Protein AF-A0A5D6XHR9-F1 (afdb_monomer_lite)

Structure (mmCIF, N/CA/C/O backbone):
data_AF-A0A5D6XHR9-F1
#
_entry.id   AF-A0A5D6XHR9-F1
#
loop_
_atom_site.group_PDB
_atom_site.id
_atom_site.type_symbol
_atom_site.label_atom_id
_atom_site.label_alt_id
_atom_site.label_comp_id
_atom_site.label_asym_id
_atom_site.label_entity_id
_atom_site.label_seq_id
_atom_site.pdbx_PDB_ins_code
_atom_site.Cartn_x
_atom_site.Cartn_y
_atom_site.Cartn_z
_atom_site.occupancy
_atom_site.B_iso_or_equiv
_atom_site.auth_seq_id
_atom_site.auth_comp_id
_atom_site.auth_asym_id
_atom_site.auth_atom_id
_atom_site.pdbx_PDB_model_num
ATOM 1 N N . MET A 1 1 ? 15.234 -69.306 -48.814 1.00 32.84 1 MET A N 1
ATOM 2 C CA . MET A 1 1 ? 15.538 -70.680 -48.363 1.00 32.84 1 MET A CA 1
ATOM 3 C C . MET A 1 1 ? 15.997 -70.548 -46.915 1.00 32.84 1 MET A C 1
ATOM 5 O O . MET A 1 1 ? 17.037 -69.938 -46.730 1.00 32.84 1 MET A O 1
ATOM 9 N N . ALA A 1 2 ? 15.181 -70.988 -45.938 1.00 28.91 2 ALA A N 1
ATOM 10 C CA . ALA A 1 2 ? 15.249 -70.638 -44.493 1.00 28.91 2 ALA A CA 1
ATOM 11 C C . ALA A 1 2 ? 15.088 -69.107 -44.196 1.00 28.91 2 ALA A C 1
ATOM 13 O O . ALA A 1 2 ? 15.351 -68.308 -45.091 1.00 28.91 2 ALA A O 1
ATOM 14 N N . MET A 1 3 ? 14.504 -68.566 -43.103 1.00 26.59 3 MET A N 1
ATOM 15 C CA . MET A 1 3 ? 14.305 -68.952 -41.674 1.00 26.59 3 MET A CA 1
ATOM 16 C C . MET A 1 3 ? 15.617 -68.956 -40.853 1.00 26.59 3 MET A C 1
ATOM 18 O O . MET A 1 3 ? 16.634 -69.352 -41.402 1.00 26.59 3 MET A O 1
ATOM 22 N N . ALA A 1 4 ? 15.725 -68.527 -39.579 1.00 29.20 4 ALA A N 1
ATOM 23 C CA . ALA A 1 4 ? 14.793 -68.180 -38.469 1.00 29.20 4 ALA A CA 1
ATOM 24 C C . ALA A 1 4 ? 15.577 -67.354 -37.376 1.00 29.20 4 ALA A C 1
ATOM 26 O O . ALA A 1 4 ? 16.794 -67.284 -37.504 1.00 29.20 4 ALA A O 1
ATOM 27 N N . ILE A 1 5 ? 15.086 -66.732 -36.274 1.00 29.81 5 ILE A N 1
ATOM 28 C CA . ILE A 1 5 ? 13.766 -66.367 -35.669 1.00 29.81 5 ILE A CA 1
ATOM 29 C C . ILE A 1 5 ? 14.029 -65.261 -34.586 1.00 29.81 5 ILE A C 1
ATOM 31 O O . ILE A 1 5 ? 14.909 -65.441 -33.757 1.00 29.81 5 ILE A O 1
ATOM 35 N N . ALA A 1 6 ? 13.449 -64.050 -34.676 1.00 32.03 6 ALA A N 1
ATOM 36 C CA . ALA A 1 6 ? 12.372 -63.482 -33.815 1.00 32.03 6 ALA A CA 1
ATOM 37 C C . ALA A 1 6 ? 12.804 -62.880 -32.424 1.00 32.03 6 ALA A C 1
ATOM 39 O O . ALA A 1 6 ? 13.970 -62.525 -32.300 1.00 32.03 6 ALA A O 1
ATOM 40 N N . PRO A 1 7 ? 11.896 -62.591 -31.449 1.00 48.88 7 PRO A N 1
ATOM 41 C CA . PRO A 1 7 ? 11.168 -61.308 -31.249 1.00 48.88 7 PRO A CA 1
ATOM 42 C C . PRO A 1 7 ? 11.480 -60.612 -29.877 1.00 48.88 7 PRO A C 1
ATOM 44 O O . PRO A 1 7 ? 12.298 -61.126 -29.131 1.00 48.88 7 PRO A O 1
ATOM 47 N N . THR A 1 8 ? 10.982 -59.422 -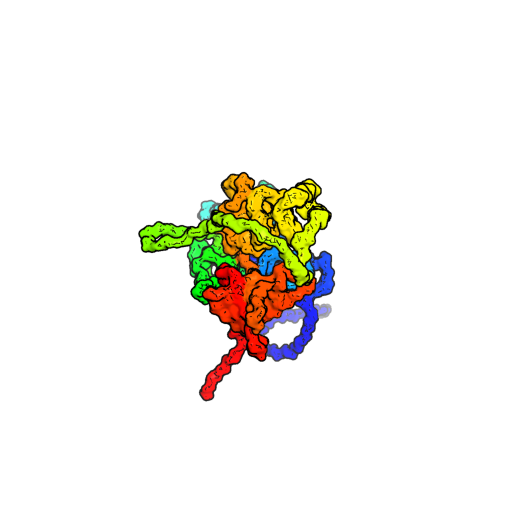29.466 1.00 28.06 8 THR A N 1
ATOM 48 C CA . THR A 1 8 ? 9.585 -58.967 -29.158 1.00 28.06 8 THR A CA 1
ATOM 49 C C . THR A 1 8 ? 9.515 -57.429 -28.926 1.00 28.06 8 THR A C 1
ATOM 51 O O . THR A 1 8 ? 10.394 -56.901 -28.263 1.00 28.06 8 THR A O 1
ATOM 54 N N . SER A 1 9 ? 8.577 -56.655 -29.515 1.00 30.25 9 SER A N 1
ATOM 55 C CA . SER A 1 9 ? 7.231 -56.220 -29.006 1.00 30.25 9 SER A CA 1
ATOM 56 C C . SER A 1 9 ? 7.218 -55.029 -28.002 1.00 30.25 9 SER A C 1
ATOM 58 O O . SER A 1 9 ? 8.106 -54.973 -27.167 1.00 30.25 9 SER A O 1
ATOM 60 N N . ARG A 1 10 ? 6.243 -54.088 -27.957 1.00 28.98 10 ARG A N 1
ATOM 61 C CA . ARG A 1 10 ? 5.008 -53.842 -28.758 1.00 28.98 10 ARG A CA 1
ATOM 62 C C . ARG A 1 10 ? 4.496 -52.377 -28.592 1.00 28.98 10 ARG A C 1
ATOM 64 O O . ARG A 1 10 ? 4.896 -51.700 -27.655 1.00 28.98 10 ARG A O 1
ATOM 71 N N . HIS A 1 11 ? 3.590 -51.905 -29.465 1.00 30.58 11 HIS A N 1
ATOM 72 C CA . HIS A 1 11 ? 2.988 -50.546 -29.455 1.00 30.58 11 HIS A CA 1
ATOM 73 C C . HIS A 1 11 ? 1.590 -50.457 -28.797 1.00 30.58 11 HIS A C 1
ATOM 75 O O . HIS A 1 11 ? 0.783 -51.359 -28.999 1.00 30.58 11 HIS A O 1
ATOM 81 N N . GLN A 1 12 ? 1.273 -49.292 -28.203 1.00 26.31 12 GLN A N 1
ATOM 82 C CA . GLN A 1 12 ? -0.018 -48.551 -28.232 1.00 26.31 12 GLN A CA 1
ATOM 83 C C . GLN A 1 12 ? 0.255 -47.135 -27.649 1.00 26.31 12 GLN A C 1
ATOM 85 O O . GLN A 1 12 ? 0.975 -47.044 -26.664 1.00 26.31 12 GLN A O 1
ATOM 90 N N . ALA A 1 13 ? -0.077 -45.969 -28.227 1.00 29.98 13 ALA A N 1
ATOM 91 C CA . ALA A 1 13 ? -1.209 -45.458 -29.025 1.00 29.98 13 ALA A CA 1
ATOM 92 C C . ALA A 1 13 ? -2.378 -44.909 -28.168 1.00 29.98 13 ALA A C 1
ATOM 94 O O . ALA A 1 13 ? -3.152 -45.673 -27.605 1.00 29.98 13 ALA A O 1
ATOM 95 N N . GLN A 1 14 ? -2.512 -43.574 -28.106 1.00 27.23 14 GLN A N 1
ATOM 96 C CA . GLN A 1 14 ? -3.570 -42.838 -27.387 1.00 27.23 14 GLN A CA 1
ATOM 97 C C . GLN A 1 14 ? -4.548 -42.152 -28.357 1.00 27.23 14 GLN A C 1
ATOM 99 O O . GLN A 1 14 ? -4.116 -41.612 -29.377 1.00 27.23 14 GLN A O 1
ATOM 104 N N . ARG A 1 15 ? -5.843 -42.079 -28.004 1.00 27.78 15 ARG A N 1
ATOM 105 C CA . ARG A 1 15 ? -6.794 -41.090 -28.553 1.00 27.78 15 ARG A CA 1
ATOM 106 C C . ARG A 1 15 ? -8.004 -40.851 -27.632 1.00 27.78 15 ARG A C 1
ATOM 108 O O . ARG A 1 15 ? -8.472 -41.755 -26.956 1.00 27.78 15 ARG A O 1
ATOM 115 N N . ASN A 1 16 ? -8.455 -39.600 -27.653 1.00 26.25 16 ASN A N 1
ATOM 116 C CA . ASN A 1 16 ? -9.507 -38.907 -26.895 1.00 26.25 16 ASN A CA 1
ATOM 117 C C . ASN A 1 16 ? -10.838 -39.655 -26.652 1.00 26.25 16 ASN A C 1
ATOM 119 O O . ASN A 1 16 ? -11.328 -40.308 -27.569 1.00 26.25 16 ASN A O 1
ATOM 123 N N . ALA A 1 17 ? -11.515 -39.340 -25.533 1.00 25.72 17 ALA A N 1
ATOM 124 C CA . ALA A 1 17 ? -12.894 -38.797 -25.502 1.00 25.72 17 ALA A CA 1
ATOM 125 C C . ALA A 1 17 ? -13.298 -38.324 -24.078 1.00 25.72 17 ALA A C 1
ATOM 127 O O . ALA A 1 17 ? -12.571 -38.558 -23.115 1.00 25.72 17 ALA A O 1
ATOM 128 N N . SER A 1 18 ? -14.441 -37.639 -23.948 1.00 24.64 18 SER A N 1
ATOM 129 C CA . SER A 1 18 ? -14.967 -37.014 -22.719 1.00 24.64 18 SER A CA 1
ATOM 130 C C . SER A 1 18 ? -16.391 -37.483 -22.374 1.00 24.64 18 SER A C 1
ATOM 132 O O . SER A 1 18 ? -17.159 -37.738 -23.295 1.00 24.64 18 SER A O 1
ATOM 134 N N . MET A 1 19 ? -16.768 -37.518 -21.078 1.00 25.14 19 MET A N 1
ATOM 135 C CA . MET A 1 19 ? -17.947 -36.807 -20.512 1.00 25.14 19 MET A CA 1
ATOM 136 C C . MET A 1 19 ? -18.311 -37.159 -19.041 1.00 25.14 19 MET A C 1
ATOM 138 O O . MET A 1 19 ? -18.087 -38.265 -18.568 1.00 25.14 19 MET A O 1
ATOM 142 N N . SER A 1 20 ? -18.912 -36.164 -18.366 1.00 26.84 20 SER A N 1
ATOM 143 C CA . SER A 1 20 ? -19.969 -36.214 -17.323 1.00 26.84 20 SER A CA 1
ATOM 144 C C . SER A 1 20 ? -19.890 -37.133 -16.075 1.00 26.84 20 SER A C 1
ATOM 146 O O . SER A 1 20 ? -20.224 -38.310 -16.124 1.00 26.84 20 SER A O 1
ATOM 148 N N . SER A 1 21 ? -19.667 -36.485 -14.920 1.00 26.94 21 SER A N 1
ATOM 149 C CA . SER A 1 21 ? -20.474 -36.532 -13.670 1.00 26.94 21 SER A CA 1
ATOM 150 C C . SER A 1 21 ? -20.972 -37.851 -13.038 1.00 26.94 21 SER A C 1
ATOM 152 O O . SER A 1 21 ? -21.861 -38.506 -13.575 1.00 26.94 21 SER A O 1
ATOM 154 N N . ALA A 1 22 ? -20.633 -38.041 -11.753 1.00 24.73 22 ALA A N 1
ATOM 155 C CA . ALA A 1 22 ? -21.584 -38.398 -10.682 1.00 24.73 22 ALA A CA 1
ATOM 156 C C . ALA A 1 22 ? -21.007 -38.026 -9.296 1.00 24.73 22 ALA A C 1
ATOM 158 O O . ALA A 1 22 ? -19.799 -37.833 -9.161 1.00 24.73 22 ALA A O 1
ATOM 159 N N . SER A 1 23 ? -21.859 -37.913 -8.270 1.00 30.23 23 SER A N 1
ATOM 160 C CA . SER A 1 23 ? -21.487 -37.467 -6.918 1.00 30.23 23 SER A CA 1
ATOM 161 C C . SER A 1 23 ? -21.712 -38.528 -5.833 1.00 30.23 23 SER A C 1
ATOM 163 O O . SER A 1 23 ? -22.829 -39.011 -5.659 1.00 30.23 23 SER A O 1
ATOM 165 N N . SER A 1 24 ? -20.691 -38.770 -5.014 1.00 27.86 24 SER A N 1
ATOM 166 C CA . SER A 1 24 ? -20.788 -39.352 -3.666 1.00 27.86 24 SER A CA 1
ATOM 167 C C . SER A 1 24 ? -19.591 -38.828 -2.864 1.00 27.86 24 SER A C 1
ATOM 169 O O . SER A 1 24 ? -18.490 -38.778 -3.399 1.00 27.86 24 SER A O 1
ATOM 171 N N . GLY A 1 25 ? -19.704 -38.385 -1.616 1.00 27.80 25 GLY A N 1
ATOM 172 C CA . GLY A 1 25 ? -20.607 -38.887 -0.577 1.00 27.80 25 GLY A CA 1
ATOM 173 C C . GLY A 1 25 ? -19.786 -39.535 0.546 1.00 27.80 25 GLY A C 1
ATOM 174 O O . GLY A 1 25 ? -20.092 -40.643 0.966 1.00 27.80 25 GLY A O 1
ATOM 175 N N . GLY A 1 26 ? -18.697 -38.877 0.962 1.00 25.75 26 GLY A N 1
ATOM 176 C CA . GLY A 1 26 ? -17.782 -39.327 2.014 1.00 25.75 26 GLY A CA 1
ATOM 177 C C . GLY A 1 26 ? -17.823 -38.367 3.202 1.00 25.75 26 GLY A C 1
ATOM 178 O O . GLY A 1 26 ? -17.882 -37.154 3.011 1.00 25.75 26 GLY A O 1
ATOM 179 N N . ALA A 1 27 ? -17.849 -38.909 4.419 1.00 27.25 27 ALA A N 1
ATOM 180 C CA . ALA A 1 27 ? -18.068 -38.127 5.633 1.00 27.25 27 ALA A CA 1
ATOM 181 C C . ALA A 1 27 ? -16.883 -37.211 5.984 1.00 27.25 27 ALA A C 1
ATOM 183 O O . ALA A 1 27 ? -15.721 -37.540 5.742 1.00 27.25 27 ALA A O 1
ATOM 184 N N . ALA A 1 28 ? -17.187 -36.075 6.615 1.00 33.25 28 ALA A N 1
ATOM 185 C CA . ALA A 1 28 ? -16.182 -35.139 7.098 1.00 33.25 28 ALA A CA 1
ATOM 186 C C . ALA A 1 28 ? -15.419 -35.712 8.305 1.00 33.25 28 ALA A C 1
ATOM 188 O O . ALA A 1 28 ? -15.880 -35.632 9.445 1.00 33.25 28 ALA A O 1
ATOM 189 N N . LEU A 1 29 ? -14.212 -36.226 8.063 1.00 29.50 29 LEU A N 1
ATOM 190 C CA . LEU A 1 29 ? -13.174 -36.253 9.090 1.00 29.50 29 LEU A CA 1
ATOM 191 C C . LEU A 1 29 ? -12.745 -34.806 9.349 1.00 29.50 29 LEU A C 1
ATOM 193 O O . LEU A 1 29 ? -12.027 -34.206 8.549 1.00 29.50 29 LEU A O 1
ATOM 197 N N . VAL A 1 30 ? -13.224 -34.235 10.455 1.00 33.12 30 VAL A N 1
ATOM 198 C CA . VAL A 1 30 ? -12.810 -32.907 10.920 1.00 33.12 30 VAL A CA 1
ATOM 199 C C . VAL A 1 30 ? -11.346 -32.993 11.347 1.00 33.12 30 VAL A C 1
ATOM 201 O O . VAL A 1 30 ? -11.034 -33.470 12.437 1.00 33.12 30 VAL A O 1
ATOM 204 N N . ALA A 1 31 ? -10.445 -32.563 10.463 1.00 32.38 31 ALA A N 1
ATOM 205 C CA . ALA A 1 31 ? -9.023 -32.476 10.762 1.00 32.38 31 ALA A CA 1
ATOM 206 C C . ALA A 1 31 ? -8.787 -31.482 11.910 1.00 32.38 31 ALA A C 1
ATOM 208 O O . ALA A 1 31 ? -9.354 -30.387 11.936 1.00 32.38 31 ALA A O 1
ATOM 209 N N . VAL A 1 32 ? -7.953 -31.873 12.872 1.00 37.41 32 VAL A N 1
ATOM 210 C CA . VAL A 1 32 ? -7.683 -31.073 14.068 1.00 37.41 32 VAL A CA 1
ATOM 211 C C . VAL A 1 32 ? -6.811 -29.869 13.704 1.00 37.41 32 VAL A C 1
ATOM 213 O O . VAL A 1 32 ? -5.678 -30.030 13.268 1.00 37.41 32 VAL A O 1
ATOM 216 N N . GLY A 1 33 ? -7.331 -28.660 13.937 1.00 50.72 33 GLY A N 1
ATOM 217 C CA . GLY A 1 33 ? -6.509 -27.470 14.185 1.00 50.72 33 GLY A CA 1
ATOM 218 C C . GLY A 1 33 ? -5.640 -26.949 13.035 1.00 50.72 33 GLY A C 1
ATOM 219 O O . GLY A 1 33 ? -4.543 -26.478 13.305 1.00 50.72 33 GLY A O 1
ATOM 220 N N . SER A 1 34 ? -6.093 -26.981 11.777 1.00 63.41 34 SER A N 1
ATOM 221 C CA . SER A 1 34 ? -5.324 -26.410 10.657 1.00 63.41 34 SER A CA 1
ATOM 222 C C . SER A 1 34 ? -5.104 -24.894 10.812 1.00 63.41 34 SER A C 1
ATOM 224 O O . SER A 1 34 ? -6.002 -24.094 10.523 1.00 63.41 34 SER A O 1
ATOM 226 N N . CYS A 1 35 ? -3.909 -24.484 11.236 1.00 88.50 35 CYS A N 1
ATOM 227 C CA . CYS A 1 35 ? -3.545 -23.076 11.315 1.00 88.50 35 CYS A CA 1
ATOM 228 C C . CYS A 1 35 ? -3.383 -22.486 9.906 1.00 88.50 35 CYS A C 1
ATOM 230 O O . CYS A 1 35 ? -2.706 -23.051 9.042 1.00 88.50 35 CYS A O 1
ATOM 232 N N . SER A 1 36 ? -4.038 -21.353 9.651 1.00 93.06 36 SER A N 1
ATOM 233 C CA . SER A 1 36 ? -3.968 -20.676 8.357 1.00 93.06 36 SER A CA 1
ATOM 234 C C . SER A 1 36 ? -4.313 -19.196 8.464 1.00 93.06 36 SER A C 1
ATOM 236 O O . SER A 1 36 ? -5.035 -18.782 9.369 1.00 93.06 36 SER A O 1
ATOM 238 N N . VAL A 1 37 ? -3.815 -18.407 7.513 1.00 93.75 37 VAL A N 1
ATOM 239 C CA . VAL A 1 37 ? -4.109 -16.978 7.380 1.00 93.75 37 VAL A CA 1
ATOM 240 C C . VAL A 1 37 ? -4.475 -16.645 5.934 1.00 93.75 37 VAL A C 1
ATOM 242 O O . VAL A 1 37 ? -3.919 -17.199 4.981 1.00 93.75 37 VAL A O 1
ATOM 245 N N . ARG A 1 38 ? -5.446 -15.743 5.756 1.00 93.31 38 ARG A N 1
ATOM 246 C CA . ARG A 1 38 ? -5.887 -15.276 4.436 1.00 93.31 38 ARG A CA 1
ATOM 247 C C . ARG A 1 38 ? -5.052 -14.064 4.030 1.00 93.31 38 ARG A C 1
ATOM 249 O O . ARG A 1 38 ? -5.053 -13.063 4.741 1.00 93.31 38 ARG A O 1
ATOM 256 N N . VAL A 1 39 ? -4.365 -14.143 2.896 1.00 94.25 39 VAL A N 1
ATOM 257 C CA . VAL A 1 39 ? -3.443 -13.102 2.426 1.00 94.25 39 VAL A CA 1
ATOM 258 C C . VAL A 1 39 ? -3.926 -12.534 1.090 1.00 94.25 39 VAL A C 1
ATOM 260 O O . VAL A 1 39 ? -4.192 -13.276 0.145 1.00 94.25 39 VAL A O 1
ATOM 263 N N . ILE A 1 40 ? -4.064 -11.213 1.038 1.00 90.06 40 ILE A N 1
ATOM 264 C CA . ILE A 1 40 ? -4.442 -10.409 -0.125 1.00 90.06 40 ILE A CA 1
ATOM 265 C C . ILE A 1 40 ? -3.164 -9.894 -0.782 1.00 90.06 40 ILE A C 1
ATOM 267 O O . ILE A 1 40 ? -2.330 -9.279 -0.126 1.00 90.06 40 ILE A O 1
ATOM 271 N N . ASP A 1 41 ? -3.018 -10.109 -2.078 1.00 92.31 41 ASP A N 1
ATOM 272 C CA . ASP A 1 41 ? -1.949 -9.534 -2.882 1.00 92.31 41 ASP A CA 1
ATOM 273 C C . ASP A 1 41 ? -2.263 -8.064 -3.208 1.00 92.31 41 ASP A C 1
ATOM 275 O O . ASP A 1 41 ? -3.299 -7.791 -3.814 1.00 92.31 41 ASP A O 1
ATOM 279 N N . LEU A 1 42 ? -1.410 -7.100 -2.839 1.00 87.56 42 LEU A N 1
ATOM 280 C CA . LEU A 1 42 ? -1.660 -5.704 -3.223 1.00 87.56 42 LEU A CA 1
ATOM 281 C C . LEU A 1 42 ? -1.406 -5.411 -4.706 1.00 87.56 42 LEU A C 1
ATOM 283 O O . LEU A 1 42 ? -1.887 -4.392 -5.186 1.00 87.56 42 LEU A O 1
ATOM 287 N N . ASP A 1 43 ? -0.703 -6.261 -5.458 1.00 89.00 43 ASP A N 1
ATOM 288 C CA . ASP A 1 43 ? -0.432 -5.944 -6.868 1.00 89.00 43 ASP A CA 1
ATOM 289 C C . ASP A 1 43 ? -1.644 -6.188 -7.778 1.00 89.00 43 ASP A C 1
ATOM 291 O O . ASP A 1 43 ? -1.763 -5.542 -8.819 1.00 89.00 43 ASP A O 1
ATOM 295 N N . ASP A 1 44 ? -2.538 -7.108 -7.407 1.00 90.69 44 ASP A N 1
ATOM 296 C CA . ASP A 1 44 ? -3.702 -7.499 -8.214 1.00 90.69 44 ASP A CA 1
ATOM 297 C C . ASP A 1 44 ? -5.003 -7.723 -7.410 1.00 90.69 44 ASP A C 1
ATOM 299 O O . ASP A 1 44 ? -6.067 -7.894 -8.001 1.00 90.69 44 ASP A O 1
ATOM 303 N N . GLY A 1 45 ? -4.970 -7.686 -6.076 1.00 88.50 45 GLY A N 1
ATOM 304 C CA . GLY A 1 45 ? -6.123 -7.970 -5.214 1.00 88.50 45 GLY A CA 1
ATOM 305 C C . GLY A 1 45 ? -6.444 -9.460 -5.065 1.00 88.50 45 GLY A C 1
ATOM 306 O O . GLY A 1 45 ? -7.419 -9.812 -4.396 1.00 88.50 45 GLY A O 1
ATOM 307 N N . SER A 1 46 ? -5.653 -10.355 -5.667 1.00 92.69 46 SER A N 1
ATOM 308 C CA . SER A 1 46 ? -5.876 -11.796 -5.572 1.00 92.69 46 SER A CA 1
ATOM 309 C C . SER A 1 46 ? -5.683 -12.280 -4.135 1.00 92.69 46 SER A C 1
ATOM 311 O O . SER A 1 46 ? -4.752 -11.902 -3.426 1.00 92.69 46 SER A O 1
ATOM 313 N N . THR A 1 47 ? -6.602 -13.125 -3.679 1.00 92.94 47 THR A N 1
ATOM 314 C CA . THR A 1 47 ? -6.607 -13.642 -2.309 1.00 92.94 47 THR A CA 1
ATOM 315 C C . THR A 1 47 ? -6.164 -15.100 -2.306 1.00 92.94 47 THR A C 1
ATOM 317 O O . THR A 1 47 ? -6.721 -15.922 -3.032 1.00 92.94 47 THR A O 1
ATOM 320 N N . ARG A 1 48 ? -5.184 -15.438 -1.465 1.00 95.00 48 ARG A N 1
ATOM 321 C CA . ARG A 1 48 ? -4.671 -16.804 -1.274 1.00 95.00 48 ARG A CA 1
ATOM 322 C C . ARG A 1 48 ? -4.705 -17.155 0.217 1.00 95.00 48 ARG A C 1
ATOM 324 O O . ARG A 1 48 ? -4.714 -16.269 1.069 1.00 95.00 48 ARG A O 1
ATOM 331 N N . VAL A 1 49 ? -4.744 -18.443 0.547 1.00 95.12 49 VAL A N 1
ATOM 332 C CA . VAL A 1 49 ? -4.622 -18.921 1.934 1.00 95.12 49 VAL A CA 1
ATOM 333 C C . VAL A 1 49 ? -3.224 -19.498 2.117 1.00 95.12 49 VAL A C 1
ATOM 335 O O . VAL A 1 49 ? -2.767 -20.276 1.283 1.00 95.12 49 VAL A O 1
ATOM 338 N N . VAL A 1 50 ? -2.559 -19.100 3.197 1.00 95.31 50 VAL A N 1
ATOM 339 C CA . VAL A 1 50 ? -1.274 -19.649 3.645 1.00 95.31 50 VAL A CA 1
ATOM 340 C C . VAL A 1 50 ? -1.571 -20.529 4.851 1.00 95.31 50 VAL A C 1
ATOM 342 O O . VAL A 1 50 ? -2.263 -20.082 5.766 1.00 95.31 50 VAL A O 1
ATOM 345 N N . SER A 1 51 ? -1.103 -21.775 4.852 1.00 93.56 51 SER A N 1
ATOM 346 C CA . SER A 1 51 ? -1.432 -22.765 5.882 1.00 93.56 51 SER A CA 1
ATOM 347 C C . SER A 1 51 ? -0.198 -23.525 6.351 1.00 93.56 51 SER A C 1
ATOM 349 O O . SER A 1 51 ? 0.728 -23.799 5.583 1.00 93.56 51 SER A O 1
ATOM 351 N N . TRP A 1 52 ? -0.180 -23.863 7.636 1.00 93.38 52 TRP A N 1
ATOM 352 C CA . TRP A 1 52 ? 0.944 -24.541 8.268 1.00 93.38 52 TRP A CA 1
ATOM 353 C C . TRP A 1 52 ? 0.479 -25.601 9.261 1.00 93.38 52 TRP A C 1
ATOM 355 O O . TRP A 1 52 ? -0.626 -25.548 9.803 1.00 93.38 52 TRP A O 1
ATOM 365 N N . ASP A 1 53 ? 1.358 -26.568 9.486 1.00 90.25 53 ASP A N 1
ATOM 366 C CA . ASP A 1 53 ? 1.202 -27.585 10.516 1.00 90.25 53 ASP A CA 1
ATOM 367 C C . ASP A 1 53 ? 1.466 -26.950 11.904 1.00 90.25 53 ASP A C 1
ATOM 369 O O . ASP A 1 53 ? 2.496 -26.283 12.079 1.00 90.25 53 ASP A O 1
ATOM 373 N N . PRO A 1 54 ? 0.561 -27.106 12.893 1.00 87.81 54 PRO A N 1
ATOM 374 C CA . PRO A 1 54 ? 0.784 -26.663 14.269 1.00 87.81 54 PRO A CA 1
ATOM 375 C C . PRO A 1 54 ? 2.084 -27.174 14.903 1.00 87.81 54 PRO A C 1
ATOM 377 O O . PRO A 1 54 ? 2.612 -26.501 15.786 1.00 87.81 54 PRO A O 1
ATOM 380 N N . GLU A 1 55 ? 2.648 -28.291 14.443 1.00 89.81 55 GLU A N 1
ATOM 381 C CA . GLU A 1 55 ? 3.870 -28.889 14.996 1.00 89.81 55 GLU A CA 1
ATOM 382 C C . GLU A 1 55 ? 5.177 -28.294 14.429 1.00 89.81 55 GLU A C 1
ATOM 384 O O . GLU A 1 55 ? 6.267 -28.665 14.864 1.00 89.81 55 GLU A O 1
ATOM 389 N N . VAL A 1 56 ? 5.116 -27.324 13.501 1.00 90.38 56 VAL A N 1
ATOM 390 C CA . VAL A 1 56 ? 6.322 -26.659 12.960 1.00 90.38 56 VAL A CA 1
ATOM 391 C C . VAL A 1 56 ? 7.140 -25.993 14.086 1.00 90.38 56 VAL A C 1
ATOM 393 O O . VAL A 1 56 ? 6.588 -25.156 14.816 1.00 90.38 56 VAL A O 1
ATOM 396 N N . PRO A 1 57 ? 8.450 -26.296 14.226 1.00 92.12 57 PRO A N 1
ATOM 397 C CA . PRO A 1 57 ? 9.328 -25.629 15.186 1.00 92.12 57 PRO A CA 1
ATOM 398 C C . PRO A 1 57 ? 9.464 -24.133 14.899 1.00 92.12 57 PRO A C 1
ATOM 400 O O . PRO A 1 57 ? 9.609 -23.720 13.749 1.00 92.12 57 PRO A O 1
ATOM 403 N N . GLU A 1 58 ? 9.474 -23.316 15.950 1.00 89.00 58 GLU A N 1
ATOM 404 C CA . GLU A 1 58 ? 9.483 -21.852 15.842 1.00 89.00 58 GLU A CA 1
ATOM 405 C C . GLU A 1 58 ? 10.681 -21.319 15.036 1.00 89.00 58 GLU A C 1
ATOM 407 O O . GLU A 1 58 ? 10.520 -20.443 14.192 1.00 89.00 58 GLU A O 1
ATOM 412 N N . GLN A 1 59 ? 11.859 -21.930 15.193 1.00 90.06 59 GLN A N 1
ATOM 413 C CA . GLN A 1 59 ? 13.092 -21.550 14.489 1.00 90.06 59 GLN A CA 1
ATOM 414 C C . GLN A 1 59 ? 13.043 -21.830 12.974 1.00 90.06 59 GLN A C 1
ATOM 416 O O . GLN A 1 59 ? 13.841 -21.275 12.223 1.00 90.06 59 GLN A O 1
ATOM 421 N N . ALA A 1 60 ? 12.127 -22.690 12.519 1.00 91.56 60 ALA A N 1
ATOM 422 C CA . ALA A 1 60 ? 11.893 -22.982 11.104 1.00 91.56 60 ALA A CA 1
ATOM 423 C C . ALA A 1 60 ? 10.662 -22.245 10.540 1.00 91.56 60 ALA A C 1
ATOM 425 O O . ALA A 1 60 ? 10.460 -22.221 9.325 1.00 91.56 60 ALA A O 1
ATOM 426 N N . PHE A 1 61 ? 9.835 -21.655 11.408 1.00 92.38 61 PHE A N 1
ATOM 427 C CA . PHE A 1 61 ? 8.516 -21.135 11.059 1.00 92.38 61 PHE A CA 1
ATOM 428 C C . PHE A 1 61 ? 8.574 -19.940 10.101 1.00 92.38 61 PHE A C 1
ATOM 430 O O . PHE A 1 61 ? 7.920 -19.958 9.059 1.00 92.38 61 PHE A O 1
ATOM 437 N N . GLU A 1 62 ? 9.383 -18.927 10.420 1.00 90.12 62 GLU A N 1
ATOM 438 C CA . GLU A 1 62 ? 9.507 -17.707 9.611 1.00 90.12 62 GLU A CA 1
ATOM 439 C C . GLU A 1 62 ? 9.954 -18.030 8.177 1.00 90.12 62 GLU A C 1
ATOM 441 O O . GLU A 1 62 ? 9.287 -17.650 7.215 1.00 90.12 62 GLU A O 1
ATOM 446 N N . GLY A 1 63 ? 11.018 -18.828 8.029 1.00 90.00 63 GLY A N 1
ATOM 447 C CA . GLY A 1 63 ? 11.528 -19.256 6.724 1.00 90.00 63 GLY A CA 1
ATOM 448 C C . GLY A 1 63 ? 10.549 -20.133 5.935 1.00 90.00 63 GLY A C 1
ATOM 449 O O . GLY A 1 63 ? 10.465 -20.002 4.713 1.00 90.00 63 GLY A O 1
ATOM 450 N N . LEU A 1 64 ? 9.765 -20.988 6.608 1.00 95.06 64 LEU A N 1
ATOM 451 C CA . LEU A 1 64 ? 8.706 -21.774 5.967 1.00 95.06 64 LEU A CA 1
ATOM 452 C C . LEU A 1 64 ? 7.608 -20.868 5.396 1.00 95.06 64 LEU A C 1
ATOM 454 O O . LEU A 1 64 ? 7.223 -21.027 4.236 1.00 95.06 64 LEU A O 1
ATOM 458 N N . ILE A 1 65 ? 7.110 -19.917 6.190 1.00 95.00 65 ILE A N 1
ATOM 459 C CA . ILE A 1 65 ? 6.044 -19.002 5.769 1.00 95.00 65 ILE A CA 1
ATOM 460 C C . ILE A 1 65 ? 6.547 -18.036 4.688 1.00 95.00 65 ILE A C 1
ATOM 462 O O . ILE A 1 65 ? 5.859 -17.852 3.684 1.00 95.00 65 ILE A O 1
ATOM 466 N N . GLU A 1 66 ? 7.757 -17.480 4.811 1.00 92.19 66 GLU A N 1
ATOM 467 C CA . GLU A 1 66 ? 8.340 -16.615 3.775 1.00 92.19 66 GLU A CA 1
ATOM 468 C C . GLU A 1 66 ? 8.525 -17.379 2.448 1.00 92.19 66 GLU A C 1
ATOM 470 O O . GLU A 1 66 ? 8.198 -16.858 1.378 1.00 92.19 66 GLU A O 1
ATOM 475 N N . ALA A 1 67 ? 8.961 -18.645 2.494 1.00 93.94 67 ALA A N 1
ATOM 476 C CA . ALA A 1 67 ? 9.064 -19.500 1.311 1.00 93.94 67 ALA A CA 1
ATOM 477 C C . ALA A 1 67 ? 7.693 -19.812 0.680 1.00 93.94 67 ALA A C 1
ATOM 479 O O . ALA A 1 67 ? 7.556 -19.726 -0.545 1.00 93.94 67 ALA A O 1
ATOM 480 N N . GLN A 1 68 ? 6.665 -20.113 1.488 1.00 95.75 68 GLN A N 1
ATOM 481 C CA . GLN A 1 68 ? 5.292 -20.283 0.993 1.00 95.75 68 GLN A CA 1
ATOM 482 C C . GLN A 1 68 ? 4.771 -19.000 0.330 1.00 95.75 68 GLN A C 1
ATOM 484 O O . GLN A 1 68 ? 4.234 -19.061 -0.776 1.00 95.75 68 GLN A O 1
ATOM 489 N N . LEU A 1 69 ? 4.971 -17.834 0.954 1.00 94.56 69 LEU A N 1
ATOM 490 C CA . LEU A 1 69 ? 4.574 -16.537 0.399 1.00 94.56 69 LEU A CA 1
ATOM 491 C C . LEU A 1 69 ? 5.295 -16.254 -0.928 1.00 94.56 69 LEU A C 1
ATOM 493 O O . LEU A 1 69 ? 4.640 -15.921 -1.918 1.00 94.56 69 LEU A O 1
ATOM 497 N N . ARG A 1 70 ? 6.620 -16.467 -1.003 1.00 94.50 70 ARG A N 1
ATOM 498 C CA . ARG A 1 70 ? 7.378 -16.324 -2.261 1.00 94.50 70 ARG A CA 1
ATOM 499 C C . ARG A 1 70 ? 6.862 -17.245 -3.366 1.00 94.50 70 ARG A C 1
ATOM 501 O O . ARG A 1 70 ? 6.801 -16.820 -4.520 1.00 94.50 70 ARG A O 1
ATOM 508 N N . ALA A 1 71 ? 6.489 -18.482 -3.038 1.00 94.88 71 ALA A N 1
ATOM 509 C CA . ALA A 1 71 ? 5.953 -19.439 -4.002 1.00 94.88 71 ALA A CA 1
ATOM 510 C C . ALA A 1 71 ? 4.536 -19.066 -4.478 1.00 94.88 71 ALA A C 1
ATOM 512 O O . ALA A 1 71 ? 4.305 -18.968 -5.682 1.00 94.88 71 ALA A O 1
ATOM 513 N N . LEU A 1 72 ? 3.609 -18.813 -3.547 1.00 94.88 72 LEU A N 1
ATOM 514 C CA . LEU A 1 72 ? 2.192 -18.545 -3.825 1.00 94.88 72 LEU A CA 1
ATOM 515 C C . LEU A 1 72 ? 1.960 -17.206 -4.539 1.00 94.88 72 LEU A C 1
ATOM 517 O O . LEU A 1 72 ? 1.111 -17.124 -5.423 1.00 94.88 72 LEU A O 1
ATOM 521 N N . PHE A 1 73 ? 2.714 -16.167 -4.170 1.00 93.12 73 PHE A N 1
ATOM 522 C CA . PHE A 1 73 ? 2.576 -14.806 -4.707 1.00 93.12 73 PHE A CA 1
ATOM 523 C C . PHE A 1 73 ? 3.610 -14.500 -5.807 1.00 93.12 73 PHE A C 1
ATOM 525 O O . PHE A 1 73 ? 3.737 -13.362 -6.256 1.00 93.12 73 PHE A O 1
ATOM 532 N N . GLY A 1 74 ? 4.369 -15.511 -6.254 1.00 93.62 74 GLY A N 1
ATOM 533 C CA . GLY A 1 74 ? 5.325 -15.393 -7.359 1.00 93.62 74 GLY A CA 1
ATOM 534 C C . GLY A 1 74 ? 6.469 -14.408 -7.105 1.00 93.62 74 GLY A C 1
ATOM 535 O O . GLY A 1 74 ? 7.032 -13.871 -8.059 1.00 93.62 74 GLY A O 1
ATOM 536 N N . VAL A 1 75 ? 6.815 -14.144 -5.846 1.00 92.31 75 VAL A N 1
ATOM 537 C CA . VAL A 1 75 ? 7.843 -13.168 -5.458 1.00 92.31 75 VAL A CA 1
ATOM 538 C C . VAL A 1 75 ? 9.244 -13.716 -5.775 1.00 92.31 75 VAL A C 1
ATOM 540 O O . VAL A 1 75 ? 9.472 -14.933 -5.829 1.00 92.31 75 VAL A O 1
ATOM 543 N N . THR A 1 76 ? 10.186 -12.813 -6.038 1.00 90.56 76 THR A N 1
ATOM 544 C CA . THR A 1 76 ? 11.608 -13.134 -6.235 1.00 90.56 76 THR A CA 1
ATOM 545 C C . THR A 1 76 ? 12.429 -12.883 -4.969 1.00 90.56 76 THR A C 1
ATOM 547 O O . THR A 1 76 ? 11.971 -12.259 -4.012 1.00 90.56 76 THR A O 1
ATOM 550 N N . ASP A 1 77 ? 13.682 -13.325 -4.979 1.00 87.94 77 ASP A N 1
ATOM 551 C CA . ASP A 1 77 ? 14.608 -13.120 -3.864 1.00 87.94 77 ASP A CA 1
ATOM 552 C C . ASP A 1 77 ? 15.142 -11.679 -3.773 1.00 87.94 77 ASP A C 1
ATOM 554 O O . ASP A 1 77 ? 15.758 -11.332 -2.768 1.00 87.94 77 ASP A O 1
ATOM 558 N N . GLU A 1 78 ? 14.855 -10.822 -4.763 1.00 83.88 78 GLU A N 1
ATOM 559 C CA . GLU A 1 78 ? 15.208 -9.389 -4.795 1.00 83.88 78 GLU A CA 1
ATOM 560 C C . GLU A 1 78 ? 14.262 -8.509 -3.952 1.00 83.88 78 GLU A C 1
ATOM 562 O O . GLU A 1 78 ? 14.527 -7.322 -3.748 1.00 83.88 78 GLU A O 1
ATOM 567 N N . ALA A 1 79 ? 13.160 -9.081 -3.451 1.00 84.12 79 ALA A N 1
ATOM 568 C CA . ALA A 1 79 ? 12.177 -8.400 -2.614 1.00 84.12 79 ALA A CA 1
ATOM 569 C C . ALA A 1 79 ? 12.107 -8.995 -1.196 1.00 84.12 79 ALA A C 1
ATOM 571 O O . ALA A 1 79 ? 12.173 -10.215 -0.989 1.00 84.12 79 ALA A O 1
ATOM 572 N N . TRP A 1 80 ? 11.955 -8.111 -0.212 1.00 82.62 80 TRP A N 1
ATOM 573 C CA . TRP A 1 80 ? 11.411 -8.451 1.102 1.00 82.62 80 TRP A CA 1
ATOM 574 C C . TRP A 1 80 ? 9.889 -8.614 0.997 1.00 82.62 80 TRP A C 1
ATOM 576 O O . TRP A 1 80 ? 9.250 -7.952 0.172 1.00 82.62 80 TRP A O 1
ATOM 586 N N . VAL A 1 81 ? 9.333 -9.497 1.827 1.00 82.44 81 VAL A N 1
ATOM 587 C CA . VAL A 1 81 ? 7.894 -9.767 1.919 1.00 82.44 81 VAL A CA 1
ATOM 588 C C . VAL A 1 81 ? 7.386 -9.205 3.243 1.00 82.44 81 VAL A C 1
ATOM 590 O O . VAL A 1 81 ? 7.695 -9.740 4.302 1.00 82.44 81 VAL A O 1
ATOM 593 N N . ASP A 1 82 ? 6.601 -8.135 3.167 1.00 80.81 82 ASP A N 1
ATOM 594 C CA . ASP A 1 82 ? 5.963 -7.492 4.313 1.00 80.81 82 ASP A CA 1
ATOM 595 C C . ASP A 1 82 ? 4.493 -7.955 4.394 1.00 80.81 82 ASP A C 1
ATOM 597 O O . ASP A 1 82 ? 3.814 -8.045 3.368 1.00 80.81 82 ASP A O 1
ATOM 601 N N . LEU A 1 83 ? 3.965 -8.197 5.597 1.00 80.31 83 LEU A N 1
ATOM 602 C CA . LEU A 1 83 ? 2.538 -8.470 5.825 1.00 80.31 83 LEU A CA 1
ATOM 603 C C . LEU A 1 83 ? 1.910 -7.346 6.655 1.00 80.31 83 LEU A C 1
ATOM 605 O O . LEU A 1 83 ? 2.483 -6.945 7.663 1.00 80.31 83 LEU A O 1
ATOM 609 N N . ILE A 1 84 ? 0.734 -6.849 6.266 1.00 72.31 84 ILE A N 1
ATOM 610 C CA . ILE A 1 84 ? 0.025 -5.765 6.972 1.00 72.31 84 ILE A CA 1
ATOM 611 C C . ILE A 1 84 ? -1.393 -6.212 7.348 1.00 72.31 84 ILE A C 1
ATOM 613 O O . ILE A 1 84 ? -2.144 -6.632 6.473 1.00 72.31 84 ILE A O 1
ATOM 617 N N . ASP A 1 85 ? -1.795 -6.102 8.616 1.00 65.44 85 ASP A N 1
ATOM 618 C CA . ASP A 1 85 ? -3.159 -6.453 9.053 1.00 65.44 85 ASP A CA 1
ATOM 619 C C . ASP A 1 85 ? -4.181 -5.405 8.577 1.00 65.44 85 ASP A C 1
ATOM 621 O O . ASP A 1 85 ? -4.115 -4.226 8.935 1.00 65.44 85 ASP A O 1
ATOM 625 N N . THR A 1 86 ? -5.160 -5.845 7.780 1.00 63.47 86 THR A N 1
ATOM 626 C CA . THR A 1 86 ? -6.227 -4.988 7.228 1.00 63.47 86 THR A CA 1
ATOM 627 C C . THR A 1 86 ? -7.096 -4.298 8.285 1.00 63.47 86 THR A C 1
ATOM 629 O O . THR A 1 86 ? -7.715 -3.281 7.979 1.00 63.47 86 THR A O 1
ATOM 632 N N . ALA A 1 87 ? -7.144 -4.795 9.526 1.00 56.03 87 ALA A N 1
ATOM 633 C CA . ALA A 1 87 ? -7.945 -4.203 10.598 1.00 56.03 87 ALA A CA 1
ATOM 634 C C . ALA A 1 87 ? -7.284 -2.991 11.287 1.00 56.03 87 ALA A C 1
ATOM 636 O O . ALA A 1 87 ? -7.959 -2.165 11.910 1.00 56.03 87 ALA A O 1
ATOM 637 N N . ASN A 1 88 ? -5.956 -2.878 11.222 1.00 54.88 88 ASN A N 1
ATOM 638 C CA . ASN A 1 88 ? -5.213 -1.876 11.993 1.00 54.88 88 ASN A CA 1
ATOM 639 C C . ASN A 1 88 ? -4.041 -1.219 11.241 1.00 54.88 88 ASN A C 1
ATOM 641 O O . ASN A 1 88 ? -3.436 -0.294 11.778 1.00 54.88 88 ASN A O 1
ATOM 645 N N . SER A 1 89 ? -3.754 -1.650 10.007 1.00 53.31 89 SER A N 1
ATOM 646 C CA . SER A 1 89 ? -2.624 -1.196 9.180 1.00 53.31 89 SER A CA 1
ATOM 647 C C . SER A 1 89 ? -1.241 -1.364 9.836 1.00 53.31 89 SER A C 1
ATOM 649 O O . SER A 1 89 ? -0.300 -0.659 9.488 1.00 53.31 89 SER A O 1
ATOM 651 N N . SER A 1 90 ? -1.088 -2.293 10.786 1.00 55.75 90 SER A N 1
ATOM 652 C CA . SER A 1 90 ? 0.213 -2.594 11.398 1.00 55.75 90 SER A CA 1
ATOM 653 C C . SER A 1 90 ? 0.978 -3.665 10.622 1.00 55.75 90 SER A C 1
ATOM 655 O O . SER A 1 90 ? 0.382 -4.580 10.050 1.00 55.75 90 SER A O 1
ATOM 657 N N . LEU A 1 91 ? 2.310 -3.546 10.616 1.00 59.00 91 LEU A N 1
ATOM 658 C CA . LEU A 1 91 ? 3.211 -4.573 10.098 1.00 59.00 91 LEU A CA 1
ATOM 659 C C . LEU A 1 91 ? 3.158 -5.802 11.018 1.00 59.00 91 LEU A C 1
ATOM 661 O O . LEU A 1 91 ? 3.379 -5.692 12.224 1.00 59.00 91 LEU A O 1
ATOM 665 N N . VAL A 1 92 ? 2.887 -6.967 10.440 1.00 69.19 92 VAL A N 1
ATOM 666 C CA . VAL A 1 92 ? 2.728 -8.237 11.150 1.00 69.19 92 VAL A CA 1
ATOM 667 C C . VAL A 1 92 ? 4.036 -9.017 11.103 1.00 69.19 92 VAL A C 1
ATOM 669 O O . VAL A 1 92 ? 4.495 -9.415 10.033 1.00 69.19 92 VAL A O 1
ATOM 672 N N . GLN A 1 93 ? 4.627 -9.261 12.274 1.00 78.69 93 GLN A N 1
ATOM 673 C CA . GLN A 1 93 ? 5.791 -10.136 12.407 1.00 78.69 93 GLN A CA 1
ATOM 674 C C . GLN A 1 93 ? 5.412 -11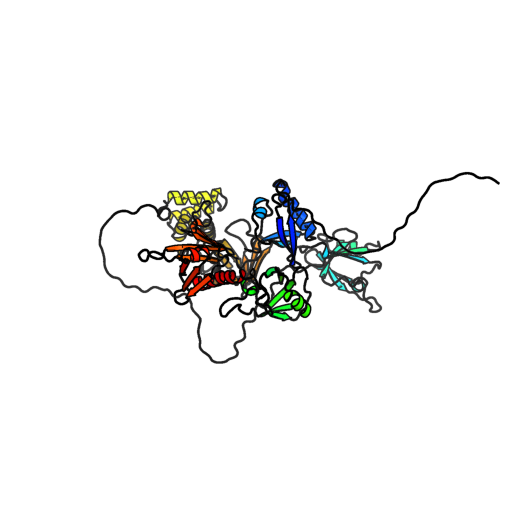.582 12.054 1.00 78.69 93 GLN A C 1
ATOM 676 O O . GLN A 1 93 ? 4.400 -12.102 12.528 1.00 78.69 93 GLN A O 1
ATOM 681 N N . ILE A 1 94 ? 6.244 -12.250 11.252 1.00 82.50 94 ILE A N 1
ATOM 682 C CA . ILE A 1 94 ? 6.035 -13.638 10.819 1.00 82.50 94 ILE A CA 1
ATOM 683 C C . ILE A 1 94 ? 6.493 -14.602 11.930 1.00 82.50 94 ILE A C 1
ATOM 685 O O . ILE A 1 94 ? 7.498 -15.296 11.810 1.00 82.50 94 ILE A O 1
ATOM 689 N N . SER A 1 95 ? 5.748 -14.641 13.037 1.00 86.62 95 SER A N 1
ATOM 690 C CA . SER A 1 95 ? 5.929 -15.623 14.114 1.00 86.62 95 SER A CA 1
ATOM 691 C C . SER A 1 95 ? 4.668 -16.457 14.339 1.00 86.62 95 SER A C 1
ATOM 693 O O . SER A 1 95 ? 3.556 -16.062 13.975 1.00 86.62 95 SER A O 1
ATOM 695 N N . LYS A 1 96 ? 4.856 -17.641 14.929 1.00 86.25 96 LYS A N 1
ATOM 696 C CA . LYS A 1 96 ? 3.812 -18.657 15.110 1.00 86.25 96 LYS A CA 1
ATOM 697 C C . LYS A 1 96 ? 2.662 -18.135 15.975 1.00 86.25 96 LYS A C 1
ATOM 699 O O . LYS A 1 96 ? 1.506 -18.197 15.561 1.00 86.25 96 LYS A O 1
ATOM 704 N N . ASP A 1 97 ? 3.000 -17.533 17.114 1.00 84.81 97 ASP A N 1
ATOM 705 C CA . ASP A 1 97 ? 2.043 -16.948 18.058 1.00 84.81 97 ASP A CA 1
ATOM 706 C C . ASP A 1 97 ? 1.274 -15.762 17.469 1.00 84.81 97 ASP A C 1
ATOM 708 O O . ASP A 1 97 ? 0.082 -15.610 17.743 1.00 84.81 97 ASP A O 1
ATOM 712 N N . VAL A 1 98 ? 1.928 -14.925 16.655 1.00 82.69 98 VAL A N 1
ATOM 713 C CA . VAL A 1 98 ? 1.283 -13.769 16.019 1.00 82.69 98 VAL A CA 1
ATOM 714 C C . VAL A 1 98 ? 0.315 -14.240 14.939 1.00 82.69 98 VAL A C 1
ATOM 716 O O . VAL A 1 98 ? -0.867 -13.906 15.002 1.00 82.69 98 VAL A O 1
ATOM 719 N N . LEU A 1 99 ? 0.766 -15.061 13.983 1.00 87.31 99 LEU A N 1
ATOM 720 C CA . LEU A 1 99 ? -0.088 -15.509 12.878 1.00 87.31 99 LEU A CA 1
ATOM 721 C C . LEU A 1 99 ? -1.241 -16.417 13.338 1.00 87.31 99 LEU A C 1
ATOM 723 O O . LEU A 1 99 ? -2.308 -16.376 12.732 1.00 87.31 99 LEU A O 1
ATOM 727 N N . ALA A 1 100 ? -1.087 -17.163 14.437 1.00 86.62 100 ALA A N 1
ATOM 728 C CA . ALA A 1 100 ? -2.181 -17.927 15.047 1.00 86.62 100 ALA A CA 1
ATOM 729 C C . ALA A 1 100 ? -3.285 -17.050 15.681 1.00 86.62 100 ALA A C 1
ATOM 731 O O . ALA A 1 100 ? -4.393 -17.535 15.911 1.00 86.62 100 ALA A O 1
ATOM 732 N N . GLN A 1 101 ? -3.011 -15.768 15.957 1.00 83.88 101 GLN A N 1
ATOM 733 C CA . GLN A 1 101 ? -3.971 -14.806 16.520 1.00 83.88 101 GLN A CA 1
ATOM 734 C C . GLN A 1 101 ? -4.617 -13.891 15.461 1.00 83.88 101 GLN A C 1
ATOM 736 O O . GLN A 1 101 ? -5.530 -13.123 15.781 1.00 83.88 101 GLN A O 1
ATOM 741 N N . VAL A 1 102 ? -4.181 -13.963 14.199 1.00 80.75 102 VAL A N 1
ATOM 742 C CA . VAL A 1 102 ? -4.699 -13.126 13.109 1.00 80.75 102 VAL A CA 1
ATOM 743 C C . VAL A 1 102 ? -6.100 -13.589 12.683 1.00 80.75 102 VAL A C 1
ATOM 745 O O . VAL A 1 102 ? -6.272 -14.594 11.999 1.00 80.75 102 VAL A O 1
ATOM 748 N N . ALA A 1 103 ? -7.119 -12.810 13.057 1.00 78.94 103 ALA A N 1
ATOM 749 C CA . ALA A 1 103 ? -8.525 -13.048 12.699 1.00 78.94 103 ALA A CA 1
ATOM 750 C C . ALA A 1 103 ? -8.992 -12.309 11.422 1.00 78.94 103 ALA A C 1
ATOM 752 O O . ALA A 1 103 ? -10.133 -12.478 10.987 1.00 78.94 103 ALA A O 1
ATOM 753 N N . HIS A 1 104 ? -8.136 -11.472 10.833 1.00 78.06 104 HIS A N 1
ATOM 754 C CA . HIS A 1 104 ? -8.435 -10.635 9.667 1.00 78.06 104 HIS A CA 1
ATOM 755 C C . HIS A 1 104 ? -7.468 -10.944 8.515 1.00 78.06 104 HIS A C 1
ATOM 757 O O . HIS A 1 104 ? -6.421 -11.545 8.741 1.00 78.06 104 HIS A O 1
ATOM 763 N N . PRO A 1 105 ? -7.780 -10.563 7.267 1.00 82.62 105 PRO A N 1
ATOM 764 C CA . PRO A 1 105 ? -6.839 -10.735 6.170 1.00 82.62 105 PRO A CA 1
ATOM 765 C C . PRO A 1 105 ? -5.579 -9.892 6.357 1.00 82.62 105 PRO A C 1
ATOM 767 O O . PRO A 1 105 ? -5.642 -8.766 6.860 1.00 82.62 105 PRO A O 1
ATOM 770 N N . LEU A 1 106 ? -4.459 -10.409 5.863 1.00 84.56 106 LEU A N 1
ATOM 771 C CA . LEU A 1 106 ? -3.210 -9.664 5.749 1.00 84.56 106 LEU A CA 1
ATOM 772 C C . LEU A 1 106 ? -3.008 -9.210 4.303 1.00 84.56 106 LEU A C 1
ATOM 774 O O . LEU A 1 106 ? -3.237 -9.983 3.379 1.00 84.56 106 LEU A O 1
ATOM 778 N N . CYS A 1 107 ? -2.548 -7.987 4.090 1.00 85.06 107 CYS A N 1
ATOM 779 C CA . CYS A 1 107 ? -2.066 -7.519 2.796 1.00 85.06 107 CYS A CA 1
ATOM 780 C C . CYS A 1 107 ? -0.586 -7.882 2.642 1.00 85.06 107 CYS A C 1
ATOM 782 O O . CYS A 1 107 ? 0.228 -7.497 3.481 1.00 85.06 107 CYS A O 1
ATOM 784 N N . LEU A 1 108 ? -0.238 -8.591 1.568 1.00 88.56 108 LEU A N 1
ATOM 785 C CA . LEU A 1 108 ? 1.139 -8.791 1.138 1.00 88.56 108 LEU A CA 1
ATOM 786 C C . LEU A 1 108 ? 1.626 -7.531 0.423 1.00 88.56 108 LEU A C 1
ATOM 788 O O . LEU A 1 108 ? 1.116 -7.142 -0.629 1.00 88.56 108 LEU A O 1
ATOM 792 N N . CYS A 1 109 ? 2.651 -6.931 1.009 1.00 82.00 109 CYS A N 1
ATOM 793 C CA . CYS A 1 109 ? 3.387 -5.793 0.494 1.00 82.00 109 CYS A CA 1
ATOM 794 C C . CYS A 1 109 ? 4.797 -6.253 0.115 1.00 82.00 109 CYS A C 1
ATOM 796 O O . CYS A 1 109 ? 5.374 -7.121 0.768 1.00 82.00 109 CYS A O 1
ATOM 798 N N . LEU A 1 110 ? 5.383 -5.652 -0.920 1.00 82.56 110 LEU A N 1
ATOM 799 C CA . LEU A 1 110 ? 6.778 -5.908 -1.273 1.00 82.56 110 LEU A CA 1
ATOM 800 C C . LEU A 1 110 ? 7.669 -4.710 -0.938 1.00 82.56 110 LEU A C 1
ATOM 802 O O . LEU A 1 110 ? 7.262 -3.548 -1.029 1.00 82.56 110 LEU A O 1
ATOM 806 N N . SER A 1 111 ? 8.911 -5.005 -0.571 1.00 74.31 111 SER A N 1
ATOM 807 C CA . SER A 1 111 ? 9.931 -4.013 -0.232 1.00 74.31 111 SER A CA 1
ATOM 808 C C . SER A 1 111 ? 11.215 -4.258 -1.031 1.00 74.31 111 SER A C 1
ATOM 810 O O . SER A 1 111 ? 11.649 -5.407 -1.131 1.00 74.31 111 SER A O 1
ATOM 812 N N . PRO A 1 112 ? 11.840 -3.218 -1.617 1.00 73.19 112 PRO A N 1
ATOM 813 C CA . PRO A 1 112 ? 13.109 -3.374 -2.324 1.00 73.19 112 PRO A CA 1
ATOM 814 C C . PRO A 1 112 ? 14.219 -3.803 -1.357 1.00 73.19 112 PRO A C 1
ATOM 816 O O . PRO A 1 112 ? 14.362 -3.214 -0.284 1.00 73.19 112 PRO A O 1
ATOM 819 N N . LYS A 1 113 ? 15.047 -4.781 -1.747 1.00 76.62 113 LYS A N 1
ATOM 820 C CA . LYS A 1 113 ? 16.281 -5.106 -1.006 1.00 76.62 113 LYS A CA 1
ATOM 821 C C . LYS A 1 113 ? 17.434 -4.141 -1.298 1.00 76.62 113 LYS A C 1
ATOM 823 O O . LYS A 1 113 ? 18.354 -4.035 -0.493 1.00 76.62 113 LYS A O 1
ATOM 828 N N . THR A 1 114 ? 17.399 -3.433 -2.428 1.00 73.88 114 THR A N 1
ATOM 829 C CA . THR A 1 114 ? 18.405 -2.433 -2.826 1.00 73.88 114 THR A CA 1
ATOM 830 C C . THR A 1 114 ? 17.724 -1.224 -3.471 1.00 73.88 114 THR A C 1
ATOM 832 O O . THR A 1 114 ? 16.617 -1.339 -3.981 1.00 73.88 114 THR A O 1
ATOM 835 N N . GLU A 1 115 ? 18.370 -0.056 -3.493 1.00 69.19 115 GLU A N 1
ATOM 836 C CA . GLU A 1 115 ? 17.845 1.096 -4.259 1.00 69.19 115 GLU A CA 1
ATOM 837 C C . GLU A 1 115 ? 17.982 0.916 -5.778 1.00 69.19 115 GLU A C 1
ATOM 839 O O . GLU A 1 115 ? 17.284 1.586 -6.535 1.00 69.19 115 GLU A O 1
ATOM 844 N N . ALA A 1 116 ? 18.840 -0.011 -6.217 1.00 71.12 116 ALA A N 1
ATOM 845 C CA . ALA A 1 116 ? 19.121 -0.251 -7.627 1.00 71.12 116 ALA A CA 1
ATOM 846 C C . ALA A 1 116 ? 18.008 -1.019 -8.359 1.00 71.12 116 ALA A C 1
ATOM 848 O O . ALA A 1 116 ? 18.010 -1.098 -9.588 1.00 71.12 116 ALA A O 1
ATOM 849 N N . LEU A 1 117 ? 17.075 -1.633 -7.623 1.00 81.06 117 LEU A N 1
ATOM 850 C CA . LEU A 1 117 ? 16.006 -2.445 -8.192 1.00 81.06 117 LEU A CA 1
ATOM 851 C C . LEU A 1 117 ? 14.727 -2.319 -7.361 1.00 81.06 117 LEU A C 1
ATOM 853 O O . LEU A 1 117 ? 14.717 -2.586 -6.159 1.00 81.06 117 LEU A O 1
ATOM 857 N N . ALA A 1 118 ? 13.630 -1.945 -8.019 1.00 82.00 118 ALA A N 1
ATOM 858 C CA . ALA A 1 118 ? 12.299 -2.022 -7.424 1.00 82.00 118 ALA A CA 1
ATOM 859 C C . ALA A 1 118 ? 11.987 -3.476 -6.998 1.00 82.00 118 ALA A C 1
ATOM 861 O O . ALA A 1 118 ? 12.482 -4.409 -7.636 1.00 82.00 118 ALA A O 1
ATOM 862 N N . PRO A 1 119 ? 11.159 -3.701 -5.958 1.00 84.44 119 PRO A N 1
ATOM 863 C CA . PRO A 1 119 ? 10.705 -5.051 -5.638 1.00 84.44 119 PRO A CA 1
ATOM 864 C C . PRO A 1 119 ? 10.020 -5.675 -6.858 1.00 84.44 119 PRO A C 1
ATOM 866 O O . PRO A 1 119 ? 9.339 -4.971 -7.605 1.00 84.44 119 PRO A O 1
ATOM 869 N N . MET A 1 120 ? 10.200 -6.982 -7.056 1.00 88.38 120 MET A N 1
ATOM 870 C CA . MET A 1 120 ? 9.792 -7.638 -8.298 1.00 88.38 120 MET A CA 1
ATOM 871 C C . MET A 1 120 ? 9.209 -9.042 -8.101 1.00 88.38 120 MET A C 1
ATOM 873 O O . MET A 1 120 ? 9.686 -9.838 -7.278 1.00 88.38 120 MET A O 1
ATOM 877 N N . LYS A 1 121 ? 8.218 -9.367 -8.931 1.00 91.69 121 LYS A N 1
ATOM 878 C CA . LYS A 1 121 ? 7.638 -10.704 -9.102 1.00 91.69 121 LYS A CA 1
ATOM 879 C C . LYS A 1 121 ? 8.133 -11.377 -10.380 1.00 91.69 121 LYS A C 1
ATOM 881 O O . LYS A 1 121 ? 8.537 -10.740 -11.347 1.00 91.69 121 LYS A O 1
ATOM 886 N N . ARG A 1 122 ? 8.050 -12.708 -10.403 1.00 91.50 122 ARG A N 1
ATOM 887 C CA . ARG A 1 122 ? 8.447 -13.567 -11.533 1.00 91.50 122 ARG A CA 1
ATOM 888 C C . ARG A 1 122 ? 7.652 -13.266 -12.810 1.00 91.50 122 ARG A C 1
ATOM 890 O O . ARG A 1 122 ? 8.186 -13.424 -13.898 1.00 91.50 122 ARG A O 1
ATOM 897 N N . SER A 1 123 ? 6.408 -12.804 -12.672 1.00 88.88 123 SER A N 1
ATOM 898 C CA . SER A 1 123 ? 5.525 -12.367 -13.764 1.00 88.88 123 SER A CA 1
ATOM 899 C C . SER A 1 123 ? 5.931 -11.036 -14.413 1.00 88.88 123 SER A C 1
ATOM 901 O O . SER A 1 123 ? 5.465 -10.730 -15.507 1.00 88.88 123 SER A O 1
ATOM 903 N N . GLU A 1 124 ? 6.791 -10.251 -13.762 1.00 91.06 124 GLU A N 1
ATOM 904 C CA . GLU A 1 124 ? 7.268 -8.944 -14.242 1.00 91.06 124 GLU A CA 1
ATOM 905 C C . GLU A 1 124 ? 8.591 -9.061 -15.015 1.00 91.06 124 GLU A C 1
ATOM 907 O O . GLU A 1 124 ? 9.051 -8.087 -15.614 1.00 91.06 124 GLU A O 1
ATOM 912 N N . VAL A 1 125 ? 9.189 -10.260 -15.016 1.00 93.38 125 VAL A N 1
ATOM 913 C CA . VAL A 1 125 ? 10.382 -10.611 -15.788 1.00 93.38 125 VAL A CA 1
ATOM 914 C C . VAL A 1 125 ? 9.972 -11.302 -17.080 1.00 93.38 125 VAL A C 1
ATOM 916 O O . VAL A 1 125 ? 9.203 -12.263 -17.066 1.00 93.38 125 VAL A O 1
ATOM 919 N N . PHE A 1 126 ? 10.521 -10.863 -18.209 1.00 95.50 126 PHE A N 1
ATOM 920 C CA . PHE A 1 126 ? 10.275 -11.496 -19.501 1.00 95.50 126 PHE A CA 1
ATOM 921 C C . PHE A 1 126 ? 11.524 -11.531 -20.380 1.00 95.50 126 PHE A C 1
ATOM 923 O O . PHE A 1 126 ? 12.304 -10.584 -20.436 1.00 95.50 126 PHE A O 1
ATOM 930 N N . GLU A 1 127 ? 11.706 -12.640 -21.096 1.00 96.88 127 GLU A N 1
ATOM 931 C CA . GLU A 1 127 ? 12.849 -12.844 -21.985 1.00 96.88 127 GLU A CA 1
ATOM 932 C C . GLU A 1 127 ? 12.523 -12.490 -23.443 1.00 96.88 127 GLU A C 1
ATOM 934 O O . GLU A 1 127 ? 11.427 -12.773 -23.940 1.00 96.88 127 GLU A O 1
ATOM 939 N N . VAL A 1 128 ? 13.489 -11.891 -24.141 1.00 97.50 128 VAL A N 1
ATOM 940 C CA . VAL A 1 128 ? 13.453 -11.651 -25.590 1.00 97.50 128 VAL A CA 1
ATOM 941 C C . VAL A 1 128 ? 14.754 -12.160 -26.212 1.00 97.50 128 VAL A C 1
ATOM 943 O O . VAL A 1 128 ? 15.845 -11.886 -25.708 1.00 97.50 128 VAL A O 1
ATOM 946 N N . LEU A 1 129 ? 14.629 -12.912 -27.310 1.00 97.06 129 LEU A N 1
ATOM 947 C CA . LEU A 1 129 ? 15.744 -13.533 -28.027 1.00 97.06 129 LEU A CA 1
ATOM 948 C C . LEU A 1 129 ? 16.126 -12.707 -29.260 1.00 97.06 129 LEU A C 1
ATOM 950 O O . LEU A 1 129 ? 15.427 -12.712 -30.277 1.00 97.06 129 LEU A O 1
ATOM 954 N N . PHE A 1 130 ? 17.264 -12.022 -29.194 1.00 95.94 130 PHE A N 1
ATOM 955 C CA . PHE A 1 130 ? 17.772 -11.222 -30.306 1.00 95.94 130 PHE A CA 1
ATOM 956 C C . PHE A 1 130 ? 18.651 -12.066 -31.222 1.00 95.94 130 PHE A C 1
ATOM 958 O O . PHE A 1 130 ? 19.688 -12.567 -30.797 1.00 95.94 130 PHE A O 1
ATOM 965 N N . HIS A 1 131 ? 18.252 -12.204 -32.484 1.00 94.44 131 HIS A N 1
ATOM 966 C CA . HIS A 1 131 ? 19.013 -12.934 -33.503 1.00 94.44 131 HIS A CA 1
ATOM 967 C C . HIS A 1 131 ? 19.977 -11.997 -34.255 1.00 94.44 131 HIS A C 1
ATOM 969 O O . HIS A 1 131 ? 21.139 -12.340 -34.466 1.00 94.44 131 HIS A O 1
ATOM 975 N N . ASP A 1 132 ? 19.530 -10.774 -34.557 1.00 88.62 132 ASP A N 1
ATOM 976 C CA . ASP A 1 132 ? 20.349 -9.705 -35.139 1.00 88.62 132 ASP A CA 1
ATOM 977 C C . ASP A 1 132 ? 21.457 -9.242 -34.170 1.00 88.62 132 ASP A C 1
ATOM 979 O O . ASP A 1 132 ? 21.280 -9.214 -32.946 1.00 88.62 132 ASP A O 1
ATOM 983 N N . ARG A 1 133 ? 22.606 -8.784 -34.697 1.00 87.94 133 ARG A N 1
ATOM 984 C CA . ARG A 1 133 ? 23.607 -8.078 -33.868 1.00 87.94 133 ARG A CA 1
ATOM 985 C C . ARG A 1 133 ? 23.058 -6.762 -33.311 1.00 87.94 133 ARG A C 1
ATOM 987 O O . ARG A 1 133 ? 23.287 -6.465 -32.141 1.00 87.94 133 ARG A O 1
ATOM 994 N N . ALA A 1 134 ? 22.340 -5.997 -34.134 1.00 90.38 134 ALA A N 1
ATOM 995 C CA . ALA A 1 134 ? 21.745 -4.721 -33.754 1.00 90.38 134 ALA A CA 1
ATOM 996 C C . ALA A 1 134 ? 20.423 -4.935 -33.002 1.00 90.38 134 ALA A C 1
ATOM 998 O O . ALA A 1 134 ? 19.465 -5.452 -33.564 1.00 90.38 134 ALA A O 1
ATOM 999 N N . LEU A 1 135 ? 20.348 -4.490 -31.745 1.00 94.88 135 LEU A N 1
ATOM 1000 C CA . LEU A 1 135 ? 19.164 -4.712 -30.904 1.00 94.88 135 LEU A CA 1
ATOM 1001 C C . LEU A 1 135 ? 17.974 -3.795 -31.254 1.00 94.88 135 LEU A C 1
ATOM 1003 O O . LEU A 1 135 ? 16.854 -4.066 -30.844 1.00 94.88 135 LEU A O 1
ATOM 1007 N N . GLY A 1 136 ? 18.177 -2.710 -32.011 1.00 95.12 136 GLY A N 1
ATOM 1008 C CA . GLY A 1 136 ? 17.091 -1.782 -32.371 1.00 95.12 136 GLY A CA 1
ATOM 1009 C C . GLY A 1 136 ? 16.623 -0.867 -31.233 1.00 95.12 136 GLY A C 1
ATOM 1010 O O . GLY A 1 136 ? 15.487 -0.405 -31.245 1.00 95.12 136 GLY A O 1
ATOM 1011 N N . MET A 1 137 ? 17.483 -0.600 -30.249 1.00 96.31 137 MET A N 1
ATOM 1012 C CA . MET A 1 137 ? 17.216 0.307 -29.125 1.00 96.31 137 MET A CA 1
ATOM 1013 C C . MET A 1 137 ? 18.496 0.999 -28.640 1.00 96.31 137 MET A C 1
ATOM 1015 O O . MET A 1 137 ? 19.610 0.584 -28.973 1.00 96.31 137 MET A O 1
ATOM 1019 N N . THR A 1 138 ? 18.332 2.063 -27.861 1.00 96.25 138 THR A N 1
ATOM 1020 C CA . THR A 1 138 ? 19.353 2.661 -26.994 1.00 96.25 138 THR A CA 1
ATOM 1021 C C . THR A 1 138 ? 19.057 2.327 -25.537 1.00 96.25 138 THR A C 1
ATOM 1023 O O . THR A 1 138 ? 17.920 2.033 -25.169 1.00 96.25 138 THR A O 1
ATOM 1026 N N . ILE A 1 139 ? 20.088 2.405 -24.702 1.00 96.62 139 ILE A N 1
ATOM 1027 C CA . ILE A 1 139 ? 20.001 2.226 -23.252 1.00 96.62 139 ILE A CA 1
ATOM 1028 C C . ILE A 1 139 ? 20.523 3.474 -22.537 1.00 96.62 139 ILE A C 1
ATOM 1030 O O . ILE A 1 139 ? 21.186 4.311 -23.155 1.00 96.62 139 ILE A O 1
ATOM 1034 N N . ARG A 1 140 ? 20.195 3.609 -21.253 1.00 94.81 140 ARG A N 1
ATOM 1035 C CA . ARG A 1 140 ? 20.750 4.608 -20.330 1.00 94.81 140 ARG A CA 1
ATOM 1036 C C . ARG A 1 140 ? 20.891 4.005 -18.934 1.00 94.81 140 ARG A C 1
ATOM 1038 O O . ARG A 1 140 ? 20.281 2.979 -18.642 1.00 94.81 140 ARG A O 1
ATOM 1045 N N . GLU A 1 141 ? 21.679 4.647 -18.087 1.00 91.38 141 GLU A N 1
ATOM 1046 C CA . GLU A 1 141 ? 21.758 4.330 -16.661 1.00 91.38 141 GLU A CA 1
ATOM 1047 C C . GLU A 1 141 ? 20.698 5.131 -15.886 1.00 91.38 141 GLU A C 1
ATOM 1049 O O . GLU A 1 141 ? 20.438 6.298 -16.195 1.00 91.38 141 GLU A O 1
ATOM 1054 N N . LEU A 1 142 ? 20.053 4.490 -14.912 1.00 83.25 142 LEU A N 1
ATOM 1055 C CA . LEU A 1 142 ? 19.108 5.091 -13.973 1.00 83.25 142 LEU A CA 1
ATOM 1056 C C . LEU A 1 142 ? 19.146 4.284 -12.670 1.00 83.25 142 LEU A C 1
ATOM 1058 O O . LEU A 1 142 ? 18.858 3.091 -12.691 1.00 83.25 142 LEU A O 1
ATOM 1062 N N . ASN A 1 143 ? 19.467 4.938 -11.549 1.00 79.00 143 ASN A N 1
ATOM 1063 C CA . ASN A 1 143 ? 19.539 4.328 -10.214 1.00 79.00 143 ASN A CA 1
ATOM 1064 C C . ASN A 1 143 ? 20.354 3.014 -10.208 1.00 79.00 143 ASN A C 1
ATOM 1066 O O . ASN A 1 143 ? 19.810 1.958 -9.910 1.00 79.00 143 ASN A O 1
ATOM 1070 N N . ASP A 1 144 ? 21.628 3.059 -10.609 1.00 82.69 144 ASP A N 1
ATOM 1071 C CA . ASP A 1 144 ? 22.553 1.905 -10.659 1.00 82.69 144 ASP A CA 1
ATOM 1072 C C . ASP A 1 144 ? 22.042 0.681 -11.470 1.00 82.69 144 ASP A C 1
ATOM 1074 O O . ASP A 1 144 ? 22.523 -0.450 -11.320 1.00 82.69 144 ASP A O 1
ATOM 1078 N N . SER A 1 145 ? 21.058 0.911 -12.345 1.00 87.81 145 SER A N 1
ATOM 1079 C CA . SER A 1 145 ? 20.442 -0.057 -13.251 1.00 87.81 145 SER A CA 1
ATOM 1080 C C . SER A 1 145 ? 20.479 0.451 -14.692 1.00 87.81 145 SER A C 1
ATOM 1082 O O . SER A 1 145 ? 20.402 1.649 -14.964 1.00 87.81 145 SER A O 1
ATOM 1084 N N . VAL A 1 146 ? 20.567 -0.478 -15.646 1.00 93.75 146 VAL A N 1
ATOM 1085 C CA . VAL A 1 146 ? 20.578 -0.163 -17.081 1.00 93.75 146 VAL A CA 1
ATOM 1086 C C . VAL A 1 146 ? 19.188 -0.386 -17.661 1.00 93.75 146 VAL A C 1
ATOM 1088 O O . VAL A 1 146 ? 18.657 -1.495 -17.604 1.00 93.75 146 VAL A O 1
ATOM 1091 N N . ILE A 1 147 ? 18.610 0.665 -18.235 1.00 94.81 147 ILE A N 1
ATOM 1092 C CA . ILE A 1 147 ? 17.233 0.694 -18.738 1.00 94.81 147 ILE A CA 1
ATOM 1093 C C . ILE A 1 147 ? 17.172 1.004 -20.237 1.00 94.81 147 ILE A C 1
ATOM 1095 O O . ILE A 1 147 ? 18.069 1.642 -20.798 1.00 94.81 147 ILE A O 1
ATOM 1099 N N . VAL A 1 148 ? 16.092 0.579 -20.893 1.00 96.75 148 VAL A N 1
ATOM 1100 C CA . VAL A 1 148 ? 15.774 0.938 -22.282 1.00 96.75 148 VAL A CA 1
ATOM 1101 C C . VAL A 1 148 ? 15.439 2.428 -22.359 1.00 96.75 148 VAL A C 1
ATOM 1103 O O . VAL A 1 148 ? 14.560 2.910 -21.655 1.00 96.75 148 VAL A O 1
ATOM 1106 N N . ASN A 1 149 ? 16.132 3.169 -23.222 1.00 96.50 149 ASN A N 1
ATOM 1107 C CA . ASN A 1 149 ? 15.964 4.617 -23.362 1.00 96.50 149 ASN A CA 1
ATOM 1108 C C . ASN A 1 149 ? 15.017 4.967 -24.522 1.00 96.50 149 ASN A C 1
ATOM 1110 O O . ASN A 1 149 ? 14.015 5.644 -24.329 1.00 96.50 149 ASN A O 1
ATOM 1114 N N . GLN A 1 150 ? 15.321 4.505 -25.739 1.00 96.69 150 GLN A N 1
ATOM 1115 C CA . GLN A 1 150 ? 14.516 4.760 -26.941 1.00 96.69 150 GLN A CA 1
ATOM 1116 C C . GLN A 1 150 ? 14.650 3.608 -27.945 1.00 96.69 150 GLN A C 1
ATOM 1118 O O . GLN A 1 150 ? 15.683 2.939 -28.001 1.00 96.69 150 GLN A O 1
ATOM 1123 N N . PHE A 1 151 ? 13.645 3.409 -28.797 1.00 97.19 151 PHE A N 1
ATOM 1124 C CA . PHE A 1 151 ? 13.750 2.497 -29.938 1.00 97.19 151 PHE A CA 1
ATOM 1125 C C . PHE A 1 151 ? 14.458 3.155 -31.127 1.00 97.19 151 PHE A C 1
ATOM 1127 O O . PHE A 1 151 ? 14.361 4.361 -31.347 1.00 97.19 151 PHE A O 1
ATOM 1134 N N . LYS A 1 152 ? 15.177 2.348 -31.910 1.00 94.81 152 LYS A N 1
ATOM 1135 C CA . LYS A 1 152 ? 15.843 2.760 -33.150 1.00 94.81 152 LYS A CA 1
ATOM 1136 C C . LYS A 1 152 ? 15.197 2.052 -34.334 1.00 94.81 152 LYS A C 1
ATOM 1138 O O . LYS A 1 152 ? 15.214 0.824 -34.395 1.00 94.81 152 LYS A O 1
ATOM 1143 N N . ARG A 1 153 ? 14.693 2.836 -35.291 1.00 92.06 153 ARG A N 1
ATOM 1144 C CA . ARG A 1 153 ? 14.263 2.335 -36.603 1.00 92.06 153 ARG A CA 1
ATOM 1145 C C . ARG A 1 153 ? 15.442 1.716 -37.363 1.00 92.06 153 ARG A C 1
ATOM 1147 O O . ARG A 1 153 ? 16.599 2.085 -37.148 1.00 92.06 153 ARG A O 1
ATOM 1154 N N . ARG A 1 154 ? 15.131 0.784 -38.259 1.00 91.44 154 ARG A N 1
ATOM 1155 C CA . ARG A 1 154 ? 16.038 0.291 -39.304 1.00 91.44 154 ARG A CA 1
ATOM 1156 C C . ARG A 1 154 ? 16.180 1.351 -40.426 1.00 91.44 154 ARG A C 1
ATOM 1158 O O . ARG A 1 154 ? 15.393 2.298 -40.458 1.00 91.44 154 ARG A O 1
ATOM 1165 N N . PRO A 1 155 ? 17.180 1.246 -41.329 1.00 89.00 155 PRO A N 1
ATOM 1166 C CA . PRO A 1 155 ? 17.423 2.251 -42.380 1.00 89.00 155 PRO A CA 1
ATOM 1167 C C . PRO A 1 155 ? 16.288 2.414 -43.406 1.00 89.00 155 PRO A C 1
ATOM 1169 O O . PRO A 1 155 ? 16.206 3.437 -44.072 1.00 89.00 155 PRO A O 1
ATOM 1172 N N . ASP A 1 156 ? 15.419 1.412 -43.512 1.00 91.12 156 ASP A N 1
ATOM 1173 C CA . ASP A 1 156 ? 14.176 1.379 -44.296 1.00 91.12 156 ASP A CA 1
ATOM 1174 C C . ASP A 1 156 ? 12.986 2.072 -43.592 1.00 91.12 156 ASP A C 1
ATOM 1176 O O . ASP A 1 156 ? 11.883 2.114 -44.131 1.00 91.12 156 ASP A O 1
ATOM 1180 N N . GLY A 1 157 ? 13.185 2.597 -42.377 1.00 90.69 157 GLY A N 1
ATOM 1181 C CA . GLY A 1 157 ? 12.132 3.163 -41.534 1.00 90.69 157 GLY A CA 1
ATOM 1182 C C . GLY A 1 157 ? 11.329 2.128 -40.735 1.00 90.69 157 GLY A C 1
ATOM 1183 O O . GLY A 1 157 ? 10.456 2.518 -39.960 1.00 90.69 157 GLY A O 1
ATOM 1184 N N . ALA A 1 158 ? 11.617 0.829 -40.858 1.00 92.00 158 ALA A N 1
ATOM 1185 C CA . ALA A 1 158 ? 10.907 -0.223 -40.134 1.00 92.00 158 ALA A CA 1
ATOM 1186 C C . ALA A 1 158 ? 11.264 -0.244 -38.627 1.00 92.00 158 ALA A C 1
ATOM 1188 O O . ALA A 1 158 ? 12.312 0.276 -38.222 1.00 92.00 158 ALA A O 1
ATOM 1189 N N . PRO A 1 159 ? 10.431 -0.856 -37.759 1.00 93.50 159 PRO A N 1
ATOM 1190 C CA . PRO A 1 159 ? 10.784 -1.109 -36.360 1.00 93.50 159 PRO A CA 1
ATOM 1191 C C . PRO A 1 159 ? 12.115 -1.867 -36.217 1.00 93.50 159 PRO A C 1
ATOM 1193 O O . PRO A 1 159 ? 12.385 -2.828 -36.942 1.00 93.50 159 PRO A O 1
ATOM 1196 N N . GLY A 1 160 ? 12.946 -1.456 -35.257 1.00 94.19 160 GLY A N 1
ATOM 1197 C CA . GLY A 1 160 ? 14.130 -2.226 -34.861 1.00 94.19 160 GLY A CA 1
ATOM 1198 C C . GLY A 1 160 ? 13.747 -3.482 -34.061 1.00 94.19 160 GLY A C 1
ATOM 1199 O O . GLY A 1 160 ? 12.653 -3.514 -33.501 1.00 94.19 160 GLY A O 1
ATOM 1200 N N . PRO A 1 161 ? 14.618 -4.507 -33.942 1.00 94.31 161 PRO A N 1
ATOM 1201 C CA . PRO A 1 161 ? 14.264 -5.786 -33.310 1.00 94.31 161 PRO A CA 1
ATOM 1202 C C . PRO A 1 161 ? 13.637 -5.703 -31.908 1.00 94.31 161 PRO A C 1
ATOM 1204 O O . PRO A 1 161 ? 12.740 -6.484 -31.604 1.00 94.31 161 PRO A O 1
ATOM 1207 N N . ALA A 1 162 ? 14.050 -4.749 -31.066 1.00 95.56 162 ALA A N 1
ATOM 1208 C CA . ALA A 1 162 ? 13.451 -4.545 -29.746 1.00 95.56 162 ALA A CA 1
ATOM 1209 C C . ALA A 1 162 ? 11.990 -4.074 -29.828 1.00 95.56 162 ALA A C 1
ATOM 1211 O O . ALA A 1 162 ? 11.131 -4.628 -29.146 1.00 95.56 162 ALA A O 1
ATOM 1212 N N . GLU A 1 163 ? 11.694 -3.108 -30.697 1.00 95.31 163 GLU A N 1
ATOM 1213 C CA . GLU A 1 163 ? 10.336 -2.609 -30.939 1.00 95.31 163 GLU A CA 1
ATOM 1214 C C . GLU A 1 163 ? 9.481 -3.668 -31.656 1.00 95.31 163 GLU A C 1
ATOM 1216 O O . GLU A 1 163 ? 8.357 -3.953 -31.249 1.00 95.31 163 GLU A O 1
ATOM 1221 N N . ALA A 1 164 ? 10.057 -4.332 -32.665 1.00 94.38 164 ALA A N 1
ATOM 1222 C CA . ALA A 1 164 ? 9.435 -5.426 -33.411 1.00 94.38 164 ALA A CA 1
ATOM 1223 C C . ALA A 1 164 ? 9.090 -6.648 -32.538 1.00 94.38 164 ALA A C 1
ATOM 1225 O O . ALA A 1 164 ? 8.275 -7.472 -32.944 1.00 94.38 164 ALA A O 1
ATOM 1226 N N . SER A 1 165 ? 9.675 -6.770 -31.338 1.00 94.62 165 SER A N 1
ATOM 1227 C CA . SER A 1 165 ? 9.292 -7.804 -30.369 1.00 94.62 165 SER A CA 1
ATOM 1228 C C . SER A 1 165 ? 7.878 -7.612 -29.810 1.00 94.62 165 SER A C 1
ATOM 1230 O O . SER A 1 165 ? 7.300 -8.570 -29.302 1.00 94.62 165 SER A O 1
ATOM 1232 N N . GLY A 1 166 ? 7.346 -6.382 -29.821 1.00 94.31 166 GLY A N 1
ATOM 1233 C CA . GLY A 1 166 ? 6.070 -6.012 -29.199 1.00 94.31 166 GLY A CA 1
ATOM 1234 C C . GLY A 1 166 ? 6.016 -6.136 -27.667 1.00 94.31 166 GLY A C 1
ATOM 1235 O O . GLY A 1 166 ? 4.995 -5.803 -27.071 1.00 94.31 166 GLY A O 1
ATOM 1236 N N . ARG A 1 167 ? 7.085 -6.618 -27.011 1.00 95.00 167 ARG A N 1
ATOM 1237 C CA . ARG A 1 167 ? 7.122 -6.871 -25.557 1.00 95.00 167 ARG A CA 1
ATOM 1238 C C . ARG A 1 167 ? 7.828 -5.769 -24.777 1.00 95.00 167 ARG A C 1
ATOM 1240 O O . ARG A 1 167 ? 7.382 -5.429 -23.683 1.00 95.00 167 ARG A O 1
ATOM 1247 N N . ILE A 1 168 ? 8.925 -5.249 -25.326 1.00 96.38 168 ILE A N 1
ATOM 1248 C CA . ILE A 1 168 ? 9.786 -4.247 -24.685 1.00 96.38 168 ILE A CA 1
ATOM 1249 C C . ILE A 1 168 ? 9.136 -2.861 -24.784 1.00 96.38 168 ILE A C 1
ATOM 1251 O O . ILE A 1 168 ? 8.498 -2.532 -25.782 1.00 96.38 168 ILE A O 1
ATOM 1255 N N . GLN A 1 169 ? 9.317 -2.046 -23.751 1.00 94.94 169 GLN A N 1
ATOM 1256 C CA . GLN A 1 169 ? 8.912 -0.647 -23.653 1.00 94.94 169 GLN A CA 1
ATOM 1257 C C . GLN A 1 169 ? 10.107 0.212 -23.203 1.00 94.94 169 GLN A C 1
ATOM 1259 O O . GLN A 1 169 ? 11.159 -0.301 -22.821 1.00 94.94 169 GLN A O 1
ATOM 1264 N N . VAL A 1 170 ? 9.962 1.534 -23.291 1.00 94.44 170 VAL A N 1
ATOM 1265 C CA . VAL A 1 170 ? 10.915 2.477 -22.683 1.00 94.44 170 VAL A CA 1
ATOM 1266 C C . VAL A 1 170 ? 10.855 2.340 -21.156 1.00 94.44 170 VAL A C 1
ATOM 1268 O O . VAL A 1 170 ? 9.813 1.991 -20.608 1.00 94.44 170 VAL A O 1
ATOM 1271 N N . ASP A 1 171 ? 11.985 2.578 -20.493 1.00 93.06 171 ASP A N 1
ATOM 1272 C CA . ASP A 1 171 ? 12.214 2.436 -19.049 1.00 93.06 171 ASP A CA 1
ATOM 1273 C C . ASP A 1 171 ? 12.119 0.998 -18.485 1.00 93.06 171 ASP A C 1
ATOM 1275 O O . ASP A 1 171 ? 12.274 0.795 -17.280 1.00 93.06 171 ASP A O 1
ATOM 1279 N N . ASP A 1 172 ? 11.996 -0.026 -19.343 1.00 94.88 172 ASP A N 1
ATOM 1280 C CA . ASP A 1 172 ? 12.247 -1.421 -18.952 1.00 94.88 172 ASP A CA 1
ATOM 1281 C C . ASP A 1 172 ? 13.703 -1.612 -18.500 1.00 94.88 172 ASP A C 1
ATOM 1283 O O . ASP A 1 172 ? 14.645 -1.220 -19.196 1.00 94.88 172 ASP A O 1
ATOM 1287 N N . VAL A 1 173 ? 13.900 -2.288 -17.368 1.00 94.12 173 VAL A N 1
ATOM 1288 C CA . VAL A 1 173 ? 15.219 -2.625 -16.817 1.00 94.12 173 VAL A CA 1
ATOM 1289 C C . VAL A 1 173 ? 15.773 -3.855 -17.524 1.00 94.12 173 VAL A C 1
ATOM 1291 O O . VAL A 1 173 ? 15.143 -4.910 -17.538 1.00 94.12 173 VAL A O 1
ATOM 1294 N N . ILE A 1 174 ? 16.993 -3.767 -18.051 1.00 96.25 174 ILE A N 1
ATOM 1295 C CA . ILE A 1 174 ? 17.756 -4.941 -18.477 1.00 96.25 174 ILE A CA 1
ATOM 1296 C C . ILE A 1 174 ? 18.253 -5.630 -17.207 1.00 96.25 174 ILE A C 1
ATOM 1298 O O . ILE A 1 174 ? 19.143 -5.109 -16.539 1.00 96.25 174 ILE A O 1
ATOM 1302 N N . TYR A 1 175 ? 17.678 -6.787 -16.868 1.00 94.94 175 TYR A N 1
ATOM 1303 C CA . TYR A 1 175 ? 17.895 -7.495 -15.597 1.00 94.94 175 TYR A CA 1
ATOM 1304 C C . TYR A 1 175 ? 18.913 -8.646 -15.705 1.00 94.94 175 TYR A C 1
ATOM 1306 O O . TYR A 1 175 ? 19.718 -8.862 -14.790 1.00 94.94 175 TYR A O 1
ATOM 1314 N N . LYS A 1 176 ? 18.917 -9.374 -16.833 1.00 96.00 176 LYS A N 1
ATOM 1315 C CA . LYS A 1 176 ? 19.945 -10.378 -17.167 1.00 96.00 176 LYS A CA 1
ATOM 1316 C C . LYS A 1 176 ? 20.263 -10.385 -18.660 1.00 96.00 176 LYS A C 1
ATOM 1318 O O . LYS A 1 176 ? 19.375 -10.186 -19.484 1.00 96.00 176 LYS A O 1
ATOM 1323 N N . VAL A 1 177 ? 21.507 -10.707 -19.009 1.00 97.06 177 VAL A N 1
ATOM 1324 C CA . VAL A 1 177 ? 21.942 -11.009 -20.386 1.00 97.06 177 VAL A CA 1
ATOM 1325 C C . VAL A 1 177 ? 22.677 -12.347 -20.363 1.00 97.06 177 VAL A C 1
ATOM 1327 O O . VAL A 1 177 ? 23.593 -12.518 -19.563 1.00 97.06 177 VAL A O 1
ATOM 1330 N N . GLN A 1 178 ? 22.255 -13.309 -21.192 1.00 94.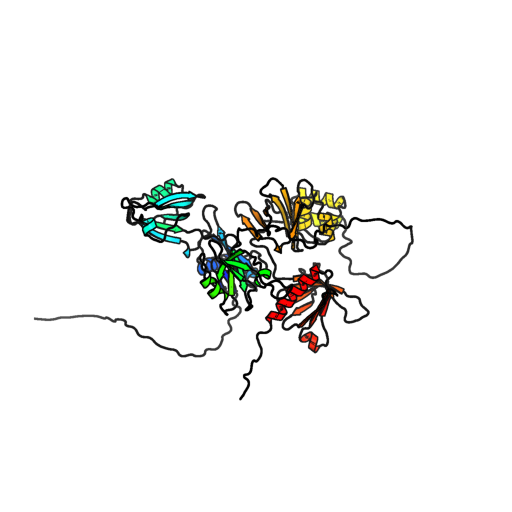69 178 GLN A N 1
ATOM 1331 C CA . GLN A 1 178 ? 22.738 -14.703 -21.175 1.00 94.69 178 GLN A CA 1
ATOM 1332 C C . GLN A 1 178 ? 22.782 -15.303 -19.751 1.00 94.69 178 GLN A C 1
ATOM 1334 O O . GLN A 1 178 ? 23.785 -15.857 -19.309 1.00 94.69 178 GLN A O 1
ATOM 1339 N N . GLY A 1 179 ? 21.700 -15.114 -18.986 1.00 93.00 179 GLY A N 1
ATOM 1340 C CA . GLY A 1 179 ? 21.567 -15.573 -17.595 1.00 93.00 179 GLY A CA 1
ATOM 1341 C C . GLY A 1 179 ? 22.353 -14.771 -16.543 1.00 93.00 179 GLY A C 1
ATOM 1342 O O . GLY A 1 179 ? 21.989 -14.805 -15.366 1.00 93.00 179 GLY A O 1
ATOM 1343 N N . ALA A 1 180 ? 23.372 -14.000 -16.929 1.00 94.81 180 ALA A N 1
ATOM 1344 C CA . ALA A 1 180 ? 24.163 -13.189 -16.008 1.00 94.81 180 ALA A CA 1
ATOM 1345 C C . ALA A 1 180 ? 23.417 -11.908 -15.590 1.00 94.81 180 ALA A C 1
ATOM 1347 O O . ALA A 1 180 ? 22.993 -11.120 -16.437 1.00 94.81 180 ALA A O 1
ATOM 1348 N N . ARG A 1 181 ? 23.293 -11.687 -14.272 1.00 92.69 181 ARG A N 1
ATOM 1349 C CA . ARG A 1 181 ? 22.709 -10.476 -13.664 1.00 92.69 181 ARG A CA 1
ATOM 1350 C C . ARG A 1 181 ? 23.501 -9.224 -14.044 1.00 92.69 181 ARG A C 1
ATOM 1352 O O . ARG A 1 181 ? 24.730 -9.224 -13.955 1.00 92.69 181 ARG A O 1
ATOM 1359 N N . THR A 1 182 ? 22.782 -8.173 -14.423 1.00 92.56 182 THR A N 1
ATOM 1360 C CA . THR A 1 182 ? 23.303 -6.844 -14.795 1.00 92.56 182 THR A CA 1
ATOM 1361 C C . THR A 1 182 ? 23.256 -5.836 -13.648 1.00 92.56 182 THR A C 1
ATOM 1363 O O . THR A 1 182 ? 24.184 -5.052 -13.507 1.00 92.56 182 THR A O 1
ATOM 1366 N N . VAL A 1 183 ? 22.209 -5.868 -12.818 1.00 85.19 183 VAL A N 1
ATOM 1367 C CA . VAL A 1 183 ? 22.028 -4.965 -11.665 1.00 85.19 183 VAL A CA 1
ATOM 1368 C C . VAL A 1 183 ? 23.229 -5.066 -10.720 1.00 85.19 183 VAL A C 1
ATOM 1370 O O . VAL A 1 183 ? 23.546 -6.169 -10.265 1.00 85.19 183 VAL A O 1
ATOM 1373 N N . GLY A 1 184 ? 23.868 -3.930 -10.422 1.00 83.31 184 GLY A N 1
ATOM 1374 C CA . GLY A 1 184 ? 25.113 -3.860 -9.645 1.00 83.31 184 GLY A CA 1
ATOM 1375 C C . GLY A 1 184 ? 26.404 -4.001 -10.468 1.00 83.31 184 GLY A C 1
ATOM 1376 O O . GLY A 1 184 ? 27.489 -4.035 -9.891 1.00 83.31 184 GLY A O 1
ATOM 1377 N N . ARG A 1 185 ? 26.318 -4.078 -11.804 1.00 90.94 185 ARG A N 1
ATOM 1378 C CA . ARG A 1 185 ? 27.453 -3.871 -12.721 1.00 90.94 185 ARG A CA 1
ATOM 1379 C C . ARG A 1 185 ? 27.437 -2.440 -13.250 1.00 90.94 185 ARG A C 1
ATOM 1381 O O . ARG A 1 185 ? 26.368 -1.861 -13.404 1.00 90.94 185 ARG A O 1
ATOM 1388 N N . SER A 1 186 ? 28.605 -1.916 -13.618 1.00 92.25 186 SER A N 1
ATOM 1389 C CA . SER A 1 186 ? 28.691 -0.646 -14.344 1.00 92.25 186 SER A CA 1
ATOM 1390 C C . SER A 1 186 ? 28.010 -0.726 -15.714 1.00 92.25 186 SER A C 1
ATOM 1392 O O . SER A 1 186 ? 28.036 -1.774 -16.374 1.00 92.25 186 SER A O 1
ATOM 1394 N N . TYR A 1 187 ? 27.475 0.410 -16.171 1.00 94.19 187 TYR A N 1
ATOM 1395 C CA . TYR A 1 187 ? 26.913 0.590 -17.511 1.00 94.19 187 TYR A CA 1
ATOM 1396 C C . TYR A 1 187 ? 27.779 -0.036 -18.623 1.00 94.19 187 TYR A C 1
ATOM 1398 O O . TYR A 1 187 ? 27.278 -0.838 -19.413 1.00 94.19 187 TYR A O 1
ATOM 1406 N N . ASP A 1 188 ? 29.092 0.224 -18.635 1.00 94.75 188 ASP A N 1
ATOM 1407 C CA . ASP A 1 188 ? 30.017 -0.310 -19.648 1.00 94.75 188 ASP A CA 1
ATOM 1408 C C . ASP A 1 188 ? 30.111 -1.845 -19.650 1.00 94.75 188 ASP A C 1
ATOM 1410 O O . ASP A 1 188 ? 30.206 -2.464 -20.712 1.00 94.75 188 ASP A O 1
ATOM 1414 N N . SER A 1 189 ? 30.035 -2.491 -18.479 1.00 95.38 189 SER A N 1
ATOM 1415 C CA . SER A 1 189 ? 30.021 -3.957 -18.395 1.00 95.38 189 SER A CA 1
ATOM 1416 C C . SER A 1 189 ? 28.744 -4.531 -19.017 1.00 95.38 189 SER A C 1
ATOM 1418 O O . SER A 1 189 ? 28.798 -5.533 -19.733 1.00 95.38 189 SER A O 1
ATOM 1420 N N . VAL A 1 190 ? 27.601 -3.865 -18.822 1.00 95.50 190 VAL A N 1
ATOM 1421 C CA . VAL A 1 190 ? 26.331 -4.253 -19.455 1.00 95.50 190 VAL A CA 1
ATOM 1422 C C . VAL A 1 190 ? 26.364 -3.989 -20.966 1.00 95.50 190 VAL A C 1
ATOM 1424 O O . VAL A 1 190 ? 25.920 -4.840 -21.737 1.00 95.50 190 VAL A O 1
ATOM 1427 N N . VAL A 1 191 ? 26.958 -2.879 -21.419 1.00 95.62 191 VAL A N 1
ATOM 1428 C CA . VAL A 1 191 ? 27.194 -2.602 -22.850 1.00 95.62 191 VAL A CA 1
ATOM 1429 C C . VAL A 1 191 ? 28.012 -3.726 -23.497 1.00 95.62 191 VAL A C 1
ATOM 1431 O O . VAL A 1 191 ? 27.609 -4.243 -24.539 1.00 95.62 191 VAL A O 1
ATOM 1434 N N . GLN A 1 192 ? 29.108 -4.165 -22.869 1.00 94.94 192 GLN A N 1
ATOM 1435 C CA . GLN A 1 192 ? 29.916 -5.291 -23.357 1.00 94.94 192 GLN A CA 1
ATOM 1436 C C . GLN A 1 192 ? 29.108 -6.599 -23.408 1.00 94.94 192 GLN A C 1
ATOM 1438 O O . GLN A 1 192 ? 29.134 -7.301 -24.421 1.00 94.94 192 GLN A O 1
ATOM 1443 N N . MET A 1 193 ? 28.322 -6.901 -22.366 1.00 95.88 193 MET A N 1
ATOM 1444 C CA . MET A 1 193 ? 27.438 -8.075 -22.342 1.00 95.88 193 MET A CA 1
ATOM 1445 C C . MET A 1 193 ? 26.438 -8.064 -23.513 1.00 95.88 193 MET A C 1
ATOM 1447 O O . MET A 1 193 ? 26.260 -9.090 -24.167 1.00 95.88 193 MET A O 1
ATOM 1451 N N . LEU A 1 194 ? 25.858 -6.909 -23.852 1.00 95.50 194 LEU A N 1
ATOM 1452 C CA . LEU A 1 194 ? 24.939 -6.746 -24.989 1.00 95.50 194 LEU A CA 1
ATOM 1453 C C . LEU A 1 194 ? 25.639 -6.830 -26.364 1.00 95.50 194 LEU A C 1
ATOM 1455 O O . LEU A 1 194 ? 25.050 -7.301 -27.342 1.00 95.50 194 LEU A O 1
ATOM 1459 N N . GLN A 1 195 ? 26.902 -6.402 -26.445 1.00 93.62 195 GLN A N 1
ATOM 1460 C CA . GLN A 1 195 ? 27.730 -6.456 -27.658 1.00 93.62 195 GLN A CA 1
ATOM 1461 C C . GLN A 1 195 ? 28.356 -7.837 -27.935 1.00 93.62 195 GLN A C 1
ATOM 1463 O O . GLN A 1 195 ? 28.868 -8.054 -29.036 1.00 93.62 195 GLN A O 1
ATOM 1468 N N . THR A 1 196 ? 28.281 -8.779 -26.984 1.00 89.12 196 THR A N 1
ATOM 1469 C CA . THR A 1 196 ? 28.734 -10.181 -27.117 1.00 89.12 196 THR A CA 1
ATOM 1470 C C . THR A 1 196 ? 28.359 -10.771 -28.486 1.00 89.12 196 THR A C 1
ATOM 1472 O O . THR A 1 196 ? 27.198 -10.656 -28.878 1.00 89.12 196 THR A O 1
ATOM 1475 N N . PRO A 1 197 ? 29.273 -11.433 -29.226 1.00 87.88 197 PRO A N 1
ATOM 1476 C CA . PRO A 1 197 ? 29.001 -11.886 -30.595 1.00 87.88 197 PRO A CA 1
ATOM 1477 C C . PRO A 1 197 ? 28.073 -13.109 -30.691 1.00 87.88 197 PRO A C 1
ATOM 1479 O O . PRO A 1 197 ? 27.538 -13.362 -31.768 1.00 87.88 197 PRO A O 1
ATOM 1482 N N . SER A 1 198 ? 27.880 -13.856 -29.597 1.00 89.31 198 SER A N 1
ATOM 1483 C CA . SER A 1 198 ? 27.004 -15.035 -29.552 1.00 89.31 198 SER A CA 1
ATOM 1484 C C . SER A 1 198 ? 25.537 -14.664 -29.807 1.00 89.31 198 SER A C 1
ATOM 1486 O O . SER A 1 198 ? 25.030 -13.684 -29.249 1.00 89.31 198 SER A O 1
ATOM 1488 N N . ARG A 1 199 ? 24.854 -15.434 -30.659 1.00 93.19 199 ARG A N 1
ATOM 1489 C CA . ARG A 1 199 ? 23.443 -15.251 -31.030 1.00 93.19 199 ARG A CA 1
ATOM 1490 C C . ARG A 1 199 ? 22.740 -16.624 -31.114 1.00 93.19 199 ARG A C 1
ATOM 1492 O O . ARG A 1 199 ? 23.386 -17.572 -31.555 1.00 93.19 199 ARG A O 1
ATOM 1499 N N . PRO A 1 200 ? 21.451 -16.743 -30.733 1.00 94.50 200 PRO A N 1
ATOM 1500 C CA . PRO A 1 200 ? 20.593 -15.682 -30.206 1.00 94.50 200 PRO A CA 1
ATOM 1501 C C . PRO A 1 200 ? 21.051 -15.168 -28.832 1.00 94.50 200 PRO A C 1
ATOM 1503 O O . PRO A 1 200 ? 21.565 -15.909 -27.995 1.00 94.50 200 PRO A O 1
ATOM 1506 N N . LEU A 1 201 ? 20.903 -13.862 -28.626 1.00 96.69 201 LEU A N 1
ATOM 1507 C CA . LEU A 1 201 ? 21.206 -13.188 -27.371 1.00 96.69 201 LEU A CA 1
ATOM 1508 C C . LEU A 1 201 ? 19.933 -13.150 -26.527 1.00 96.69 201 LEU A C 1
ATOM 1510 O O . LEU A 1 201 ? 19.017 -12.382 -26.825 1.00 96.69 201 LEU A O 1
ATOM 1514 N N . ALA A 1 202 ? 19.883 -13.986 -25.491 1.00 96.88 202 ALA A N 1
ATOM 1515 C CA . ALA A 1 202 ? 18.815 -13.951 -24.505 1.00 96.88 202 ALA A CA 1
ATOM 1516 C C . ALA A 1 202 ? 19.006 -12.750 -23.571 1.00 96.88 202 ALA A C 1
ATOM 1518 O O . ALA A 1 202 ? 20.028 -12.640 -22.885 1.00 96.88 202 ALA A O 1
ATOM 1519 N N . ILE A 1 203 ? 18.023 -11.848 -23.547 1.00 97.81 203 ILE A N 1
ATOM 1520 C CA . ILE A 1 203 ? 17.958 -10.730 -22.603 1.00 97.81 203 ILE A CA 1
ATOM 1521 C C . ILE A 1 203 ? 16.665 -10.858 -21.803 1.00 97.81 203 ILE A C 1
ATOM 1523 O O . ILE A 1 203 ? 15.583 -10.921 -22.387 1.00 97.81 203 ILE A O 1
ATOM 1527 N N . GLN A 1 204 ? 16.778 -10.865 -20.476 1.00 97.31 204 GLN A N 1
ATOM 1528 C CA . GLN A 1 204 ? 15.636 -10.786 -19.571 1.00 97.31 204 GLN A CA 1
ATOM 1529 C C . GLN A 1 204 ? 15.452 -9.339 -19.127 1.00 97.31 204 GLN A C 1
ATOM 1531 O O . GLN A 1 204 ? 16.349 -8.742 -18.524 1.00 97.31 204 GLN A O 1
ATOM 1536 N N . PHE A 1 205 ? 14.279 -8.800 -19.430 1.00 96.62 205 PHE A N 1
ATOM 1537 C CA . PHE A 1 205 ? 13.826 -7.487 -19.004 1.00 96.62 205 PHE A CA 1
ATOM 1538 C C . PHE A 1 205 ? 12.960 -7.631 -17.759 1.00 96.62 205 PHE A C 1
ATOM 1540 O O . PHE A 1 205 ? 12.275 -8.638 -17.585 1.00 96.62 205 PHE A O 1
ATOM 1547 N N . PHE A 1 206 ? 12.977 -6.611 -16.914 1.00 94.06 206 PHE A N 1
ATOM 1548 C CA . PHE A 1 206 ? 12.049 -6.415 -15.811 1.00 94.06 206 PHE A CA 1
ATOM 1549 C C . PHE A 1 206 ? 11.323 -5.091 -16.043 1.00 94.06 206 PHE A C 1
ATOM 1551 O O . PHE A 1 206 ? 11.977 -4.071 -16.257 1.00 94.06 206 PHE A O 1
ATOM 1558 N N . ARG A 1 207 ? 9.987 -5.098 -15.991 1.00 90.94 207 ARG A N 1
ATOM 1559 C CA . ARG A 1 207 ? 9.190 -3.864 -16.018 1.00 90.94 207 ARG A CA 1
ATOM 1560 C C . ARG A 1 207 ? 8.852 -3.440 -14.587 1.00 90.94 207 ARG A C 1
ATOM 1562 O O . ARG A 1 207 ? 8.058 -4.137 -13.954 1.00 90.94 207 ARG A O 1
ATOM 1569 N N . PRO A 1 208 ? 9.399 -2.323 -14.069 1.00 82.81 208 PRO A N 1
ATOM 1570 C CA . PRO A 1 208 ? 9.074 -1.854 -12.729 1.00 82.81 208 PRO A CA 1
ATOM 1571 C C . PRO A 1 208 ? 7.578 -1.569 -12.584 1.00 82.81 208 PRO A C 1
ATOM 1573 O O . PRO A 1 208 ? 7.002 -0.772 -13.324 1.00 82.81 208 PRO A O 1
ATOM 1576 N N . PHE A 1 209 ? 6.950 -2.219 -11.611 1.00 82.19 209 PHE A N 1
ATOM 1577 C CA . PHE A 1 209 ? 5.540 -2.039 -11.292 1.00 82.19 209 PHE A CA 1
ATOM 1578 C C . PHE A 1 209 ? 5.385 -1.058 -10.124 1.00 82.19 209 PHE A C 1
ATOM 1580 O O . PHE A 1 209 ? 6.043 -1.192 -9.087 1.00 82.19 209 PHE A O 1
ATOM 1587 N N . VAL A 1 210 ? 4.542 -0.039 -10.308 1.00 74.25 210 VAL A N 1
ATOM 1588 C CA . VAL A 1 210 ? 4.395 1.074 -9.361 1.00 74.25 210 VAL A CA 1
ATOM 1589 C C . VAL A 1 210 ? 3.518 0.645 -8.187 1.00 74.25 210 VAL A C 1
ATOM 1591 O O . VAL A 1 210 ? 2.305 0.534 -8.318 1.00 74.25 210 VAL A O 1
ATOM 1594 N N . ARG A 1 211 ? 4.149 0.436 -7.027 1.00 74.81 211 ARG A N 1
ATOM 1595 C CA . ARG A 1 211 ? 3.490 0.025 -5.772 1.00 74.81 211 ARG A CA 1
ATOM 1596 C C . ARG A 1 211 ? 3.231 1.179 -4.793 1.00 74.81 211 ARG A C 1
ATOM 1598 O O . ARG A 1 211 ? 2.695 0.969 -3.707 1.00 74.81 211 ARG A O 1
ATOM 1605 N N . ASP A 1 212 ? 3.620 2.399 -5.168 1.00 69.12 212 ASP A N 1
ATOM 1606 C CA . ASP A 1 212 ? 3.477 3.612 -4.356 1.00 69.12 212 ASP A CA 1
ATOM 1607 C C . ASP A 1 212 ? 2.014 3.858 -3.961 1.00 69.12 212 ASP A C 1
ATOM 1609 O O . ASP A 1 212 ? 1.183 4.203 -4.799 1.00 69.12 212 ASP A O 1
ATOM 1613 N N . GLY A 1 213 ? 1.709 3.758 -2.666 1.00 69.12 213 GLY A N 1
ATOM 1614 C CA . GLY A 1 213 ? 0.378 4.085 -2.153 1.00 69.12 213 GLY A CA 1
ATOM 1615 C C . GLY A 1 213 ? -0.723 3.105 -2.567 1.00 69.12 213 GLY A C 1
ATOM 1616 O O . GLY A 1 213 ? -1.890 3.495 -2.528 1.00 69.12 213 GLY A O 1
ATOM 1617 N N . LEU A 1 214 ? -0.376 1.868 -2.947 1.00 78.69 214 LEU A N 1
ATOM 1618 C CA . LEU A 1 214 ? -1.351 0.783 -3.063 1.00 78.69 214 LEU A CA 1
ATOM 1619 C C . LEU A 1 214 ? -1.921 0.422 -1.684 1.00 78.69 214 LEU A C 1
ATOM 1621 O O . LEU A 1 214 ? -1.183 0.324 -0.702 1.00 78.69 214 LEU A O 1
ATOM 1625 N N . TYR A 1 215 ? -3.231 0.203 -1.619 1.00 76.31 215 TYR A N 1
ATOM 1626 C CA . TYR A 1 215 ? -3.927 -0.340 -0.452 1.00 76.31 215 TYR A CA 1
ATOM 1627 C C . TYR A 1 215 ? -5.191 -1.090 -0.893 1.00 76.31 215 TYR A C 1
ATOM 1629 O O . TYR A 1 215 ? -5.763 -0.786 -1.939 1.00 76.31 215 TYR A O 1
ATOM 1637 N N . ALA A 1 216 ? -5.634 -2.072 -0.106 1.00 81.75 216 ALA A N 1
ATOM 1638 C CA . ALA A 1 216 ? -6.827 -2.866 -0.399 1.00 81.75 216 ALA A CA 1
ATOM 1639 C C . ALA A 1 216 ? -7.974 -2.558 0.570 1.00 81.75 216 ALA A C 1
ATOM 1641 O O . ALA A 1 216 ? -7.749 -2.340 1.760 1.00 81.75 216 ALA A O 1
ATOM 1642 N N . VAL A 1 217 ? -9.209 -2.615 0.067 1.00 78.81 217 VAL A N 1
ATOM 1643 C CA . VAL A 1 217 ? -10.440 -2.578 0.866 1.00 78.81 217 VAL A CA 1
ATOM 1644 C C . VAL A 1 217 ? -11.264 -3.826 0.573 1.00 78.81 217 VAL A C 1
ATOM 1646 O O . VAL A 1 217 ? -11.582 -4.120 -0.580 1.00 78.81 217 VAL A O 1
ATOM 1649 N N . GLU A 1 218 ? -11.644 -4.548 1.629 1.00 83.12 218 GLU A N 1
ATOM 1650 C CA . GLU A 1 218 ? -12.587 -5.661 1.538 1.00 83.12 218 GLU A CA 1
ATOM 1651 C C . GLU A 1 218 ? -14.027 -5.136 1.659 1.00 83.12 218 GLU A C 1
ATOM 1653 O O . GLU A 1 218 ? -14.499 -4.784 2.743 1.00 83.12 218 GLU A O 1
ATOM 1658 N N . PHE A 1 219 ? -14.753 -5.099 0.545 1.00 79.94 219 PHE A N 1
ATOM 1659 C CA . PHE A 1 219 ? -16.177 -4.787 0.515 1.00 79.94 219 PHE A CA 1
ATOM 1660 C C . PHE A 1 219 ? -16.993 -6.044 0.827 1.00 79.94 219 PHE A C 1
ATOM 1662 O O . PHE A 1 219 ? -16.975 -7.016 0.071 1.00 79.94 219 PHE A O 1
ATOM 1669 N N . ARG A 1 220 ? -17.731 -6.022 1.945 1.00 80.94 220 ARG A N 1
ATOM 1670 C CA . ARG A 1 220 ? -18.650 -7.105 2.350 1.00 80.94 220 ARG A CA 1
ATOM 1671 C C . ARG A 1 220 ? -20.115 -6.811 2.026 1.00 80.94 220 ARG A C 1
ATOM 1673 O O . ARG A 1 220 ? -20.862 -7.732 1.716 1.00 80.94 220 ARG A O 1
ATOM 1680 N N . GLY A 1 221 ? -20.522 -5.542 2.075 1.00 75.31 221 GLY A N 1
ATOM 1681 C CA . GLY A 1 221 ? -21.879 -5.111 1.724 1.00 75.31 221 GLY A CA 1
ATOM 1682 C C . GLY A 1 221 ? -22.102 -4.991 0.209 1.00 75.31 221 GLY A C 1
ATOM 1683 O O . GLY A 1 221 ? -21.135 -4.886 -0.549 1.00 75.31 221 GLY A O 1
ATOM 1684 N N . PRO A 1 222 ? -23.364 -4.969 -0.265 1.00 73.50 222 PRO A N 1
ATOM 1685 C CA . PRO A 1 222 ? -23.665 -4.765 -1.682 1.00 73.50 222 PRO A CA 1
ATOM 1686 C C . PRO A 1 222 ? -23.268 -3.355 -2.149 1.00 73.50 222 PRO A C 1
ATOM 1688 O O . PRO A 1 222 ? -22.637 -3.219 -3.195 1.00 73.50 222 PRO A O 1
ATOM 1691 N N . SER A 1 223 ? -23.572 -2.326 -1.347 1.00 80.19 223 SER A N 1
ATOM 1692 C CA . SER A 1 223 ? -23.178 -0.936 -1.604 1.00 80.19 223 SER A CA 1
ATOM 1693 C C . SER A 1 223 ? -21.695 -0.706 -1.324 1.00 80.19 223 SER A C 1
ATOM 1695 O O . SER A 1 223 ? -21.208 -1.012 -0.237 1.00 80.19 223 SER A O 1
ATOM 1697 N N . LEU A 1 224 ? -21.009 -0.083 -2.284 1.00 86.38 224 LEU A N 1
ATOM 1698 C CA . LEU A 1 224 ? -19.640 0.414 -2.116 1.00 86.38 224 LEU A CA 1
ATOM 1699 C C . LEU A 1 224 ? -19.612 1.846 -1.557 1.00 86.38 224 LEU A C 1
ATOM 1701 O O . LEU A 1 224 ? -18.623 2.254 -0.956 1.00 86.38 224 LEU A O 1
ATOM 1705 N N . ASN A 1 225 ? -20.700 2.609 -1.744 1.00 83.62 225 ASN A N 1
ATOM 1706 C CA . ASN A 1 225 ? -20.773 4.051 -1.466 1.00 83.62 225 ASN A CA 1
ATOM 1707 C C . ASN A 1 225 ? -19.664 4.857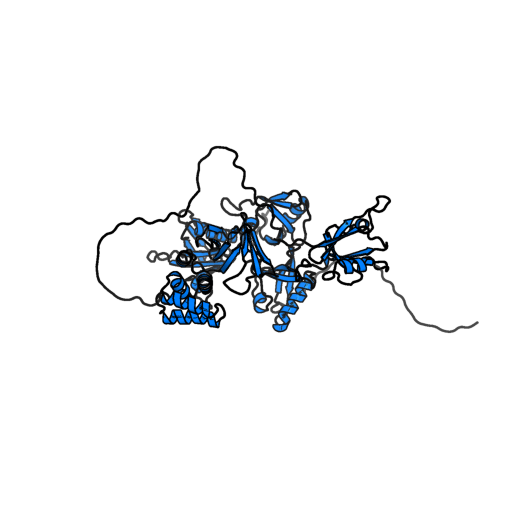 -2.160 1.00 83.62 225 ASN A C 1
ATOM 1709 O O . ASN A 1 225 ? -18.963 5.664 -1.552 1.00 83.62 225 ASN A O 1
ATOM 1713 N N . MET A 1 226 ? -19.518 4.606 -3.459 1.00 91.69 226 MET A N 1
ATOM 1714 C CA . MET A 1 226 ? -18.457 5.134 -4.306 1.00 91.69 226 MET A CA 1
ATOM 1715 C C . MET A 1 226 ? -18.976 5.258 -5.741 1.00 91.69 226 MET A C 1
ATOM 1717 O O . MET A 1 226 ? -19.663 4.354 -6.218 1.00 91.69 226 MET A O 1
ATOM 1721 N N . THR A 1 227 ? -18.645 6.346 -6.431 1.00 93.12 227 THR A N 1
ATOM 1722 C CA . THR A 1 227 ? -18.790 6.471 -7.890 1.00 93.12 227 THR A CA 1
ATOM 1723 C C . THR A 1 227 ? -17.406 6.571 -8.523 1.00 93.12 227 THR A C 1
ATOM 1725 O O . THR A 1 227 ? -16.445 6.988 -7.872 1.00 93.12 227 THR A O 1
ATOM 1728 N N . ILE A 1 228 ? -17.287 6.188 -9.793 1.00 96.38 228 ILE A N 1
ATOM 1729 C CA . ILE A 1 228 ? -16.027 6.251 -10.540 1.00 96.38 228 ILE A CA 1
ATOM 1730 C C . ILE A 1 228 ? -16.186 7.050 -11.835 1.00 96.38 228 ILE A C 1
ATOM 1732 O O . ILE A 1 228 ? -17.292 7.246 -12.335 1.00 96.38 228 ILE A O 1
ATOM 1736 N N . THR A 1 229 ? -15.062 7.524 -12.355 1.00 95.44 229 THR A N 1
ATOM 1737 C CA . THR A 1 229 ? -14.883 8.213 -13.640 1.00 95.44 229 THR A CA 1
ATOM 1738 C C . THR A 1 229 ? -13.531 7.783 -14.221 1.00 95.44 229 THR A C 1
ATOM 1740 O O . THR A 1 229 ? -12.849 6.945 -13.631 1.00 95.44 229 THR A O 1
ATOM 1743 N N . THR A 1 230 ? -13.109 8.349 -15.346 1.00 93.69 230 THR A N 1
ATOM 1744 C CA . THR A 1 230 ? -11.689 8.370 -15.732 1.00 93.69 230 THR A CA 1
ATOM 1745 C C . THR A 1 230 ? -11.070 9.748 -15.517 1.00 93.69 230 THR A C 1
ATOM 1747 O O . THR A 1 230 ? -11.787 10.752 -15.543 1.00 93.69 230 THR A O 1
ATOM 1750 N N . ASP A 1 231 ? -9.752 9.782 -15.316 1.00 87.19 231 ASP A N 1
ATOM 1751 C CA . ASP A 1 231 ? -8.908 10.953 -15.587 1.00 87.19 231 ASP A CA 1
ATOM 1752 C C . ASP A 1 231 ? -8.244 10.814 -16.979 1.00 87.19 231 ASP A C 1
ATOM 1754 O O . ASP A 1 231 ? -8.766 10.092 -17.832 1.00 87.19 231 ASP A O 1
ATOM 1758 N N . ASP A 1 232 ? -7.131 11.508 -17.238 1.00 84.81 232 ASP A N 1
ATOM 1759 C CA . ASP A 1 232 ? -6.400 11.437 -18.515 1.00 84.81 232 ASP A CA 1
ATOM 1760 C C . ASP A 1 232 ? -5.751 10.063 -18.786 1.00 84.81 232 ASP A C 1
ATOM 1762 O O . ASP A 1 232 ? -5.383 9.766 -19.925 1.00 84.81 232 ASP A O 1
ATOM 1766 N N . ALA A 1 233 ? -5.574 9.227 -17.756 1.00 86.56 233 ALA A N 1
ATOM 1767 C CA . ALA A 1 233 ? -4.816 7.982 -17.841 1.00 86.56 233 ALA A CA 1
ATOM 1768 C C . ALA A 1 233 ? -5.486 6.768 -17.177 1.00 86.56 233 ALA A C 1
ATOM 1770 O O . ALA A 1 233 ? -5.249 5.655 -17.635 1.00 86.56 233 ALA A O 1
ATOM 1771 N N . ASN A 1 234 ? -6.305 6.937 -16.136 1.00 92.38 234 ASN A N 1
ATOM 1772 C CA . ASN A 1 234 ? -6.773 5.870 -15.243 1.00 92.38 234 ASN A CA 1
ATOM 1773 C C . ASN A 1 234 ? -8.286 5.922 -14.988 1.00 92.38 234 ASN A C 1
ATOM 1775 O O . ASN A 1 234 ? -8.934 6.950 -15.180 1.00 92.38 234 ASN A O 1
ATOM 1779 N N . VAL A 1 235 ? -8.840 4.834 -14.446 1.00 94.56 235 VAL A N 1
ATOM 1780 C CA . VAL A 1 235 ? -10.137 4.847 -13.748 1.00 94.56 235 VAL A CA 1
ATOM 1781 C C . VAL A 1 235 ? -9.931 5.350 -12.316 1.00 94.56 235 VAL A C 1
ATOM 1783 O O . VAL A 1 235 ? -9.117 4.789 -11.586 1.00 94.56 235 VAL A O 1
ATOM 1786 N N . VAL A 1 236 ? -10.686 6.365 -11.889 1.00 94.50 236 VAL A N 1
ATOM 1787 C CA . VAL A 1 236 ? -10.556 7.002 -10.566 1.00 94.50 236 VAL A CA 1
ATOM 1788 C C . VAL A 1 236 ? -11.890 7.136 -9.834 1.00 94.50 236 VAL A C 1
ATOM 1790 O O . VAL A 1 236 ? -12.951 7.247 -10.450 1.00 94.50 236 VAL A O 1
ATOM 1793 N N . VAL A 1 237 ? -11.845 7.178 -8.502 1.00 91.44 237 VAL A N 1
ATOM 1794 C CA . VAL A 1 237 ? -12.978 7.536 -7.642 1.00 91.44 237 VAL A CA 1
ATOM 1795 C C . VAL A 1 237 ? -13.388 8.977 -7.918 1.00 91.44 237 VAL A C 1
ATOM 1797 O O . VAL A 1 237 ? -12.580 9.897 -7.803 1.00 91.44 237 VAL A O 1
ATOM 1800 N N . LYS A 1 238 ? -14.661 9.189 -8.244 1.00 92.00 238 LYS A N 1
ATOM 1801 C CA . LYS A 1 238 ? -15.216 10.517 -8.504 1.00 92.00 238 LYS A CA 1
ATOM 1802 C C . LYS A 1 238 ? -15.841 11.100 -7.239 1.00 92.00 238 LYS A C 1
ATOM 1804 O O . LYS A 1 238 ? -15.354 12.085 -6.691 1.00 92.00 238 LYS A O 1
ATOM 1809 N N . ASP A 1 239 ? -16.903 10.467 -6.755 1.00 82.44 239 ASP A N 1
ATOM 1810 C CA . ASP A 1 239 ? -17.663 10.882 -5.580 1.00 82.44 239 ASP A CA 1
ATOM 1811 C C . ASP A 1 239 ? -17.706 9.740 -4.556 1.00 82.44 239 ASP A C 1
ATOM 1813 O O . ASP A 1 239 ? -17.627 8.559 -4.901 1.00 82.44 239 ASP A O 1
ATOM 1817 N N . LEU A 1 240 ? -17.890 10.091 -3.284 1.00 76.06 240 LEU A N 1
ATOM 1818 C CA . LEU A 1 240 ? -18.136 9.145 -2.193 1.00 76.06 240 LEU A CA 1
ATOM 1819 C C . LEU A 1 240 ? -19.512 9.450 -1.580 1.00 76.06 240 LEU A C 1
ATOM 1821 O O . LEU A 1 240 ? -19.605 10.229 -0.631 1.00 76.06 240 LEU A O 1
ATOM 1825 N N . PRO A 1 241 ? -20.614 8.920 -2.152 1.00 67.12 241 PRO A N 1
ATOM 1826 C CA . PRO A 1 241 ? -21.954 9.188 -1.647 1.00 67.12 241 PRO A CA 1
ATOM 1827 C C . PRO A 1 241 ? -22.150 8.649 -0.229 1.00 67.12 241 PRO A C 1
ATOM 1829 O O . PRO A 1 241 ? -21.943 7.461 0.031 1.00 67.12 241 PRO A O 1
ATOM 1832 N N . MET A 1 242 ? -22.630 9.517 0.663 1.00 55.16 242 MET A N 1
ATOM 1833 C CA . MET A 1 242 ? -23.009 9.164 2.034 1.00 55.16 242 MET A CA 1
ATOM 1834 C C . MET A 1 242 ? -23.918 7.924 2.059 1.00 55.16 242 MET A C 1
ATOM 1836 O O . MET A 1 242 ? -24.826 7.805 1.235 1.00 55.16 242 MET A O 1
ATOM 1840 N N . ALA A 1 243 ? -23.721 7.016 3.019 1.00 49.56 243 ALA A N 1
ATOM 1841 C CA . ALA A 1 243 ? -24.607 5.857 3.189 1.00 49.56 243 ALA A CA 1
ATOM 1842 C C . ALA A 1 243 ? -26.016 6.263 3.651 1.00 49.56 243 ALA A C 1
ATOM 1844 O O . ALA A 1 243 ? -27.000 5.584 3.367 1.00 49.56 243 ALA A O 1
ATOM 1845 N N . HIS A 1 244 ? -26.102 7.392 4.348 1.00 46.09 244 HIS A N 1
ATOM 1846 C CA . HIS A 1 244 ? -27.321 8.066 4.778 1.00 46.09 244 HIS A CA 1
ATOM 1847 C C . HIS A 1 244 ? -26.951 9.532 5.080 1.00 46.09 244 HIS A C 1
ATOM 1849 O O . HIS A 1 244 ? -25.784 9.783 5.387 1.00 46.09 244 HIS A O 1
ATOM 1855 N N . PRO A 1 245 ? -27.868 10.519 5.054 1.00 41.41 245 PRO A N 1
ATOM 1856 C CA . PRO A 1 245 ? -27.569 11.877 5.512 1.00 41.41 245 PRO A CA 1
ATOM 1857 C C . PRO A 1 245 ? -26.783 11.923 6.838 1.00 41.41 245 PRO A C 1
ATOM 1859 O O . PRO A 1 245 ? -27.260 11.446 7.869 1.00 41.41 245 PRO A O 1
ATOM 1862 N N . ASN A 1 246 ? -25.589 12.528 6.790 1.00 41.88 246 ASN A N 1
ATOM 1863 C CA . ASN A 1 246 ? -24.588 12.628 7.868 1.00 41.88 246 ASN A CA 1
ATOM 1864 C C . ASN A 1 246 ? -23.861 11.322 8.276 1.00 41.88 246 ASN A C 1
ATOM 1866 O O . ASN A 1 246 ? -23.183 11.314 9.301 1.00 41.88 246 ASN A O 1
ATOM 1870 N N . ILE A 1 247 ? -23.946 10.244 7.487 1.00 43.66 247 ILE A N 1
ATOM 1871 C CA . ILE A 1 247 ? -23.189 8.993 7.681 1.00 43.66 247 ILE A CA 1
ATOM 1872 C C . ILE A 1 247 ? -22.289 8.745 6.463 1.00 43.66 247 ILE A C 1
ATOM 1874 O O . ILE A 1 247 ? -22.783 8.599 5.344 1.00 43.66 247 ILE A O 1
ATOM 1878 N N . VAL A 1 248 ? -20.974 8.695 6.693 1.00 48.16 248 VAL A N 1
ATOM 1879 C CA . VAL A 1 248 ? -19.939 8.438 5.671 1.00 48.16 248 VAL A CA 1
ATOM 1880 C C . VAL A 1 248 ? -20.188 7.148 4.882 1.00 48.16 248 VAL A C 1
ATOM 1882 O O . VAL A 1 248 ? -20.826 6.212 5.369 1.00 48.16 248 VAL A O 1
ATOM 1885 N N . GLY A 1 249 ? -19.696 7.099 3.645 1.00 54.50 249 GLY A N 1
ATOM 1886 C CA . GLY A 1 249 ? -19.802 5.907 2.798 1.00 54.50 249 GLY A CA 1
ATOM 1887 C C . GLY A 1 249 ? -18.944 4.733 3.294 1.00 54.50 249 GLY A C 1
ATOM 1888 O O . GLY A 1 249 ? -17.927 4.953 3.946 1.00 54.50 249 GLY A O 1
ATOM 1889 N N . TYR A 1 250 ? -19.289 3.482 2.947 1.00 69.44 250 TYR A N 1
ATOM 1890 C CA . TYR A 1 250 ? -18.441 2.312 3.246 1.00 69.44 250 TYR A CA 1
ATOM 1891 C C . TYR A 1 250 ? -17.009 2.498 2.722 1.00 69.44 250 TYR A C 1
ATOM 1893 O O . TYR A 1 250 ? -16.066 2.344 3.494 1.00 69.44 250 TYR A O 1
ATOM 1901 N N . ALA A 1 251 ? -16.831 2.874 1.449 1.00 70.88 251 ALA A N 1
ATOM 1902 C CA . ALA A 1 251 ? -15.514 3.168 0.879 1.00 70.88 251 ALA A CA 1
ATOM 1903 C C . ALA A 1 251 ? -14.773 4.269 1.668 1.00 70.88 251 ALA A C 1
ATOM 1905 O O . ALA A 1 251 ? -13.632 4.079 2.085 1.00 70.88 251 ALA A O 1
ATOM 1906 N N . GLU A 1 252 ? -15.437 5.394 1.944 1.00 68.69 252 GLU A N 1
ATOM 1907 C CA . GLU A 1 252 ? -14.867 6.528 2.686 1.00 68.69 252 GLU A CA 1
ATOM 1908 C C . GLU A 1 252 ? -14.405 6.142 4.105 1.00 68.69 252 GLU A C 1
ATOM 1910 O O . GLU A 1 252 ? -13.306 6.513 4.536 1.00 68.69 252 GLU A O 1
ATOM 1915 N N . ALA A 1 253 ? -15.218 5.348 4.811 1.00 55.81 253 ALA A N 1
ATOM 1916 C CA . ALA A 1 253 ? -14.918 4.824 6.140 1.00 55.81 253 ALA A CA 1
ATOM 1917 C C . ALA A 1 253 ? -13.692 3.891 6.145 1.00 55.81 253 ALA A C 1
ATOM 1919 O O . ALA A 1 253 ? -12.923 3.912 7.101 1.00 55.81 253 ALA A O 1
ATOM 1920 N N . HIS A 1 254 ? -13.466 3.143 5.060 1.00 63.09 254 HIS A N 1
ATOM 1921 C CA . HIS A 1 254 ? -12.299 2.272 4.867 1.00 63.09 254 HIS A CA 1
ATOM 1922 C C . HIS A 1 254 ? -11.135 2.976 4.136 1.00 63.09 254 HIS A C 1
ATOM 1924 O O . HIS A 1 254 ? -10.319 2.334 3.481 1.00 63.09 254 HIS A O 1
ATOM 1930 N N . GLY A 1 255 ? -11.038 4.306 4.241 1.00 61.53 255 GLY A N 1
ATOM 1931 C CA . GLY A 1 255 ? -9.868 5.067 3.781 1.00 61.53 255 GLY A CA 1
ATOM 1932 C C . GLY A 1 255 ? -9.872 5.484 2.306 1.00 61.53 255 GLY A C 1
ATOM 1933 O O . GLY A 1 255 ? -8.941 6.173 1.880 1.00 61.53 255 GLY A O 1
ATOM 1934 N N . VAL A 1 256 ? -10.912 5.155 1.533 1.00 71.12 256 VAL A N 1
ATOM 1935 C CA . VAL A 1 256 ? -11.044 5.627 0.144 1.00 71.12 256 VAL A CA 1
ATOM 1936 C C . VAL A 1 256 ? -11.315 7.129 0.111 1.00 71.12 256 VAL A C 1
ATOM 1938 O O . VAL A 1 256 ? -12.014 7.673 0.971 1.00 71.12 256 VAL A O 1
ATOM 1941 N N . ARG A 1 257 ? -10.728 7.829 -0.860 1.00 74.81 257 ARG A N 1
ATOM 1942 C CA . ARG A 1 257 ? -10.891 9.271 -1.089 1.00 74.81 257 ARG A CA 1
ATOM 1943 C C . ARG A 1 257 ? -11.226 9.523 -2.561 1.00 74.81 257 ARG A C 1
ATOM 1945 O O . ARG A 1 257 ? -11.047 8.655 -3.410 1.00 74.81 257 ARG A O 1
ATOM 1952 N N . GLN A 1 258 ? -11.718 10.722 -2.862 1.00 79.81 258 GLN A N 1
ATOM 1953 C CA . GLN A 1 258 ? -11.859 11.164 -4.251 1.00 79.81 258 GLN A CA 1
ATOM 1954 C C . GLN A 1 258 ? -10.493 11.164 -4.954 1.00 79.81 258 GLN A C 1
ATOM 1956 O O . GLN A 1 258 ? -9.463 11.381 -4.315 1.00 79.81 258 GLN A O 1
ATOM 1961 N N . PHE A 1 259 ? -10.515 10.939 -6.264 1.00 81.56 259 PHE A N 1
ATOM 1962 C CA . PHE A 1 259 ? -9.377 10.791 -7.174 1.00 81.56 259 PHE A CA 1
ATOM 1963 C C . PHE A 1 259 ? -8.514 9.533 -7.002 1.00 81.56 259 PHE A C 1
ATOM 1965 O O . PHE A 1 259 ? -7.638 9.326 -7.835 1.00 81.56 259 PHE A O 1
ATOM 1972 N N . ASP A 1 260 ? -8.751 8.666 -6.009 1.00 79.69 260 ASP A N 1
ATOM 1973 C CA . ASP A 1 260 ? -8.033 7.383 -5.901 1.00 79.69 260 ASP A CA 1
ATOM 1974 C C . ASP A 1 260 ? -8.210 6.531 -7.164 1.00 79.69 260 ASP A C 1
ATOM 1976 O O . ASP A 1 260 ? -9.330 6.349 -7.638 1.00 79.69 260 ASP A O 1
ATOM 1980 N N . VAL A 1 261 ? -7.121 5.975 -7.692 1.00 88.88 261 VAL A N 1
ATOM 1981 C CA . VAL A 1 261 ? -7.161 5.099 -8.871 1.00 88.88 261 VAL A CA 1
ATOM 1982 C C . VAL A 1 261 ? -7.723 3.740 -8.470 1.00 88.88 261 VAL A C 1
ATOM 1984 O O . VAL A 1 261 ? -7.237 3.147 -7.507 1.00 88.88 261 VAL A O 1
ATOM 1987 N N . ILE A 1 262 ? -8.697 3.213 -9.218 1.00 94.62 262 ILE A N 1
ATOM 1988 C CA . ILE A 1 262 ? -9.118 1.812 -9.084 1.00 94.62 262 ILE A CA 1
ATOM 1989 C C . ILE A 1 262 ? -8.061 0.956 -9.778 1.00 94.62 262 ILE A C 1
ATOM 1991 O O . ILE A 1 262 ? -7.989 0.916 -11.004 1.00 94.62 262 ILE A O 1
ATOM 1995 N N . HIS A 1 263 ? -7.213 0.306 -8.988 1.00 92.06 263 HIS A N 1
ATOM 1996 C CA . HIS A 1 263 ? -6.033 -0.398 -9.483 1.00 92.06 263 HIS A CA 1
ATOM 1997 C C . HIS A 1 263 ? -6.342 -1.853 -9.852 1.00 92.06 263 HIS A C 1
ATOM 1999 O O . HIS A 1 263 ? -5.936 -2.327 -10.912 1.00 92.06 263 HIS A O 1
ATOM 2005 N N . ALA A 1 264 ? -7.087 -2.567 -9.006 1.00 94.94 264 ALA A N 1
ATOM 2006 C CA . ALA A 1 264 ? -7.488 -3.947 -9.278 1.00 94.94 264 ALA A CA 1
ATOM 2007 C C . ALA A 1 264 ? -8.751 -4.360 -8.509 1.00 94.94 264 ALA A C 1
ATOM 2009 O O . ALA A 1 264 ? -9.082 -3.757 -7.487 1.00 94.94 264 ALA A O 1
ATOM 2010 N N . VAL A 1 265 ? -9.436 -5.410 -8.972 1.00 96.12 265 VAL A N 1
ATOM 2011 C CA . VAL A 1 265 ? -10.580 -6.027 -8.274 1.00 96.12 265 VAL A CA 1
ATOM 2012 C C . VAL A 1 265 ? -10.475 -7.553 -8.341 1.00 96.12 265 VAL A C 1
ATOM 2014 O O . VAL A 1 265 ? -10.407 -8.106 -9.434 1.00 96.12 265 VAL A O 1
ATOM 2017 N N . ASP A 1 266 ? -10.478 -8.238 -7.195 1.00 93.38 266 ASP A N 1
ATOM 2018 C CA . ASP A 1 266 ? -10.481 -9.712 -7.067 1.00 93.38 266 ASP A CA 1
ATOM 2019 C C . ASP A 1 266 ? -9.429 -10.470 -7.922 1.00 93.38 266 ASP A C 1
ATOM 2021 O O . ASP A 1 266 ? -9.690 -11.562 -8.427 1.00 93.38 266 ASP A O 1
ATOM 2025 N N . GLY A 1 267 ? -8.225 -9.915 -8.100 1.00 92.69 267 GLY A N 1
ATOM 2026 C CA . GLY A 1 267 ? -7.165 -10.489 -8.949 1.00 92.69 267 GLY A CA 1
ATOM 2027 C C . GLY A 1 267 ? -7.095 -9.900 -10.364 1.00 92.69 267 GLY A C 1
ATOM 2028 O O . GLY A 1 267 ? -6.158 -10.186 -11.108 1.00 92.69 267 GLY A O 1
ATOM 2029 N N . GLU A 1 268 ? -8.057 -9.067 -10.763 1.00 95.06 268 GLU A N 1
ATOM 2030 C CA . GLU A 1 268 ? -8.073 -8.399 -12.063 1.00 95.06 268 GLU A CA 1
ATOM 2031 C C . GLU A 1 268 ? -7.534 -6.966 -11.978 1.00 95.06 268 GLU A C 1
ATOM 2033 O O . GLU A 1 268 ? -8.263 -6.030 -11.649 1.00 95.06 268 GLU A O 1
ATOM 2038 N N . VAL A 1 269 ? -6.257 -6.789 -12.342 1.00 93.25 269 VAL A N 1
ATOM 2039 C CA . VAL A 1 269 ? -5.635 -5.466 -12.546 1.00 93.25 269 VAL A CA 1
ATOM 2040 C C . VAL A 1 269 ? -6.335 -4.721 -13.679 1.00 93.25 269 VAL A C 1
ATOM 2042 O O . VAL A 1 269 ? -6.435 -5.244 -14.794 1.00 93.25 269 VAL A O 1
ATOM 2045 N N . ILE A 1 270 ? -6.755 -3.490 -13.399 1.00 93.50 270 ILE A N 1
ATOM 2046 C CA . ILE A 1 270 ? -7.377 -2.551 -14.333 1.00 93.50 270 ILE A CA 1
ATOM 2047 C C . ILE A 1 270 ? -6.265 -1.689 -14.931 1.00 93.50 270 ILE A C 1
ATOM 2049 O O . ILE A 1 270 ? -5.477 -1.086 -14.205 1.00 93.50 270 ILE A O 1
ATOM 2053 N N . ARG A 1 271 ? -6.152 -1.655 -16.261 1.00 85.81 271 ARG A N 1
ATOM 2054 C CA . ARG A 1 271 ? -5.042 -0.978 -16.947 1.00 85.81 271 ARG A CA 1
ATOM 2055 C C . ARG A 1 271 ? -5.527 0.237 -17.721 1.00 85.81 271 ARG A C 1
ATOM 2057 O O . ARG A 1 271 ? -6.180 0.126 -18.751 1.00 85.81 271 ARG A O 1
ATOM 2064 N N . GLY A 1 272 ? -5.139 1.411 -17.239 1.00 84.19 272 GLY A N 1
ATOM 2065 C CA . GLY A 1 272 ? -5.426 2.680 -17.890 1.00 84.19 272 GLY A CA 1
ATOM 2066 C C . GLY A 1 272 ? -6.919 3.037 -17.889 1.00 84.19 272 GLY A C 1
ATOM 2067 O O . GLY A 1 272 ? -7.607 2.878 -16.880 1.00 84.19 272 GLY A O 1
ATOM 2068 N N . LEU A 1 273 ? -7.438 3.489 -19.034 1.00 89.19 273 LEU A N 1
ATOM 2069 C CA . LEU A 1 273 ? -8.816 3.975 -19.226 1.00 89.19 273 LEU A CA 1
ATOM 2070 C C . LEU A 1 273 ? -9.877 2.850 -19.340 1.00 89.19 273 LEU A C 1
ATOM 2072 O O . LEU A 1 273 ? -10.856 2.961 -20.076 1.00 89.19 273 LEU A O 1
ATOM 2076 N N . GLU A 1 274 ? -9.712 1.752 -18.600 1.00 93.31 274 GLU A N 1
ATOM 2077 C CA . GLU A 1 274 ? -10.555 0.543 -18.634 1.00 93.31 274 GLU A CA 1
ATOM 2078 C C . GLU A 1 274 ? -11.928 0.703 -17.919 1.00 93.31 274 GLU A C 1
ATOM 2080 O O . GLU A 1 274 ? -12.424 -0.211 -17.259 1.00 93.31 274 GLU A O 1
ATOM 2085 N N . TYR A 1 275 ? -12.594 1.857 -18.062 1.00 94.94 275 TYR A N 1
ATOM 2086 C CA . TYR A 1 275 ? -13.811 2.232 -17.313 1.00 94.94 275 TYR A CA 1
ATOM 2087 C C . TYR A 1 275 ? -14.932 1.179 -17.343 1.00 94.94 275 TYR A C 1
ATOM 2089 O O . TYR A 1 275 ? -15.445 0.778 -16.298 1.00 94.94 275 TYR A O 1
ATOM 2097 N N . ASN A 1 276 ? -15.294 0.683 -18.531 1.00 95.19 276 ASN A N 1
ATOM 2098 C CA . ASN A 1 276 ? -16.366 -0.310 -18.673 1.00 95.19 276 ASN A CA 1
ATOM 2099 C C . ASN A 1 276 ? -16.021 -1.637 -17.979 1.00 95.19 276 ASN A C 1
ATOM 2101 O O . ASN A 1 276 ? -16.907 -2.301 -17.441 1.00 95.19 276 ASN A O 1
ATOM 2105 N N . ARG A 1 277 ? -14.732 -2.003 -17.945 1.00 95.75 277 ARG A N 1
ATOM 2106 C CA . ARG A 1 277 ? -14.248 -3.174 -17.211 1.00 95.75 277 ARG A CA 1
ATOM 2107 C C . ARG A 1 277 ? -14.319 -2.915 -15.709 1.00 95.75 277 ARG A C 1
ATOM 2109 O O . ARG A 1 277 ? -14.888 -3.733 -15.003 1.00 95.75 277 ARG A O 1
ATOM 2116 N N . ALA A 1 278 ? -13.859 -1.757 -15.234 1.00 96.25 278 ALA A N 1
ATOM 2117 C CA . ALA A 1 278 ? -13.972 -1.367 -13.828 1.00 96.25 278 ALA A CA 1
ATOM 2118 C C . ALA A 1 278 ? -15.423 -1.426 -13.315 1.00 96.25 278 ALA A C 1
ATOM 2120 O O . ALA A 1 278 ? -15.681 -2.023 -12.272 1.00 96.25 278 ALA A O 1
ATOM 2121 N N . ILE A 1 279 ? -16.383 -0.892 -14.079 1.00 95.94 279 ILE A N 1
ATOM 2122 C CA . ILE A 1 279 ? -17.818 -0.994 -13.767 1.00 95.94 279 ILE A CA 1
ATOM 2123 C C . ILE A 1 279 ? -18.275 -2.459 -13.722 1.00 95.94 279 ILE A C 1
ATOM 2125 O O . ILE A 1 279 ? -18.946 -2.850 -12.767 1.00 95.94 279 ILE A O 1
ATOM 2129 N N . ALA A 1 280 ? -17.902 -3.283 -14.706 1.00 96.19 280 ALA A N 1
ATOM 2130 C CA . ALA A 1 280 ? -18.279 -4.698 -14.750 1.00 96.19 280 ALA A CA 1
ATOM 2131 C C . ALA A 1 280 ? -17.688 -5.520 -13.586 1.00 96.19 280 ALA A C 1
ATOM 2133 O O . ALA A 1 280 ? -18.343 -6.442 -13.102 1.00 96.19 280 ALA A O 1
ATOM 2134 N N . LEU A 1 281 ? -16.485 -5.174 -13.115 1.00 96.44 281 LEU A N 1
ATOM 2135 C CA . LEU A 1 281 ? -15.842 -5.782 -11.947 1.00 96.44 281 LEU A CA 1
ATOM 2136 C C . LEU A 1 281 ? -16.526 -5.348 -10.642 1.00 96.44 281 LEU A C 1
ATOM 2138 O O . LEU A 1 281 ? -16.994 -6.193 -9.885 1.00 96.44 281 LEU A O 1
ATOM 2142 N N . LEU A 1 282 ? -16.658 -4.038 -10.409 1.00 95.62 282 LEU A N 1
ATOM 2143 C CA . LEU A 1 282 ? -17.236 -3.471 -9.182 1.00 95.62 282 LEU A CA 1
ATOM 2144 C C . LEU A 1 282 ? -18.734 -3.789 -9.009 1.00 95.62 282 LEU A C 1
ATOM 2146 O O . LEU A 1 282 ? -19.242 -3.802 -7.887 1.00 95.62 282 LEU A O 1
ATOM 2150 N N . SER A 1 283 ? -19.437 -4.076 -10.111 1.00 94.25 283 SER A N 1
ATOM 2151 C CA . SER A 1 283 ? -20.850 -4.488 -10.113 1.00 94.25 283 SER A CA 1
ATOM 2152 C C . SER A 1 283 ? -21.061 -5.989 -9.867 1.00 94.25 283 SER A C 1
ATOM 2154 O O . SER A 1 283 ? -22.208 -6.438 -9.825 1.00 94.25 283 SER A O 1
ATOM 2156 N N . ARG A 1 284 ? -19.996 -6.795 -9.709 1.00 92.88 284 ARG A N 1
ATOM 2157 C CA . ARG A 1 284 ? -20.126 -8.223 -9.370 1.00 92.88 284 ARG A CA 1
ATOM 2158 C C . ARG A 1 284 ? -20.864 -8.381 -8.029 1.00 92.88 284 ARG A C 1
ATOM 2160 O O . ARG A 1 284 ? -20.549 -7.657 -7.084 1.00 92.88 284 ARG A O 1
ATOM 2167 N N . PRO A 1 285 ? -21.796 -9.346 -7.892 1.00 88.19 285 PRO A N 1
ATOM 2168 C CA . PRO A 1 285 ? -22.482 -9.622 -6.626 1.00 88.19 285 PRO A CA 1
ATOM 2169 C C . PRO A 1 285 ? -21.643 -10.470 -5.655 1.00 88.19 285 PRO A C 1
ATOM 2171 O O . PRO A 1 285 ? -22.046 -10.660 -4.510 1.00 88.19 285 PRO A O 1
ATOM 2174 N N . ALA A 1 286 ? -20.497 -11.001 -6.098 1.00 88.44 286 ALA A N 1
ATOM 2175 C CA . ALA A 1 286 ? -19.600 -11.799 -5.269 1.00 88.44 286 ALA A CA 1
ATOM 2176 C C . ALA A 1 286 ? -19.090 -10.977 -4.075 1.00 88.44 286 ALA A C 1
ATOM 2178 O O . ALA A 1 286 ? -18.654 -9.837 -4.236 1.00 88.44 286 ALA A O 1
ATOM 2179 N N . ARG A 1 287 ? -19.171 -11.540 -2.868 1.00 87.44 287 ARG A N 1
ATOM 2180 C CA . ARG A 1 287 ? -18.677 -10.924 -1.632 1.00 87.44 287 ARG A CA 1
ATOM 2181 C C . ARG A 1 287 ? -18.002 -12.001 -0.764 1.00 87.44 287 ARG A C 1
ATOM 2183 O O . ARG A 1 287 ? -18.502 -13.125 -0.737 1.00 87.44 287 ARG A O 1
ATOM 2190 N N . PRO A 1 288 ? -16.918 -11.680 -0.035 1.00 87.25 288 PRO A N 1
ATOM 2191 C CA . PRO A 1 288 ? -16.228 -10.390 -0.031 1.00 87.25 288 PRO A CA 1
ATOM 2192 C C . PRO A 1 288 ? -15.544 -10.081 -1.369 1.00 87.25 288 PRO A C 1
ATOM 2194 O O . PRO A 1 288 ? -15.007 -10.981 -2.002 1.00 87.25 288 PRO A O 1
ATOM 2197 N N . MET A 1 289 ? -15.586 -8.811 -1.775 1.00 90.94 289 MET A N 1
ATOM 2198 C CA . MET A 1 289 ? -14.894 -8.289 -2.956 1.00 90.94 289 MET A CA 1
ATOM 2199 C C . MET A 1 289 ? -13.704 -7.454 -2.488 1.00 90.94 289 MET A C 1
ATOM 2201 O O . MET A 1 289 ? -13.874 -6.523 -1.698 1.00 90.94 289 MET A O 1
ATOM 2205 N N . VAL A 1 290 ? -12.508 -7.771 -2.966 1.00 91.38 290 VAL A N 1
ATOM 2206 C CA . VAL A 1 290 ? -11.286 -7.012 -2.702 1.00 91.38 290 VAL A CA 1
ATOM 2207 C C . VAL A 1 290 ? -11.085 -6.011 -3.829 1.00 91.38 290 VAL A C 1
ATOM 2209 O O . VAL A 1 290 ? -10.904 -6.400 -4.980 1.00 91.38 290 VAL A O 1
ATOM 2212 N N . VAL A 1 291 ? -11.064 -4.721 -3.496 1.00 92.56 291 VAL A N 1
ATOM 2213 C CA . VAL A 1 291 ? -10.640 -3.664 -4.424 1.00 92.56 291 VAL A CA 1
ATOM 2214 C C . VAL A 1 291 ? -9.302 -3.123 -3.949 1.00 92.56 291 VAL A C 1
ATOM 2216 O O . VAL A 1 291 ? -9.190 -2.670 -2.809 1.00 92.56 291 VAL A O 1
ATOM 2219 N N . VAL A 1 292 ? -8.298 -3.155 -4.822 1.00 89.31 292 VAL A N 1
ATOM 2220 C CA . VAL A 1 292 ? -7.051 -2.417 -4.627 1.00 89.31 292 VAL A CA 1
ATOM 2221 C C . VAL A 1 292 ? -7.202 -1.038 -5.250 1.00 89.31 292 VAL A C 1
ATOM 2223 O O . VAL A 1 292 ? -7.648 -0.896 -6.391 1.00 89.31 292 VAL A O 1
ATOM 2226 N N . PHE A 1 293 ? -6.769 -0.029 -4.509 1.00 85.31 293 PHE A N 1
ATOM 2227 C CA . PHE A 1 293 ? -6.684 1.354 -4.942 1.00 85.31 293 PHE A CA 1
ATOM 2228 C C . PHE A 1 293 ? -5.226 1.811 -4.948 1.00 85.31 293 PHE A C 1
ATOM 2230 O O . PHE A 1 293 ? -4.464 1.426 -4.060 1.00 85.31 293 PHE A O 1
ATOM 2237 N N . ALA A 1 294 ? -4.853 2.687 -5.883 1.00 82.00 294 ALA A N 1
ATOM 2238 C CA . ALA A 1 294 ? -3.609 3.452 -5.796 1.00 82.00 294 ALA A CA 1
ATOM 2239 C C . ALA A 1 294 ? -3.913 4.896 -5.378 1.00 82.00 294 ALA A C 1
ATOM 2241 O O . ALA A 1 294 ? -4.764 5.569 -5.969 1.00 82.00 294 ALA A O 1
ATOM 2242 N N . ARG A 1 295 ? -3.217 5.383 -4.347 1.00 76.44 295 ARG A N 1
ATOM 2243 C CA . ARG A 1 295 ? -3.395 6.745 -3.833 1.00 76.44 295 ARG A CA 1
ATOM 2244 C C . ARG A 1 295 ? -2.975 7.777 -4.880 1.00 76.44 295 ARG A C 1
ATOM 2246 O O . ARG A 1 295 ? -1.811 7.818 -5.282 1.00 76.44 295 ARG A O 1
ATOM 2253 N N . SER A 1 296 ? -3.899 8.642 -5.295 1.00 68.25 296 SER A N 1
ATOM 2254 C CA . SER A 1 296 ? -3.583 9.647 -6.313 1.00 68.25 296 SER A CA 1
ATOM 2255 C C . SER A 1 296 ? -2.613 10.714 -5.808 1.00 68.25 296 SER A C 1
ATOM 2257 O O . SER A 1 296 ? -2.666 11.154 -4.659 1.00 68.25 296 SER A O 1
ATOM 2259 N N . LYS A 1 297 ? -1.720 11.138 -6.709 1.00 56.91 297 LYS A N 1
ATOM 2260 C CA . LYS A 1 297 ? -0.747 12.220 -6.493 1.00 56.91 297 LYS A CA 1
ATOM 2261 C C . LYS A 1 297 ? -1.362 13.606 -6.775 1.00 56.91 297 LYS A C 1
ATOM 2263 O O . LYS A 1 297 ? -0.728 14.620 -6.491 1.00 56.91 297 LYS A O 1
ATOM 2268 N N . LEU A 1 298 ? -2.593 13.658 -7.298 1.00 45.91 298 LEU A N 1
ATOM 2269 C CA . LEU A 1 298 ? -3.368 14.887 -7.464 1.00 45.91 298 LEU A CA 1
ATOM 2270 C C . LEU A 1 298 ? -3.989 15.297 -6.123 1.00 45.91 298 LEU A C 1
ATOM 2272 O O . LEU A 1 298 ? -4.927 14.669 -5.635 1.00 45.91 298 LEU A O 1
ATOM 2276 N N . ALA A 1 299 ? -3.487 16.383 -5.534 1.00 35.16 299 ALA A N 1
ATOM 2277 C CA . ALA A 1 299 ? -4.163 17.021 -4.410 1.00 35.16 299 ALA A CA 1
ATOM 2278 C C . ALA A 1 299 ? -5.550 17.533 -4.857 1.00 35.16 299 ALA A C 1
ATOM 2280 O O . ALA A 1 299 ? -5.659 18.093 -5.954 1.00 35.16 299 ALA A O 1
ATOM 2281 N N . PRO A 1 300 ? -6.607 17.389 -4.033 1.00 33.81 300 PRO A N 1
ATOM 2282 C CA . PRO A 1 300 ? -7.933 17.876 -4.388 1.00 33.81 300 PRO A CA 1
ATOM 2283 C C . PRO A 1 300 ? -7.886 19.394 -4.575 1.00 33.81 300 PRO A C 1
ATOM 2285 O O . PRO A 1 300 ? -7.520 20.132 -3.656 1.00 33.81 300 PRO A O 1
ATOM 2288 N N . GLN A 1 301 ? -8.263 19.872 -5.764 1.00 29.56 301 GLN A N 1
ATOM 2289 C CA . GLN A 1 301 ? -8.364 21.306 -6.011 1.00 29.56 301 GLN A CA 1
ATOM 2290 C C . GLN A 1 301 ? -9.445 21.883 -5.094 1.00 29.56 301 GLN A C 1
ATOM 2292 O O . GLN A 1 301 ? -10.627 21.574 -5.241 1.00 29.56 301 GLN A O 1
ATOM 2297 N N . THR A 1 302 ? -9.055 22.736 -4.144 1.00 28.80 302 THR A N 1
ATOM 2298 C CA . THR A 1 302 ? -10.031 23.507 -3.369 1.00 28.80 302 THR A CA 1
ATOM 2299 C C . THR A 1 302 ? -10.823 24.377 -4.344 1.00 28.80 302 THR A C 1
ATOM 2301 O O . THR A 1 302 ? -10.188 25.155 -5.065 1.00 28.80 302 THR A O 1
ATOM 2304 N N . PRO A 1 303 ? -12.164 24.269 -4.398 1.00 28.78 303 PRO A N 1
ATOM 2305 C CA . PRO A 1 303 ? -12.958 24.937 -5.421 1.00 28.78 303 PRO A CA 1
ATOM 2306 C C . PRO A 1 303 ? -12.721 26.446 -5.372 1.00 28.78 303 PRO A C 1
ATOM 2308 O O . PRO A 1 303 ? -12.823 27.077 -4.314 1.00 28.78 303 PRO A O 1
ATOM 2311 N N . SER A 1 304 ? -12.372 27.020 -6.523 1.00 27.06 304 SER A N 1
ATOM 2312 C CA . SER A 1 304 ? -12.132 28.452 -6.645 1.00 27.06 304 SER A CA 1
ATOM 2313 C C . SER A 1 304 ? -13.410 29.213 -6.292 1.00 27.06 304 SER A C 1
ATOM 2315 O O . SER A 1 304 ? -14.506 28.882 -6.743 1.00 27.06 304 SER A O 1
ATOM 2317 N N . ARG A 1 305 ? -13.281 30.234 -5.436 1.00 29.41 305 ARG A N 1
ATOM 2318 C CA . ARG A 1 305 ? -14.415 31.065 -5.013 1.00 29.41 305 ARG A CA 1
ATOM 2319 C C . ARG A 1 305 ? -14.935 31.887 -6.192 1.00 29.41 305 ARG A C 1
ATOM 2321 O O . ARG A 1 305 ? -14.483 33.009 -6.409 1.00 29.41 305 ARG A O 1
ATOM 2328 N N . SER A 1 306 ? -15.929 31.363 -6.901 1.00 28.55 306 SER A N 1
ATOM 2329 C CA . SER A 1 306 ? -16.847 32.197 -7.670 1.00 28.55 306 SER A CA 1
ATOM 2330 C C . SER A 1 306 ? -17.608 33.113 -6.704 1.00 28.55 306 SER A C 1
ATOM 2332 O O . SER A 1 306 ? -18.053 32.707 -5.627 1.00 28.55 306 SER A O 1
ATOM 2334 N N . THR A 1 307 ? -17.696 34.397 -7.042 1.00 32.78 307 THR A N 1
ATOM 2335 C CA . THR A 1 307 ? -18.256 35.426 -6.159 1.00 32.78 307 THR A CA 1
ATOM 2336 C C . THR A 1 307 ? -19.784 35.404 -6.189 1.00 32.78 307 THR A C 1
ATOM 2338 O O . THR A 1 307 ? -20.401 36.096 -6.995 1.00 32.78 307 THR A O 1
ATOM 2341 N N . GLY A 1 308 ? -20.389 34.625 -5.290 1.00 25.33 308 GLY A N 1
ATOM 2342 C CA . GLY A 1 308 ? -21.827 34.620 -5.007 1.00 25.33 308 GLY A CA 1
ATOM 2343 C C . GLY A 1 308 ? -22.087 34.778 -3.506 1.00 25.33 308 GLY A C 1
ATOM 2344 O O . GLY A 1 308 ? -21.425 34.145 -2.685 1.00 25.33 308 GLY A O 1
ATOM 2345 N N . VAL A 1 309 ? -23.018 35.656 -3.128 1.00 31.30 309 VAL A N 1
ATOM 2346 C CA . VAL A 1 309 ? -23.278 36.003 -1.720 1.00 31.30 309 VAL A CA 1
ATOM 2347 C C . VAL A 1 309 ? -24.129 34.933 -1.032 1.00 31.30 309 VAL A C 1
ATOM 2349 O O . VAL A 1 309 ? -25.272 34.747 -1.426 1.00 31.30 309 VAL A O 1
ATOM 2352 N N . MET A 1 310 ? -23.626 34.335 0.058 1.00 24.77 310 MET A N 1
ATOM 2353 C CA . MET A 1 310 ? -24.421 34.003 1.257 1.00 24.77 310 MET A CA 1
ATOM 2354 C C . MET A 1 310 ? -23.531 33.770 2.499 1.00 24.77 310 MET A C 1
ATOM 2356 O O . MET A 1 310 ? -22.517 33.086 2.437 1.00 24.77 310 MET A O 1
ATOM 2360 N N . THR A 1 311 ? -23.951 34.361 3.624 1.00 24.72 311 THR A N 1
ATOM 2361 C CA . THR A 1 311 ? -23.606 34.091 5.045 1.00 24.72 311 THR A CA 1
ATOM 2362 C C . THR A 1 311 ? -22.258 33.441 5.425 1.00 24.72 311 THR A C 1
ATOM 2364 O O . THR A 1 311 ? -22.038 32.246 5.244 1.00 24.72 311 THR A O 1
ATOM 2367 N N . SER A 1 312 ? -21.431 34.194 6.162 1.00 33.12 312 SER A N 1
ATOM 2368 C CA . SER A 1 312 ? -20.245 33.696 6.886 1.00 33.12 312 SER A CA 1
ATOM 2369 C C . SER A 1 312 ? -20.579 32.700 8.011 1.00 33.12 312 SER A C 1
ATOM 2371 O O . SER A 1 312 ? -21.479 32.964 8.811 1.00 33.12 312 SER A O 1
ATOM 2373 N N . ARG A 1 313 ? -19.788 31.618 8.143 1.00 26.91 313 ARG A N 1
ATOM 2374 C CA . ARG A 1 313 ? -19.565 30.876 9.404 1.00 26.91 313 ARG A CA 1
ATOM 2375 C C . ARG A 1 313 ? -18.330 29.958 9.342 1.00 26.91 313 ARG A C 1
ATOM 2377 O O . ARG A 1 313 ? -17.859 29.617 8.265 1.00 26.91 313 ARG A O 1
ATOM 2384 N N . PHE A 1 314 ? -17.864 29.547 10.526 1.00 24.95 314 PHE A N 1
ATOM 2385 C CA . PHE A 1 314 ? -16.808 28.548 10.787 1.00 24.95 314 PHE A CA 1
ATOM 2386 C C . PHE A 1 314 ? -15.345 28.933 10.500 1.00 24.95 314 PHE A C 1
ATOM 2388 O O . PHE A 1 314 ? -14.588 28.172 9.907 1.00 24.95 314 PHE A O 1
ATOM 2395 N N . SER A 1 315 ? -14.909 30.032 11.121 1.00 22.52 315 SER A N 1
ATOM 2396 C CA . SER A 1 315 ? -13.616 30.032 11.823 1.00 22.52 315 SER A CA 1
ATOM 2397 C C . SER A 1 315 ? -13.886 29.899 13.322 1.00 22.52 315 SER A C 1
ATOM 2399 O O . SER A 1 315 ? -14.669 30.683 13.853 1.00 22.52 315 SER A O 1
ATOM 2401 N N . PHE A 1 316 ? -13.232 28.963 14.014 1.00 25.41 316 PHE A N 1
ATOM 2402 C CA . PHE A 1 316 ? -13.181 28.942 15.482 1.00 25.41 316 PHE A CA 1
ATOM 2403 C C . PHE A 1 316 ? -11.766 28.613 15.956 1.00 25.41 316 PHE A C 1
ATOM 2405 O O . PHE A 1 316 ? -11.336 27.463 15.941 1.00 25.41 316 PHE A O 1
ATOM 2412 N N . ALA A 1 317 ? -11.045 29.657 16.365 1.00 23.38 317 ALA A N 1
ATOM 2413 C CA . ALA A 1 317 ? -9.791 29.524 17.091 1.00 23.38 317 ALA A CA 1
ATOM 2414 C C . ALA A 1 317 ? -10.048 29.027 18.524 1.00 23.38 317 ALA A C 1
ATOM 2416 O O . ALA A 1 317 ? -11.139 29.201 19.071 1.00 23.38 317 ALA A O 1
ATOM 2417 N N . SER A 1 318 ? -9.026 28.447 19.154 1.00 26.09 318 SER A N 1
ATOM 2418 C CA . SER A 1 318 ? -9.088 28.072 20.569 1.00 26.09 318 SER A CA 1
ATOM 2419 C C . SER A 1 318 ? -9.117 29.323 21.453 1.00 26.09 318 SER A C 1
ATOM 2421 O O . SER A 1 318 ? -8.108 30.012 21.598 1.00 26.09 318 SER A O 1
ATOM 2423 N N . THR A 1 319 ? -10.273 29.626 22.048 1.00 23.14 319 THR A N 1
ATOM 2424 C CA . THR A 1 319 ? -10.449 30.760 22.968 1.00 23.14 319 THR A CA 1
ATOM 2425 C C . THR A 1 319 ? -11.064 30.315 24.292 1.00 23.14 319 THR A C 1
ATOM 2427 O O . THR A 1 319 ? -12.275 30.397 24.488 1.00 23.14 319 THR A O 1
ATOM 2430 N N . VAL A 1 320 ? -10.210 29.890 25.227 1.00 24.50 320 VAL A N 1
ATOM 2431 C CA . VAL A 1 320 ? -10.550 29.800 26.659 1.00 24.50 320 VAL A CA 1
ATOM 2432 C C . VAL A 1 320 ? -9.450 30.473 27.490 1.00 24.50 320 VAL A C 1
ATOM 2434 O O . VAL A 1 320 ? -8.748 29.843 28.276 1.00 24.50 320 VAL A O 1
ATOM 2437 N N . ALA A 1 321 ? -9.275 31.780 27.279 1.00 24.17 321 ALA A N 1
ATOM 2438 C CA . ALA A 1 321 ? -8.527 32.628 28.204 1.00 24.17 321 ALA A CA 1
ATOM 2439 C C . ALA A 1 321 ? -9.406 32.950 29.436 1.00 24.17 321 ALA A C 1
ATOM 2441 O O . ALA A 1 321 ? -10.624 33.082 29.287 1.00 24.17 321 ALA A O 1
ATOM 2442 N N . PRO A 1 322 ? -8.837 33.056 30.649 1.00 33.09 322 PRO A N 1
ATOM 2443 C CA . PRO A 1 322 ? -9.615 33.240 31.871 1.00 33.09 322 PRO A CA 1
ATOM 2444 C C . PRO A 1 322 ? -10.054 34.697 32.092 1.00 33.09 322 PRO A C 1
ATOM 2446 O O . PRO A 1 322 ? -9.507 35.639 31.522 1.00 33.09 322 PRO A O 1
ATOM 2449 N N . SER A 1 323 ? -10.995 34.895 33.015 1.00 23.19 323 SER A N 1
ATOM 2450 C CA . SER A 1 323 ? -11.208 36.179 33.692 1.00 23.19 323 SER A CA 1
ATOM 2451 C C . SER A 1 323 ? -11.542 35.957 35.174 1.00 23.19 323 SER A C 1
ATOM 2453 O O . SER A 1 323 ? -12.195 34.962 35.496 1.00 23.19 323 SER A O 1
ATOM 2455 N N . PRO A 1 324 ? -11.062 36.820 36.092 1.00 37.19 324 PRO A N 1
ATOM 2456 C CA . PRO A 1 324 ? -11.066 36.533 37.525 1.00 37.19 324 PRO A CA 1
ATOM 2457 C C . PRO A 1 324 ? -12.246 37.162 38.280 1.00 37.19 324 PRO A C 1
ATOM 2459 O O . PRO A 1 324 ? -12.791 38.187 37.874 1.00 37.19 324 PRO A O 1
ATOM 2462 N N . ARG A 1 325 ? -12.537 36.628 39.473 1.00 26.88 325 ARG A N 1
ATOM 2463 C CA . ARG A 1 325 ? -13.083 37.394 40.609 1.00 26.88 325 ARG A CA 1
ATOM 2464 C C . ARG A 1 325 ? -12.617 36.775 41.932 1.00 26.88 325 ARG A C 1
ATOM 2466 O O . ARG A 1 325 ? -12.546 35.556 42.047 1.00 26.88 325 ARG A O 1
ATOM 2473 N N . ALA A 1 326 ? -12.259 37.622 42.896 1.00 27.88 326 ALA A N 1
ATOM 2474 C CA . ALA A 1 326 ? -11.748 37.233 44.216 1.00 27.88 326 ALA A CA 1
ATOM 2475 C C . ALA A 1 326 ? -12.861 37.256 45.285 1.00 27.88 326 ALA A C 1
ATOM 2477 O O . ALA A 1 326 ? -13.881 37.911 45.075 1.00 27.88 326 ALA A O 1
ATOM 2478 N N . GLY A 1 327 ? -12.673 36.577 46.430 1.00 24.62 327 GLY A N 1
ATOM 2479 C CA . GLY A 1 327 ? -13.735 36.512 47.449 1.00 24.62 327 GLY A CA 1
ATOM 2480 C C . GLY A 1 327 ? -13.478 35.729 48.748 1.00 24.62 327 GLY A C 1
ATOM 2481 O O . GLY A 1 327 ? -14.302 34.898 49.107 1.00 24.62 327 GLY A O 1
ATOM 2482 N N . GLY A 1 328 ? -12.411 36.042 49.492 1.00 25.41 328 GLY A N 1
ATOM 2483 C CA . GLY A 1 328 ? -12.359 35.823 50.954 1.00 25.41 328 GLY A CA 1
ATOM 2484 C C . GLY A 1 328 ? -11.940 34.433 51.494 1.00 25.41 328 GLY A C 1
ATOM 2485 O O . GLY A 1 328 ? -11.761 33.497 50.714 1.00 25.41 328 GLY A O 1
ATOM 2486 N N . PRO A 1 329 ? -11.709 34.299 52.826 1.00 36.47 329 PRO A N 1
ATOM 2487 C CA . PRO A 1 329 ? -10.940 33.183 53.388 1.00 36.47 329 PRO A CA 1
ATOM 2488 C C . PRO A 1 329 ? -11.656 32.310 54.444 1.00 36.47 329 PRO A C 1
ATOM 2490 O O . PRO A 1 329 ? -12.360 32.805 55.319 1.00 36.47 329 PRO A O 1
ATOM 2493 N N . GLY A 1 330 ? -11.293 31.020 54.463 1.00 26.92 330 GLY A N 1
ATOM 2494 C CA . GLY A 1 330 ? -11.235 30.197 55.681 1.00 26.92 330 GLY A CA 1
ATOM 2495 C C . GLY A 1 330 ? -12.421 29.275 56.005 1.00 26.92 330 GLY A C 1
ATOM 2496 O O . GLY A 1 330 ? -13.551 29.717 56.159 1.00 26.92 330 GLY A O 1
ATOM 2497 N N . SER A 1 331 ? -12.119 27.991 56.249 1.00 27.50 331 SER A N 1
ATOM 2498 C CA . SER A 1 331 ? -12.559 27.249 57.450 1.00 27.50 331 SER A CA 1
ATOM 2499 C C . SER A 1 331 ? -11.802 25.912 57.587 1.00 27.50 331 SER A C 1
ATOM 2501 O O . SER A 1 331 ? -11.254 25.400 56.611 1.00 27.50 331 SER A O 1
ATOM 2503 N N . ARG A 1 332 ? -11.756 25.339 58.800 1.00 36.00 332 ARG A N 1
ATOM 2504 C CA . ARG A 1 332 ? -11.138 24.035 59.128 1.00 36.00 332 ARG A CA 1
ATOM 2505 C C . ARG A 1 332 ? -12.190 23.033 59.620 1.00 36.00 332 ARG A C 1
ATOM 2507 O O . ARG A 1 332 ? -12.875 23.335 60.593 1.00 36.00 332 ARG A O 1
ATOM 2514 N N . ARG A 1 333 ? -12.206 21.827 59.035 1.00 30.56 333 ARG A N 1
ATOM 2515 C CA . ARG A 1 333 ? -12.607 20.479 59.545 1.00 30.56 333 ARG A CA 1
ATOM 2516 C C . ARG A 1 333 ? -12.734 19.571 58.297 1.00 30.56 333 ARG A C 1
ATOM 2518 O O . ARG A 1 333 ? -12.992 20.086 57.219 1.00 30.56 333 ARG A O 1
ATOM 2525 N N . GLY A 1 334 ? -12.439 18.269 58.290 1.00 25.69 334 GLY A N 1
ATOM 2526 C CA . GLY A 1 334 ? -12.622 17.247 59.327 1.00 25.69 334 GLY A CA 1
ATOM 2527 C C . GLY A 1 334 ? -13.990 16.573 59.110 1.00 25.69 334 GLY A C 1
ATOM 2528 O O . GLY A 1 334 ? -14.984 17.286 59.128 1.00 25.69 334 GLY A O 1
ATOM 2529 N N . SER A 1 335 ? -14.122 15.259 58.891 1.00 26.38 335 SER A N 1
ATOM 2530 C CA . SER A 1 335 ? -13.129 14.166 58.896 1.00 26.38 335 SER A CA 1
ATOM 2531 C C . SER A 1 335 ? -13.688 12.881 58.222 1.00 26.38 335 SER A C 1
ATOM 2533 O O . SER A 1 335 ? -14.846 12.844 57.826 1.00 26.38 335 SER A O 1
ATOM 2535 N N . ALA A 1 336 ? -12.858 11.826 58.165 1.00 25.33 336 ALA A N 1
ATOM 2536 C CA . ALA A 1 336 ? -13.209 10.397 58.037 1.00 25.33 336 ALA A CA 1
ATOM 2537 C C . ALA A 1 336 ? -13.644 9.777 56.674 1.00 25.33 336 ALA A C 1
ATOM 2539 O O . ALA A 1 336 ? -14.682 10.067 56.093 1.00 25.33 336 ALA A O 1
ATOM 2540 N N . SER A 1 337 ? -12.854 8.765 56.279 1.00 25.67 337 SER A N 1
ATOM 2541 C CA . SER A 1 337 ? -13.239 7.488 55.638 1.00 25.67 337 SER A CA 1
ATOM 2542 C C . SER A 1 337 ? -14.078 7.449 54.343 1.00 25.67 337 SER A C 1
ATOM 2544 O O . SER A 1 337 ? -15.303 7.372 54.370 1.00 25.67 337 SER A O 1
ATOM 2546 N N . SER A 1 338 ? -13.401 7.158 53.227 1.00 27.14 338 SER A N 1
ATOM 2547 C CA . SER A 1 338 ? -13.616 5.874 52.522 1.00 27.14 338 SER A CA 1
ATOM 2548 C C . SER A 1 338 ? -12.356 5.475 51.735 1.00 27.14 338 SER A C 1
ATOM 2550 O O . SER A 1 338 ? -11.953 6.146 50.791 1.00 27.14 338 SER A O 1
ATOM 2552 N N . ASN A 1 339 ? -11.688 4.398 52.164 1.00 33.75 339 ASN A N 1
ATOM 2553 C CA . ASN A 1 339 ? -10.427 3.940 51.564 1.00 33.75 339 ASN A CA 1
ATOM 2554 C C . ASN A 1 339 ? -10.645 3.077 50.303 1.00 33.75 339 ASN A C 1
ATOM 2556 O O . ASN A 1 339 ? -11.732 2.563 50.060 1.00 33.75 339 ASN A O 1
ATOM 2560 N N . GLN A 1 340 ? -9.553 2.863 49.556 1.00 34.62 340 GLN A N 1
ATOM 2561 C CA . GLN A 1 340 ? -9.421 1.945 48.407 1.00 34.62 340 GLN A CA 1
ATOM 2562 C C . GLN A 1 340 ? -10.012 2.373 47.041 1.00 34.62 340 GLN A C 1
ATOM 2564 O O . GLN A 1 340 ? -10.703 1.595 46.385 1.00 34.62 340 GLN A O 1
ATOM 2569 N N . SER A 1 341 ? -9.585 3.528 46.503 1.00 33.25 341 SER A N 1
ATOM 2570 C CA . SER A 1 341 ? -9.192 3.598 45.072 1.00 33.25 341 SER A CA 1
ATOM 2571 C C . SER A 1 341 ? -8.318 4.820 44.707 1.00 33.25 341 SER A C 1
ATOM 2573 O O . SER A 1 341 ? -8.760 5.663 43.929 1.00 33.25 341 SER A O 1
ATOM 2575 N N . GLY A 1 342 ? -7.081 4.911 45.224 1.00 32.75 342 GLY A N 1
ATOM 2576 C CA . GLY A 1 342 ? -6.213 6.102 45.065 1.00 32.75 342 GLY A CA 1
ATOM 2577 C C . GLY A 1 342 ? -4.717 5.863 44.780 1.00 32.75 342 GLY A C 1
ATOM 2578 O O . GLY A 1 342 ? -3.919 6.772 44.967 1.00 32.75 342 GLY A O 1
ATOM 2579 N N . ALA A 1 343 ? -4.312 4.668 44.336 1.00 37.50 343 ALA A N 1
ATOM 2580 C CA . ALA A 1 343 ? -2.900 4.258 44.205 1.00 37.50 343 ALA A CA 1
ATOM 2581 C C . ALA A 1 343 ? -2.132 4.848 42.989 1.00 37.50 343 ALA A C 1
ATOM 2583 O O . ALA A 1 343 ? -1.359 4.142 42.352 1.00 37.50 343 ALA A O 1
ATOM 2584 N N . ALA A 1 344 ? -2.393 6.104 42.611 1.00 44.12 344 ALA A N 1
ATOM 2585 C CA . ALA A 1 344 ? -1.713 6.779 41.491 1.00 44.12 344 ALA A CA 1
ATOM 2586 C C . ALA A 1 344 ? -1.390 8.264 41.752 1.00 44.12 344 ALA A C 1
ATOM 2588 O O . ALA A 1 344 ? -0.502 8.819 41.111 1.00 44.12 344 ALA A O 1
ATOM 2589 N N . ASP A 1 345 ? -2.080 8.915 42.696 1.00 49.19 345 ASP A N 1
ATOM 2590 C CA . ASP A 1 345 ? -1.816 10.319 43.038 1.00 49.19 345 ASP A CA 1
ATOM 2591 C C . ASP A 1 345 ? -0.654 10.458 44.045 1.00 49.19 345 ASP A C 1
ATOM 2593 O O . ASP A 1 345 ? 0.129 11.411 43.971 1.00 49.19 345 ASP A O 1
ATOM 2597 N N . HIS A 1 346 ? -0.480 9.458 44.918 1.00 58.72 346 HIS A N 1
ATOM 2598 C CA . HIS A 1 346 ? 0.621 9.335 45.879 1.00 58.72 346 HIS A CA 1
ATOM 2599 C C . HIS A 1 346 ? 1.623 8.267 45.424 1.00 58.72 346 HIS A C 1
ATOM 2601 O O . HIS A 1 346 ? 1.534 7.109 45.819 1.00 58.72 346 HIS A O 1
ATOM 2607 N N . MET A 1 347 ? 2.558 8.688 44.580 1.00 79.00 347 MET A N 1
ATOM 2608 C CA . MET A 1 347 ? 3.849 8.032 44.378 1.00 79.00 347 MET A CA 1
ATOM 2609 C C . MET A 1 347 ? 4.907 9.010 44.902 1.00 79.00 347 MET A C 1
ATOM 2611 O O . MET A 1 347 ? 4.746 10.222 44.691 1.00 79.00 347 MET A O 1
ATOM 2615 N N . LEU A 1 348 ? 5.888 8.503 45.647 1.00 88.75 348 LEU A N 1
ATOM 2616 C CA . LEU A 1 348 ? 6.954 9.284 46.278 1.00 88.75 348 LEU A CA 1
ATOM 2617 C C . LEU A 1 348 ? 7.999 9.721 45.239 1.00 88.75 348 LEU A C 1
ATOM 2619 O O . LEU A 1 348 ? 7.978 9.257 44.100 1.00 88.75 348 LEU A O 1
ATOM 2623 N N . VAL A 1 349 ? 8.893 10.646 45.600 1.00 88.19 349 VAL A N 1
ATOM 2624 C CA . VAL A 1 349 ? 9.931 11.122 44.663 1.00 88.19 349 VAL A CA 1
ATOM 2625 C C . VAL A 1 349 ? 10.950 10.008 44.415 1.00 88.19 349 VAL A C 1
ATOM 2627 O O . VAL A 1 349 ? 11.396 9.810 43.293 1.00 88.19 349 VAL A O 1
ATOM 2630 N N . GLU A 1 350 ? 11.224 9.222 45.447 1.00 88.69 350 GLU A N 1
ATOM 2631 C CA . GLU A 1 350 ? 12.050 8.023 45.466 1.00 88.69 350 GLU A CA 1
ATOM 2632 C C . GLU A 1 350 ? 11.522 6.978 44.462 1.00 88.69 350 GLU A C 1
ATOM 2634 O O . GLU A 1 350 ? 12.224 6.641 43.509 1.00 88.69 350 GLU A O 1
ATOM 2639 N N . ASP A 1 351 ? 10.249 6.576 44.584 1.00 89.19 351 ASP A N 1
ATOM 2640 C CA . ASP A 1 351 ? 9.557 5.684 43.634 1.00 89.19 351 ASP A CA 1
ATOM 2641 C C . ASP A 1 351 ? 9.607 6.215 42.179 1.00 89.19 351 ASP A C 1
ATOM 2643 O O . ASP A 1 351 ? 9.646 5.457 41.205 1.00 89.19 351 ASP A O 1
ATOM 2647 N N . MET A 1 352 ? 9.541 7.545 42.014 1.00 89.56 352 MET A N 1
ATOM 2648 C CA . MET A 1 352 ? 9.582 8.203 40.705 1.00 89.56 352 MET A CA 1
ATOM 2649 C C . MET A 1 352 ? 10.980 8.157 40.085 1.00 89.56 352 MET A C 1
ATOM 2651 O O . MET A 1 352 ? 11.082 8.011 38.869 1.00 89.56 352 MET A O 1
ATOM 2655 N N . LEU A 1 353 ? 12.037 8.261 40.894 1.00 91.38 353 LEU A N 1
ATOM 2656 C CA . LEU A 1 353 ? 13.425 8.138 40.450 1.00 91.38 353 LEU A CA 1
ATOM 2657 C C . LEU A 1 353 ? 13.759 6.683 40.087 1.00 91.38 353 LEU A C 1
ATOM 2659 O O . LEU A 1 353 ? 14.306 6.458 39.009 1.00 91.38 353 LEU A O 1
ATOM 2663 N N . GLU A 1 354 ? 13.333 5.705 40.894 1.00 89.56 354 GLU A N 1
ATOM 2664 C CA . GLU A 1 354 ? 13.462 4.268 40.586 1.00 89.56 354 GLU A CA 1
ATOM 2665 C C . GLU A 1 354 ? 12.791 3.922 39.241 1.00 89.56 354 GLU A C 1
ATOM 2667 O O . GLU A 1 354 ? 13.378 3.264 38.379 1.00 89.56 354 GLU A O 1
ATOM 2672 N N . PHE A 1 355 ? 11.579 4.439 38.995 1.00 87.94 355 PHE A N 1
ATOM 2673 C CA . PHE A 1 355 ? 10.897 4.245 37.711 1.00 87.94 355 PHE A CA 1
ATOM 2674 C C . PHE A 1 355 ? 11.659 4.857 36.520 1.00 87.94 355 PHE A C 1
ATOM 2676 O O . PHE A 1 355 ? 11.602 4.317 35.412 1.00 87.94 355 PHE A O 1
ATOM 2683 N N . CYS A 1 356 ? 12.376 5.965 36.727 1.00 87.19 356 CYS A N 1
ATOM 2684 C CA . CYS A 1 356 ? 13.221 6.578 35.702 1.00 87.19 356 CYS A CA 1
ATOM 2685 C C . CYS A 1 356 ? 14.495 5.759 35.432 1.00 87.19 356 CYS A C 1
ATOM 2687 O O . CYS A 1 356 ? 14.887 5.631 34.274 1.00 87.19 356 CYS A O 1
ATOM 2689 N N . GLU A 1 357 ? 15.100 5.139 36.449 1.00 86.44 357 GLU A N 1
ATOM 2690 C CA . GLU A 1 357 ? 16.239 4.221 36.273 1.00 86.44 357 GLU A CA 1
ATOM 2691 C C . GLU A 1 357 ? 15.841 2.943 35.515 1.00 86.44 357 GLU A C 1
ATOM 2693 O O . GLU A 1 357 ? 16.595 2.462 34.667 1.00 86.44 357 GLU A O 1
ATOM 2698 N N . GLY A 1 358 ? 14.602 2.470 35.682 1.00 82.62 358 GLY A N 1
ATOM 2699 C CA . GLY A 1 358 ? 14.021 1.418 34.838 1.00 82.62 358 GLY A CA 1
ATOM 2700 C C . GLY A 1 358 ? 13.931 1.769 33.340 1.00 82.62 358 GLY A C 1
ATOM 2701 O O . GLY A 1 358 ? 13.833 0.873 32.503 1.00 82.62 358 GLY A O 1
ATOM 2702 N N . LEU A 1 359 ? 13.998 3.052 32.952 1.00 78.38 359 LEU A N 1
ATOM 2703 C CA . LEU A 1 359 ? 14.121 3.447 31.538 1.00 78.38 359 LEU A CA 1
ATOM 2704 C C . LEU A 1 359 ? 15.552 3.284 30.997 1.00 78.38 359 LEU A C 1
ATOM 2706 O O . LEU A 1 359 ? 15.711 3.137 29.785 1.00 78.38 359 LEU A O 1
ATOM 2710 N N . ALA A 1 360 ? 16.560 3.284 31.875 1.00 74.94 360 ALA A N 1
ATOM 2711 C CA . ALA A 1 360 ? 17.956 3.013 31.536 1.00 74.94 360 ALA A CA 1
ATOM 2712 C C . ALA A 1 360 ? 18.185 1.513 31.307 1.00 74.94 360 ALA A C 1
ATOM 2714 O O . ALA A 1 360 ? 18.757 1.115 30.295 1.00 74.94 360 ALA A O 1
ATOM 2715 N N . ALA A 1 361 ? 17.697 0.684 32.239 1.00 73.56 361 ALA A N 1
ATOM 2716 C CA . ALA A 1 361 ? 17.852 -0.771 32.202 1.00 73.56 361 ALA A CA 1
ATOM 2717 C C . ALA A 1 361 ? 17.209 -1.400 30.953 1.00 73.56 361 ALA A C 1
ATOM 2719 O O . ALA A 1 361 ? 17.811 -2.261 30.316 1.00 73.56 361 ALA A O 1
ATOM 2720 N N . ASP A 1 362 ? 16.036 -0.902 30.552 1.00 70.00 362 ASP A N 1
ATOM 2721 C CA . ASP A 1 362 ? 15.329 -1.345 29.343 1.00 70.00 362 ASP A CA 1
ATOM 2722 C C . ASP A 1 362 ? 15.855 -0.678 28.047 1.00 70.00 362 ASP A C 1
ATOM 2724 O O . ASP A 1 362 ? 15.240 -0.809 26.989 1.00 70.00 362 ASP A O 1
ATOM 2728 N N . GLY A 1 363 ? 16.954 0.088 28.108 1.00 72.50 363 GLY A N 1
ATOM 2729 C CA . GLY A 1 363 ? 17.594 0.724 26.947 1.00 72.50 363 GLY A CA 1
ATOM 2730 C C . GLY A 1 363 ? 16.783 1.833 26.258 1.00 72.50 363 GLY A C 1
ATOM 2731 O O . GLY A 1 363 ? 17.158 2.283 25.176 1.00 72.50 363 GLY A O 1
ATOM 2732 N N . ALA A 1 364 ? 15.677 2.285 26.857 1.00 72.00 364 ALA A N 1
ATOM 2733 C CA . ALA A 1 364 ? 14.793 3.298 26.275 1.00 72.00 364 ALA A CA 1
ATOM 2734 C C . ALA A 1 364 ? 15.397 4.715 26.327 1.00 72.00 364 ALA A C 1
ATOM 2736 O O . ALA A 1 364 ? 15.138 5.533 25.441 1.00 72.00 364 ALA A O 1
ATOM 2737 N N . LEU A 1 365 ? 16.212 4.991 27.351 1.00 81.25 365 LEU A N 1
ATOM 2738 C CA . LEU A 1 365 ? 16.999 6.213 27.507 1.00 81.25 365 LEU A CA 1
ATOM 2739 C C . LEU A 1 365 ? 18.473 5.881 27.747 1.00 81.25 365 LEU A C 1
ATOM 2741 O O . LEU A 1 365 ? 18.808 4.927 28.446 1.00 81.25 365 LEU A O 1
ATOM 2745 N N . THR A 1 366 ? 19.359 6.713 27.207 1.00 84.81 366 THR A N 1
ATOM 2746 C CA . THR A 1 366 ? 20.791 6.683 27.527 1.00 84.81 366 THR A CA 1
ATOM 2747 C C . THR A 1 366 ? 21.054 7.240 28.933 1.00 84.81 366 THR A C 1
ATOM 2749 O O . THR A 1 366 ? 20.277 8.040 29.449 1.00 84.81 366 THR A O 1
ATOM 2752 N N . ALA A 1 367 ? 22.178 6.875 29.559 1.00 85.69 367 ALA A N 1
ATOM 2753 C CA . ALA A 1 367 ? 22.546 7.371 30.892 1.00 85.69 367 ALA A CA 1
ATOM 2754 C C . ALA A 1 367 ? 22.420 8.910 31.085 1.00 85.69 367 ALA A C 1
ATOM 2756 O O . ALA A 1 367 ? 21.777 9.316 32.052 1.00 85.69 367 ALA A O 1
ATOM 2757 N N . PRO A 1 368 ? 22.929 9.792 30.194 1.00 90.50 368 PRO A N 1
ATOM 2758 C CA . PRO A 1 368 ? 22.750 11.241 30.360 1.00 90.50 368 PRO A CA 1
ATOM 2759 C C . PRO A 1 368 ? 21.293 11.711 30.198 1.00 90.50 368 PRO A C 1
ATOM 2761 O O . PRO A 1 368 ? 20.895 12.690 30.824 1.00 90.50 368 PRO A O 1
ATOM 2764 N N . GLU A 1 369 ? 20.476 11.018 29.400 1.00 90.62 369 GLU A N 1
ATOM 2765 C CA . GLU A 1 369 ? 19.037 11.295 29.300 1.00 90.62 369 GLU A CA 1
ATOM 2766 C C . GLU A 1 369 ? 18.284 10.913 30.585 1.00 90.62 369 GLU A C 1
ATOM 2768 O O . GLU A 1 369 ? 17.315 11.575 30.957 1.00 90.62 369 GLU A O 1
ATOM 2773 N N . VAL A 1 370 ? 18.732 9.862 31.276 1.00 91.06 370 VAL A N 1
ATOM 2774 C CA . VAL A 1 370 ? 18.157 9.405 32.550 1.00 91.06 370 VAL A CA 1
ATOM 2775 C C . VAL A 1 370 ? 18.467 10.398 33.668 1.00 91.06 370 VAL A C 1
ATOM 2777 O O . VAL A 1 370 ? 17.558 10.762 34.408 1.00 91.06 370 VAL A O 1
ATOM 2780 N N . GLU A 1 371 ? 19.697 10.910 33.758 1.00 91.88 371 GLU A N 1
ATOM 2781 C CA . GLU A 1 371 ? 20.030 11.955 34.738 1.00 91.88 371 GLU A CA 1
ATOM 2782 C C . GLU A 1 371 ? 19.262 13.260 34.461 1.00 91.88 371 GLU A C 1
ATOM 2784 O O . GLU A 1 371 ? 18.658 13.822 35.375 1.00 91.88 371 GLU A O 1
ATOM 2789 N N . LEU A 1 372 ? 19.143 13.677 33.194 1.00 92.88 372 LEU A N 1
ATOM 2790 C CA . LEU A 1 372 ? 18.294 14.810 32.799 1.00 92.88 372 LEU A CA 1
ATOM 2791 C C . LEU A 1 372 ? 16.811 14.594 33.178 1.00 92.88 372 LEU A C 1
ATOM 2793 O O . LEU A 1 372 ? 16.115 15.530 33.579 1.00 92.88 372 LEU A O 1
ATOM 2797 N N . LEU A 1 373 ? 16.309 13.358 33.092 1.00 91.94 373 LEU A N 1
ATOM 2798 C CA . LEU A 1 373 ? 14.961 13.012 33.543 1.00 91.94 373 LEU A CA 1
ATOM 2799 C C . LEU A 1 373 ? 14.825 13.071 35.075 1.00 91.94 373 LEU A C 1
ATOM 2801 O O . LEU A 1 373 ? 13.810 13.565 35.575 1.00 91.94 373 LEU A O 1
ATOM 2805 N N . LYS A 1 374 ? 15.838 12.617 35.824 1.00 92.94 374 LYS A N 1
ATOM 2806 C CA . LYS A 1 374 ? 15.886 12.737 37.291 1.00 92.94 374 LYS A CA 1
ATOM 2807 C C . LYS A 1 374 ? 15.876 14.204 37.727 1.00 92.94 374 LYS A C 1
ATOM 2809 O O . LYS A 1 374 ? 15.099 14.550 38.612 1.00 92.94 374 LYS A O 1
ATOM 2814 N N . GLU A 1 375 ? 16.630 15.087 37.069 1.00 94.06 375 GLU A N 1
ATOM 2815 C CA . GLU A 1 375 ? 16.583 16.537 37.323 1.00 94.06 375 GLU A CA 1
ATOM 2816 C C . GLU A 1 375 ? 15.175 17.124 37.114 1.00 94.06 375 GLU A C 1
ATOM 2818 O O . GLU A 1 375 ? 14.708 17.943 37.912 1.00 94.06 375 GLU A O 1
ATOM 2823 N N . MET A 1 376 ? 14.443 16.678 36.084 1.00 92.88 376 MET A N 1
ATOM 2824 C CA . MET A 1 376 ? 13.054 17.106 35.856 1.00 92.88 376 MET A CA 1
ATOM 2825 C C . MET A 1 376 ? 12.064 16.552 36.894 1.00 92.88 376 MET A C 1
ATOM 2827 O O . MET A 1 376 ? 11.076 17.217 37.211 1.00 92.88 376 MET A O 1
ATOM 2831 N N . VAL A 1 377 ? 12.324 15.367 37.455 1.00 92.19 377 VAL A N 1
ATOM 2832 C CA . VAL A 1 377 ? 11.562 14.821 38.591 1.00 92.19 377 VAL A CA 1
ATOM 2833 C C . VAL A 1 377 ? 11.856 15.603 39.877 1.00 92.19 377 VAL A C 1
ATOM 2835 O O . VAL A 1 377 ? 10.918 16.025 40.549 1.00 92.19 377 VAL A O 1
ATOM 2838 N N . LEU A 1 378 ? 13.130 15.860 40.188 1.00 92.56 378 LEU A N 1
ATOM 2839 C CA . LEU A 1 378 ? 13.570 16.590 41.386 1.00 92.56 378 LEU A CA 1
ATOM 2840 C C . LEU A 1 378 ? 13.106 18.055 41.392 1.00 92.56 378 LEU A C 1
ATOM 2842 O O . LEU A 1 378 ? 12.727 18.583 42.434 1.00 92.56 378 LEU A O 1
ATOM 2846 N N . SER A 1 379 ? 13.058 18.699 40.223 1.00 91.75 379 SER A N 1
ATOM 2847 C CA . SER A 1 379 ? 12.464 20.035 40.045 1.00 91.75 379 SER A CA 1
ATOM 2848 C C . SER A 1 379 ? 10.924 20.037 40.019 1.00 91.75 379 SER A C 1
ATOM 2850 O O . SER A 1 379 ? 10.313 21.083 39.798 1.00 91.75 379 SER A O 1
ATOM 2852 N N . MET A 1 380 ? 10.281 18.887 40.276 1.00 89.25 380 MET A N 1
ATOM 2853 C CA . MET A 1 380 ? 8.824 18.705 40.353 1.00 89.25 380 MET A CA 1
ATOM 2854 C C . MET A 1 380 ? 8.075 19.182 39.096 1.00 89.25 380 MET A C 1
ATOM 2856 O O . MET A 1 380 ? 6.952 19.695 39.164 1.00 89.25 380 MET A O 1
ATOM 2860 N N . ARG A 1 381 ? 8.704 19.018 37.926 1.00 87.50 381 ARG A N 1
ATOM 2861 C CA . ARG A 1 381 ? 8.211 19.516 36.640 1.00 87.50 381 ARG A CA 1
ATOM 2862 C C . ARG A 1 381 ? 6.883 18.833 36.269 1.00 87.50 381 ARG A C 1
ATOM 2864 O O . ARG A 1 381 ? 6.816 17.619 36.087 1.00 87.50 381 ARG A O 1
ATOM 2871 N N . ALA A 1 382 ? 5.805 19.617 36.185 1.00 84.00 382 ALA A N 1
ATOM 2872 C CA . ALA A 1 382 ? 4.428 19.108 36.264 1.00 84.00 382 ALA A CA 1
ATOM 2873 C C . ALA A 1 382 ? 4.022 18.110 35.158 1.00 84.00 382 ALA A C 1
ATOM 2875 O O . ALA A 1 382 ? 3.253 17.181 35.422 1.00 84.00 382 ALA A O 1
ATOM 2876 N N . ASP A 1 383 ? 4.544 18.276 33.943 1.00 83.38 383 ASP A N 1
ATOM 2877 C CA . ASP A 1 383 ? 4.373 17.339 32.831 1.00 83.38 383 ASP A CA 1
ATOM 2878 C C . ASP A 1 383 ? 5.116 16.019 33.098 1.00 83.38 383 ASP A C 1
ATOM 2880 O O . ASP A 1 383 ? 4.486 14.961 33.120 1.00 83.38 383 ASP A O 1
ATOM 2884 N N . VAL A 1 384 ? 6.413 16.064 33.409 1.00 87.94 384 VAL A N 1
ATOM 2885 C CA . VAL A 1 384 ? 7.220 14.879 33.750 1.00 87.94 384 VAL A CA 1
ATOM 2886 C C . VAL A 1 384 ? 6.613 14.120 34.929 1.00 87.94 384 VAL A C 1
ATOM 2888 O O . VAL A 1 384 ? 6.322 12.929 34.804 1.00 87.94 384 VAL A O 1
ATOM 2891 N N . CYS A 1 385 ? 6.299 14.797 36.036 1.00 86.94 385 CYS A N 1
ATOM 2892 C CA . CYS A 1 385 ? 5.637 14.172 37.180 1.00 86.94 385 CYS A CA 1
ATOM 2893 C C . CYS A 1 385 ? 4.279 13.551 36.799 1.00 86.94 385 CYS A C 1
ATOM 2895 O O . CYS A 1 385 ? 3.932 12.469 37.277 1.00 86.94 385 CYS A O 1
ATOM 2897 N N . GLY A 1 386 ? 3.519 14.200 35.910 1.00 83.44 386 GLY A N 1
ATOM 2898 C CA . GLY A 1 386 ? 2.250 13.697 35.385 1.00 83.44 386 GLY A CA 1
ATOM 2899 C C . GLY A 1 386 ? 2.384 12.473 34.470 1.00 83.44 386 GLY A C 1
ATOM 2900 O O . GLY A 1 386 ? 1.475 11.638 34.449 1.00 83.44 386 GLY A O 1
ATOM 2901 N N . ALA A 1 387 ? 3.496 12.340 33.744 1.00 83.56 387 ALA A N 1
ATOM 2902 C CA . ALA A 1 387 ? 3.806 11.192 32.894 1.00 83.56 387 ALA A CA 1
ATOM 2903 C C . ALA A 1 387 ? 4.370 10.004 33.699 1.00 83.56 387 ALA A C 1
ATOM 2905 O O . ALA A 1 387 ? 3.893 8.879 33.517 1.00 83.56 387 ALA A O 1
ATOM 2906 N N . VAL A 1 388 ? 5.283 10.244 34.655 1.00 86.00 388 VAL A N 1
ATOM 2907 C CA . VAL A 1 388 ? 5.802 9.211 35.577 1.00 86.00 388 VAL A CA 1
ATOM 2908 C C . VAL A 1 388 ? 4.659 8.612 36.403 1.00 86.00 388 VAL A C 1
ATOM 2910 O O . VAL A 1 388 ? 4.491 7.393 36.412 1.00 86.00 388 VAL A O 1
ATOM 2913 N N . LYS A 1 389 ? 3.766 9.436 36.981 1.00 83.38 389 LYS A N 1
ATOM 2914 C CA . LYS A 1 389 ? 2.575 8.966 37.731 1.00 83.38 389 LYS A CA 1
ATOM 2915 C C . LYS A 1 389 ? 1.560 8.155 36.916 1.00 83.38 389 LYS A C 1
ATOM 2917 O O . LYS A 1 389 ? 0.618 7.599 37.477 1.00 83.38 389 LYS A O 1
ATOM 2922 N N . ARG A 1 390 ? 1.753 8.043 35.601 1.00 76.38 390 ARG A N 1
ATOM 2923 C CA . ARG A 1 390 ? 0.947 7.207 34.695 1.00 76.38 390 ARG A CA 1
ATOM 2924 C C . ARG A 1 390 ? 1.752 6.107 34.013 1.00 76.38 390 ARG A C 1
ATOM 2926 O O . ARG A 1 390 ? 1.177 5.361 33.228 1.00 76.38 390 ARG A O 1
ATOM 2933 N N . ARG A 1 391 ? 3.057 6.019 34.293 1.00 79.56 391 ARG A N 1
ATOM 2934 C CA . ARG A 1 391 ? 4.014 5.119 33.634 1.00 79.56 391 ARG A CA 1
ATOM 2935 C C . ARG A 1 391 ? 4.011 5.265 32.102 1.00 79.56 391 ARG A C 1
ATOM 2937 O O . ARG A 1 391 ? 4.260 4.304 31.380 1.00 79.56 391 ARG A O 1
ATOM 2944 N N . ASN A 1 392 ? 3.740 6.475 31.597 1.00 76.69 392 ASN A N 1
ATOM 2945 C CA . ASN A 1 392 ? 3.706 6.779 30.162 1.00 76.69 392 ASN A CA 1
ATOM 2946 C C . ASN A 1 392 ? 5.141 6.939 29.627 1.00 76.69 392 ASN A C 1
ATOM 2948 O O . ASN A 1 392 ? 5.635 8.055 29.460 1.00 76.69 392 ASN A O 1
ATOM 2952 N N . ARG A 1 393 ? 5.817 5.801 29.413 1.00 82.25 393 ARG A N 1
ATOM 2953 C CA . ARG A 1 393 ? 7.229 5.716 28.993 1.00 82.25 393 ARG A CA 1
ATOM 2954 C C . ARG A 1 393 ? 7.495 6.557 27.742 1.00 82.25 393 ARG A C 1
ATOM 2956 O O . ARG A 1 393 ? 8.408 7.372 27.736 1.00 82.25 393 ARG A O 1
ATOM 2963 N N . ASN A 1 394 ? 6.631 6.429 26.739 1.00 79.50 394 ASN A N 1
ATOM 2964 C CA . ASN A 1 394 ? 6.729 7.130 25.460 1.00 79.50 394 ASN A CA 1
ATOM 2965 C C . ASN A 1 394 ? 6.703 8.658 25.619 1.00 79.50 394 ASN A C 1
ATOM 2967 O O . ASN A 1 394 ? 7.496 9.357 24.990 1.00 79.50 394 ASN A O 1
ATOM 2971 N N . ALA A 1 395 ? 5.825 9.185 26.483 1.00 81.69 395 ALA A N 1
ATOM 2972 C CA . ALA A 1 395 ? 5.806 10.613 26.792 1.00 81.69 395 ALA A CA 1
ATOM 2973 C C . ALA A 1 395 ? 7.081 11.057 27.520 1.00 81.69 395 ALA A C 1
ATOM 2975 O O . ALA A 1 395 ? 7.612 12.109 27.190 1.00 81.69 395 ALA A O 1
ATOM 2976 N N . LEU A 1 396 ? 7.600 10.266 28.468 1.00 86.44 396 LEU A N 1
ATOM 2977 C CA . LEU A 1 396 ? 8.844 10.599 29.175 1.00 86.44 396 LEU A CA 1
ATOM 2978 C C . LEU A 1 396 ? 10.029 10.683 28.212 1.00 86.44 396 LEU A C 1
ATOM 2980 O O . LEU A 1 396 ? 10.730 11.689 28.211 1.00 86.44 396 LEU A O 1
ATOM 2984 N N . VAL A 1 397 ? 10.199 9.686 27.340 1.00 83.62 397 VAL A N 1
ATOM 2985 C CA . VAL A 1 397 ? 11.276 9.685 26.339 1.00 83.62 397 VAL A CA 1
ATOM 2986 C C . VAL A 1 397 ? 11.157 10.885 25.393 1.00 83.62 397 VAL A C 1
ATOM 2988 O O . VAL A 1 397 ? 12.139 11.582 25.141 1.00 83.62 397 VAL A O 1
ATOM 2991 N N . ALA A 1 398 ? 9.946 11.192 24.921 1.00 82.50 398 ALA A N 1
ATOM 2992 C CA . ALA A 1 398 ? 9.729 12.327 24.031 1.00 82.50 398 ALA A CA 1
ATOM 2993 C C . ALA A 1 398 ? 9.892 13.699 24.726 1.00 82.50 398 ALA A C 1
ATOM 2995 O O . ALA A 1 398 ? 10.366 14.638 24.087 1.00 82.50 398 ALA A O 1
ATOM 2996 N N . ILE A 1 399 ? 9.567 13.819 26.023 1.00 88.12 399 ILE A N 1
ATOM 2997 C CA . ILE A 1 399 ? 9.857 15.021 26.826 1.00 88.12 399 ILE A CA 1
ATOM 2998 C C . ILE A 1 399 ? 11.366 15.188 27.005 1.00 88.12 399 ILE A C 1
ATOM 3000 O O . ILE A 1 399 ? 11.872 16.283 26.799 1.00 88.12 399 ILE A O 1
ATOM 3004 N N . VAL A 1 400 ? 12.101 14.126 27.338 1.00 88.81 400 VAL A N 1
ATOM 3005 C CA . VAL A 1 400 ? 13.559 14.196 27.537 1.00 88.81 400 VAL A CA 1
ATOM 3006 C C . VAL A 1 400 ? 14.281 14.579 26.239 1.00 88.81 400 VAL A C 1
ATOM 3008 O O . VAL A 1 400 ? 15.163 15.435 26.264 1.00 88.81 400 VAL A O 1
ATOM 3011 N N . ARG A 1 401 ? 13.845 14.041 25.089 1.00 85.69 401 ARG A N 1
ATOM 3012 C CA . ARG A 1 401 ? 14.395 14.376 23.759 1.00 85.69 401 ARG A CA 1
ATOM 3013 C C . ARG A 1 401 ? 13.897 15.704 23.171 1.00 85.69 401 ARG A C 1
ATOM 3015 O O . ARG A 1 401 ? 14.485 16.200 22.210 1.00 85.69 401 ARG A O 1
ATOM 3022 N N . SER A 1 402 ? 12.848 16.317 23.730 1.00 85.50 402 SER A N 1
ATOM 3023 C CA . SER A 1 402 ? 12.451 17.697 23.406 1.00 85.50 402 SER A CA 1
ATOM 3024 C C . SER A 1 402 ? 11.750 18.402 24.585 1.00 85.50 402 SER A C 1
ATOM 3026 O O . SER A 1 402 ? 10.519 18.551 24.625 1.00 85.50 402 SER A O 1
ATOM 3028 N N . PRO A 1 403 ? 12.531 18.871 25.580 1.00 85.06 403 PRO A N 1
ATOM 3029 C CA . PRO A 1 403 ? 11.993 19.324 26.863 1.00 85.06 403 PRO A CA 1
ATOM 3030 C C . PRO A 1 403 ? 11.383 20.725 26.821 1.00 85.06 403 PRO A C 1
ATOM 3032 O O . PRO A 1 403 ? 10.762 21.149 27.796 1.00 85.06 403 PRO A O 1
ATOM 3035 N N . THR A 1 404 ? 11.539 21.461 25.722 1.00 83.44 404 THR A N 1
ATOM 3036 C CA . THR A 1 404 ? 11.091 22.854 25.579 1.00 83.44 404 THR A CA 1
ATOM 3037 C C . THR A 1 404 ? 9.686 23.003 24.987 1.00 83.44 404 THR A C 1
ATOM 3039 O O . THR A 1 404 ? 9.117 24.094 25.055 1.00 83.44 404 THR A O 1
ATOM 3042 N N . MET A 1 405 ? 9.097 21.934 24.432 1.00 82.19 405 MET A N 1
ATOM 3043 C CA . MET A 1 405 ? 7.789 21.976 23.763 1.00 82.19 405 MET A CA 1
ATOM 3044 C C . MET A 1 405 ? 6.658 22.324 24.744 1.00 82.19 405 MET A C 1
ATOM 3046 O O . MET A 1 405 ? 6.380 21.583 25.685 1.00 82.19 405 MET A O 1
ATOM 3050 N N . ARG A 1 406 ? 5.915 23.409 24.490 1.00 77.19 406 ARG A N 1
ATOM 3051 C CA . ARG A 1 406 ? 4.858 23.889 25.410 1.00 77.19 406 ARG A CA 1
ATOM 3052 C C . ARG A 1 406 ? 3.564 23.059 25.392 1.00 77.19 406 ARG A C 1
ATOM 3054 O O . ARG A 1 406 ? 2.614 23.381 26.099 1.00 77.19 406 ARG A O 1
ATOM 3061 N N . VAL A 1 407 ? 3.507 22.007 24.574 1.00 79.38 407 VAL A N 1
ATOM 3062 C CA . VAL A 1 407 ? 2.316 21.163 24.369 1.00 79.38 407 VAL A CA 1
ATOM 3063 C C . VAL A 1 407 ? 2.183 20.034 25.403 1.00 79.38 407 VAL A C 1
ATOM 3065 O O . VAL A 1 407 ? 1.071 19.554 25.631 1.00 79.38 407 VAL A O 1
ATOM 3068 N N . TRP A 1 408 ? 3.282 19.633 26.058 1.00 81.12 408 TRP A N 1
ATOM 3069 C CA . TRP A 1 408 ? 3.320 18.495 26.992 1.00 81.12 408 TRP A CA 1
ATOM 3070 C C . TRP A 1 408 ? 2.292 18.612 28.113 1.00 81.12 408 TRP A C 1
ATOM 3072 O O . TRP A 1 408 ? 1.505 17.700 28.366 1.00 81.12 408 TRP A O 1
ATOM 3082 N N . ASP A 1 409 ? 2.243 19.797 28.704 1.00 72.62 409 ASP A N 1
ATOM 3083 C CA . ASP A 1 409 ? 1.349 20.166 29.788 1.00 72.62 409 ASP A CA 1
ATOM 3084 C C . ASP A 1 409 ? -0.139 20.029 29.390 1.00 72.62 409 ASP A C 1
ATOM 3086 O O . ASP A 1 409 ? -0.977 19.656 30.209 1.00 72.62 409 ASP A O 1
ATOM 3090 N N . HIS A 1 410 ? -0.483 20.270 28.117 1.00 70.62 410 HIS A N 1
ATOM 3091 C CA . HIS A 1 410 ? -1.843 20.097 27.593 1.00 70.62 410 HIS A CA 1
ATOM 3092 C C . HIS A 1 410 ? -2.167 18.626 27.306 1.00 70.62 410 HIS A C 1
ATOM 3094 O O . HIS A 1 410 ? -3.208 18.141 27.745 1.00 70.62 410 HIS A O 1
ATOM 3100 N N . LEU A 1 411 ? -1.278 17.905 26.612 1.00 69.06 411 LEU A N 1
ATOM 3101 C CA . LEU A 1 411 ? -1.459 16.483 26.284 1.00 69.06 411 LEU A CA 1
ATOM 3102 C C . LEU A 1 411 ? -1.617 15.623 27.536 1.00 69.06 411 LEU A C 1
ATOM 3104 O O . LEU A 1 411 ? -2.510 14.782 27.635 1.00 69.06 411 LEU A O 1
ATOM 3108 N N . LEU A 1 412 ? -0.806 15.894 28.554 1.00 68.75 412 LEU A N 1
ATOM 3109 C CA . LEU A 1 412 ? -0.893 15.179 29.816 1.00 68.75 412 LEU A CA 1
ATOM 3110 C C . LEU A 1 412 ? -2.088 15.645 30.659 1.00 68.75 412 LEU A C 1
ATOM 3112 O O . LEU A 1 412 ? -2.600 14.852 31.448 1.00 68.75 412 LEU A O 1
ATOM 3116 N N . LYS A 1 413 ? -2.650 16.842 30.457 1.00 68.62 413 LYS A N 1
ATOM 3117 C CA . LYS A 1 413 ? -3.973 17.188 31.018 1.00 68.62 413 LYS A CA 1
ATOM 3118 C C . LYS A 1 413 ? -5.110 16.444 30.303 1.00 68.62 413 LYS A C 1
ATOM 3120 O O . LYS A 1 413 ? -6.009 15.957 30.990 1.00 68.62 413 LYS A O 1
ATOM 3125 N N . THR A 1 414 ? -5.050 16.269 28.978 1.00 57.88 414 THR A N 1
ATOM 3126 C CA . THR A 1 414 ? -6.055 15.508 28.201 1.00 57.88 414 THR A CA 1
ATOM 3127 C C . THR A 1 414 ? -5.901 13.984 28.266 1.00 57.88 414 THR A C 1
ATOM 3129 O O . THR A 1 414 ? -6.868 13.290 27.971 1.00 57.88 414 THR A O 1
ATOM 3132 N N . ARG A 1 415 ? -4.766 13.487 28.785 1.00 65.50 415 ARG A N 1
ATOM 3133 C CA . ARG A 1 415 ? -4.409 12.069 29.030 1.00 65.50 415 ARG A CA 1
ATOM 3134 C C . ARG A 1 415 ? -3.963 11.251 27.818 1.00 65.50 415 ARG A C 1
ATOM 3136 O O . ARG A 1 415 ? -3.821 10.043 27.961 1.00 65.50 415 ARG A O 1
ATOM 3143 N N . GLU A 1 416 ? -3.670 11.898 26.699 1.00 66.81 416 GLU A N 1
ATOM 3144 C CA . GLU A 1 416 ? -3.296 11.204 25.460 1.00 66.81 416 GLU A CA 1
ATOM 3145 C C . GLU A 1 416 ? -1.941 10.489 25.620 1.00 66.81 416 GLU A C 1
ATOM 3147 O O . GLU A 1 416 ? -0.987 11.040 26.188 1.00 66.81 416 GLU A O 1
ATOM 3152 N N . SER A 1 417 ? -1.852 9.261 25.120 1.00 67.50 417 SER A N 1
ATOM 3153 C CA . SER A 1 417 ? -0.606 8.497 25.012 1.00 67.50 417 SER A CA 1
ATOM 3154 C C . SER A 1 417 ? 0.121 8.882 23.729 1.00 67.50 417 SER A C 1
ATOM 3156 O O . SER A 1 417 ? -0.506 9.071 22.686 1.00 67.50 417 SER A O 1
ATOM 3158 N N . ILE A 1 418 ? 1.451 8.979 23.782 1.00 73.19 418 ILE A N 1
ATOM 3159 C CA . ILE A 1 418 ? 2.261 9.295 22.600 1.00 73.19 418 ILE A CA 1
ATOM 3160 C C . ILE A 1 418 ? 2.637 7.985 21.904 1.00 73.19 418 ILE A C 1
ATOM 3162 O O . ILE A 1 418 ? 3.224 7.101 22.525 1.00 73.19 418 ILE A O 1
ATOM 3166 N N . LEU A 1 419 ? 2.290 7.854 20.626 1.00 66.62 419 LEU A N 1
ATOM 3167 C CA . LEU A 1 419 ? 2.543 6.653 19.820 1.00 66.62 419 LEU A CA 1
ATOM 3168 C C . LEU A 1 419 ? 3.803 6.792 18.955 1.00 66.62 419 LEU A C 1
ATOM 3170 O O . LEU A 1 419 ? 4.537 5.829 18.771 1.00 66.62 419 LEU A O 1
ATOM 3174 N N . LEU A 1 420 ? 4.062 8.001 18.453 1.00 72.94 420 LEU A N 1
ATOM 3175 C CA . LEU A 1 420 ? 5.227 8.353 17.640 1.00 72.94 420 LEU A CA 1
ATOM 3176 C C . LEU A 1 420 ? 5.648 9.783 17.989 1.00 72.94 420 LEU A C 1
ATOM 3178 O O . LEU A 1 420 ? 4.789 10.645 18.188 1.00 72.94 420 LEU A O 1
ATOM 3182 N N . ALA A 1 421 ? 6.950 10.044 18.065 1.00 77.38 421 ALA A N 1
ATOM 3183 C CA . ALA A 1 421 ? 7.485 11.372 18.338 1.00 77.38 421 ALA A CA 1
ATOM 3184 C C . ALA A 1 421 ? 8.858 11.537 17.691 1.00 77.38 421 ALA A C 1
ATOM 3186 O O . ALA A 1 421 ? 9.655 10.605 17.713 1.00 77.38 421 ALA A O 1
ATOM 3187 N N . GLY A 1 422 ? 9.160 12.719 17.160 1.00 79.94 422 GLY A N 1
ATOM 3188 C CA . GLY A 1 422 ? 10.496 13.001 16.633 1.00 79.94 422 GLY A CA 1
ATOM 3189 C C . GLY A 1 422 ? 10.565 14.232 15.731 1.00 79.94 422 GLY A C 1
ATOM 3190 O O . GLY A 1 422 ? 9.541 14.871 15.466 1.00 79.94 422 GLY A O 1
ATOM 3191 N N . PRO A 1 423 ? 11.768 14.622 15.281 1.00 81.19 423 PRO A N 1
ATOM 3192 C CA . PRO A 1 423 ? 11.955 15.747 14.378 1.00 81.19 423 PRO A CA 1
ATOM 3193 C C . PRO A 1 423 ? 11.446 15.415 12.970 1.00 81.19 423 PRO A C 1
ATOM 3195 O O . PRO A 1 423 ? 11.955 14.499 12.325 1.00 81.19 423 PRO A O 1
ATOM 3198 N N . VAL A 1 424 ? 10.508 16.211 12.449 1.00 78.12 424 VAL A N 1
ATOM 3199 C CA . VAL A 1 424 ? 10.181 16.215 11.015 1.00 78.12 424 VAL A CA 1
ATOM 3200 C C . VAL A 1 424 ? 10.773 17.424 10.304 1.00 78.12 424 VAL A C 1
ATOM 3202 O O . VAL A 1 424 ? 10.821 18.542 10.832 1.00 78.12 424 VAL A O 1
ATOM 3205 N N . THR A 1 425 ? 11.172 17.206 9.056 1.00 75.19 425 THR A N 1
ATOM 3206 C CA . THR A 1 425 ? 11.464 18.270 8.099 1.00 75.19 425 THR A CA 1
ATOM 3207 C C . THR A 1 425 ? 10.323 18.413 7.098 1.00 75.19 425 THR A C 1
ATOM 3209 O O . THR A 1 425 ? 9.693 17.441 6.683 1.00 75.19 425 THR A O 1
ATOM 3212 N N . LEU A 1 426 ? 10.055 19.658 6.716 1.00 75.38 426 LEU A N 1
ATOM 3213 C CA . LEU A 1 426 ? 9.229 20.012 5.567 1.00 75.38 426 LEU A CA 1
ATOM 3214 C C . LEU A 1 426 ? 10.172 20.404 4.419 1.00 75.38 426 LEU A C 1
ATOM 3216 O O . LEU A 1 426 ? 11.225 20.992 4.677 1.00 75.38 426 LEU A O 1
ATOM 3220 N N . LYS A 1 427 ? 9.775 20.208 3.153 1.00 61.12 427 LYS A N 1
ATOM 3221 C CA . LYS A 1 427 ? 10.551 20.585 1.941 1.00 61.12 427 LYS A CA 1
ATOM 3222 C C . LYS A 1 427 ? 10.912 22.089 1.806 1.00 61.12 427 LYS A C 1
ATOM 3224 O O . LYS A 1 427 ? 11.402 22.520 0.766 1.00 61.12 427 LYS A O 1
ATOM 3229 N N . ARG A 1 428 ? 10.683 22.914 2.838 1.00 53.62 428 ARG A N 1
ATOM 3230 C CA . ARG A 1 428 ? 11.018 24.347 2.928 1.00 53.62 428 ARG A CA 1
ATOM 3231 C C . ARG A 1 428 ? 11.524 24.737 4.330 1.00 53.62 428 ARG A C 1
ATOM 3233 O O . ARG A 1 428 ? 10.769 25.326 5.095 1.00 53.62 428 ARG A O 1
ATOM 3240 N N . LYS A 1 429 ? 12.803 24.459 4.629 1.00 57.59 429 LYS A N 1
ATOM 3241 C CA . LYS A 1 429 ? 13.644 24.915 5.778 1.00 57.59 429 LYS A CA 1
ATOM 3242 C C . LYS A 1 429 ? 13.138 24.751 7.230 1.00 57.59 429 LYS A C 1
ATOM 3244 O O . LYS A 1 429 ? 13.975 24.489 8.091 1.00 57.59 429 LYS A O 1
ATOM 3249 N N . LYS A 1 430 ? 11.848 24.920 7.534 1.00 59.78 430 LYS A N 1
ATOM 3250 C CA . LYS A 1 430 ? 11.280 24.773 8.883 1.00 59.78 430 LYS A CA 1
ATOM 3251 C C . LYS A 1 430 ? 11.493 23.357 9.421 1.00 59.78 430 LYS A C 1
ATOM 3253 O O . LYS A 1 430 ? 11.316 22.373 8.699 1.00 59.78 430 LYS A O 1
ATOM 3258 N N . ARG A 1 431 ? 11.820 23.277 10.711 1.00 74.44 431 ARG A N 1
ATOM 3259 C CA . ARG A 1 431 ? 11.927 22.037 11.486 1.00 74.44 431 ARG A CA 1
ATOM 3260 C C . ARG A 1 431 ? 10.792 21.998 12.504 1.00 74.44 431 ARG A C 1
ATOM 3262 O O . ARG A 1 431 ? 10.527 22.997 13.171 1.00 74.44 431 ARG A O 1
ATOM 3269 N N . TYR A 1 432 ? 10.153 20.846 12.646 1.00 80.81 432 TYR A N 1
ATOM 3270 C CA . TYR A 1 432 ? 9.103 20.625 13.638 1.00 80.81 432 TYR A CA 1
ATOM 3271 C C . TYR A 1 432 ? 9.437 19.398 14.484 1.00 80.81 432 TYR A C 1
ATOM 3273 O O . TYR A 1 432 ? 10.197 18.536 14.050 1.00 80.81 432 TYR A O 1
ATOM 3281 N N . HIS A 1 433 ? 8.828 19.288 15.658 1.00 82.50 433 HIS A N 1
ATOM 3282 C CA . HIS A 1 433 ? 8.575 18.002 16.293 1.00 82.50 433 HIS A CA 1
ATOM 3283 C C . HIS A 1 433 ? 7.167 17.544 15.908 1.00 82.50 433 HIS A C 1
ATOM 3285 O O . HIS A 1 433 ? 6.199 18.289 16.075 1.00 82.50 433 HIS A O 1
ATOM 3291 N N . LEU A 1 434 ? 7.069 16.326 15.384 1.00 84.44 434 LEU A N 1
ATOM 3292 C CA . LEU A 1 434 ? 5.820 15.600 15.194 1.00 84.44 434 LEU A CA 1
ATOM 3293 C C . LEU A 1 434 ? 5.509 14.838 16.482 1.00 84.44 434 LEU A C 1
ATOM 3295 O O . LEU A 1 434 ? 6.410 14.214 17.040 1.00 84.44 434 LEU A O 1
ATOM 3299 N N . LEU A 1 435 ? 4.247 14.850 16.915 1.00 80.19 435 LEU A N 1
ATOM 3300 C CA . LEU A 1 435 ? 3.697 13.918 17.905 1.00 80.19 435 LEU A CA 1
ATOM 3301 C C . LEU A 1 435 ? 2.441 13.251 17.334 1.00 80.19 435 LEU A C 1
ATOM 3303 O O . LEU A 1 435 ? 1.511 13.949 16.937 1.00 80.19 435 LEU A O 1
ATOM 3307 N N . LEU A 1 436 ? 2.391 11.921 17.331 1.00 75.94 436 LEU A N 1
ATOM 3308 C CA . LEU A 1 436 ? 1.175 11.140 17.092 1.00 75.94 436 LEU A CA 1
ATOM 3309 C C . LEU A 1 436 ? 0.587 10.717 18.439 1.00 75.94 436 LEU A C 1
ATOM 3311 O O . LEU A 1 436 ? 1.314 10.156 19.263 1.00 75.94 436 LEU A O 1
ATOM 3315 N N . THR A 1 437 ? -0.711 10.935 18.650 1.00 71.44 437 THR A N 1
ATOM 3316 C CA . THR A 1 437 ? -1.404 10.512 19.877 1.00 71.44 437 THR A CA 1
ATOM 3317 C C . THR A 1 437 ? -2.480 9.457 19.624 1.00 71.44 437 THR A C 1
ATOM 3319 O O . THR A 1 437 ? -3.055 9.369 18.537 1.00 71.44 437 THR A O 1
ATOM 3322 N N . ASP A 1 438 ? -2.778 8.668 20.657 1.00 58.50 438 ASP A N 1
ATOM 3323 C CA . ASP A 1 438 ? -3.881 7.691 20.697 1.00 58.50 438 ASP A CA 1
ATOM 3324 C C . ASP A 1 438 ? -5.285 8.309 20.516 1.00 58.50 438 ASP A C 1
ATOM 3326 O O . ASP A 1 438 ? -6.250 7.599 20.235 1.00 58.50 438 ASP A O 1
ATOM 3330 N N . HIS A 1 439 ? -5.393 9.637 20.599 1.00 54.62 439 HIS A N 1
ATOM 3331 C CA . HIS A 1 439 ? -6.581 10.428 20.267 1.00 54.62 439 HIS A CA 1
ATOM 3332 C C . HIS A 1 439 ? -6.718 10.767 18.765 1.00 54.62 439 HIS A C 1
ATOM 3334 O O . HIS A 1 439 ? -7.504 11.650 18.406 1.00 54.62 439 HIS A O 1
ATOM 3340 N N . GLU A 1 440 ? -5.988 10.065 17.889 1.00 61.00 440 GLU A N 1
ATOM 3341 C CA . GLU A 1 440 ? -6.047 10.191 16.421 1.00 61.00 440 GLU A CA 1
ATOM 3342 C C . GLU A 1 440 ? -5.572 11.564 15.906 1.00 61.00 440 GLU A C 1
ATOM 3344 O O . GLU A 1 440 ? -6.085 12.095 14.914 1.00 61.00 440 GLU A O 1
ATOM 3349 N N . ARG A 1 441 ? -4.577 12.162 16.572 1.00 66.38 441 ARG A N 1
ATOM 3350 C CA . ARG A 1 441 ? -4.066 13.510 16.273 1.00 66.38 441 ARG A CA 1
ATOM 3351 C C . ARG A 1 441 ? -2.580 13.471 15.943 1.00 66.38 441 ARG A C 1
ATOM 3353 O O . ARG A 1 441 ? -1.796 12.878 16.681 1.00 66.38 441 ARG A O 1
ATOM 3360 N N . LEU A 1 442 ? -2.207 14.143 14.858 1.00 75.69 442 LEU A N 1
ATOM 3361 C CA . LEU A 1 442 ? -0.829 14.403 14.468 1.00 75.69 442 LEU A CA 1
ATOM 3362 C C . LEU A 1 442 ? -0.526 15.887 14.708 1.00 75.69 442 LEU A C 1
ATOM 3364 O O . LEU A 1 442 ? -1.103 16.766 14.068 1.00 75.69 442 LEU A O 1
ATOM 3368 N N . LEU A 1 443 ? 0.349 16.172 15.665 1.00 82.88 443 LEU A N 1
ATOM 3369 C CA . LEU A 1 443 ? 0.628 17.519 16.153 1.00 82.88 443 LEU A CA 1
ATOM 3370 C C . LEU A 1 443 ? 1.998 17.979 15.669 1.00 82.88 443 LEU A C 1
ATOM 3372 O O . LEU A 1 443 ? 2.996 17.301 15.904 1.00 82.88 443 LEU A O 1
ATOM 3376 N N . LEU A 1 444 ? 2.041 19.138 15.011 1.00 85.50 444 LEU A N 1
ATOM 3377 C CA . LEU A 1 444 ? 3.253 19.706 14.428 1.00 85.50 444 LEU A CA 1
ATOM 3378 C C . LEU A 1 444 ? 3.680 20.931 15.234 1.00 85.50 444 LEU A C 1
ATOM 3380 O O . LEU A 1 444 ? 3.159 22.036 15.070 1.00 85.50 444 LEU A O 1
ATOM 3384 N N . VAL A 1 445 ? 4.634 20.722 16.136 1.00 85.69 445 VAL A N 1
ATOM 3385 C CA . VAL A 1 445 ? 5.188 21.757 17.012 1.00 85.69 445 VAL A CA 1
ATOM 3386 C C . VAL A 1 445 ? 6.431 22.342 16.362 1.00 85.69 445 VAL A C 1
ATOM 3388 O O . VAL A 1 445 ? 7.380 21.622 16.072 1.00 85.69 445 VAL A O 1
ATOM 3391 N N . ASN A 1 446 ? 6.446 23.647 16.123 1.00 84.88 446 ASN A N 1
ATOM 3392 C CA . ASN A 1 446 ? 7.596 24.337 15.551 1.00 84.88 446 ASN A CA 1
ATOM 3393 C C . ASN A 1 446 ? 8.805 24.227 16.504 1.00 84.88 446 ASN A C 1
ATOM 3395 O O . ASN A 1 446 ? 8.688 24.549 17.688 1.00 84.88 446 ASN A O 1
ATOM 3399 N N . ARG A 1 447 ? 9.960 23.767 16.002 1.00 82.31 447 ARG A N 1
ATOM 3400 C CA . ARG A 1 447 ? 11.159 23.519 16.826 1.00 82.31 447 ARG A CA 1
ATOM 3401 C C . ARG A 1 447 ? 11.775 24.806 17.385 1.00 82.31 447 ARG A C 1
ATOM 3403 O O . ARG A 1 447 ? 12.331 24.786 18.479 1.00 82.31 447 ARG A O 1
ATOM 3410 N N . ASP A 1 448 ? 11.659 25.907 16.652 1.00 83.00 448 ASP A N 1
ATOM 3411 C CA . ASP A 1 448 ? 12.299 27.179 16.986 1.00 83.00 448 ASP A CA 1
ATOM 3412 C C . ASP A 1 448 ? 11.459 27.967 18.011 1.00 83.00 448 ASP A C 1
ATOM 3414 O O . ASP A 1 448 ? 11.996 28.547 18.952 1.00 83.00 448 ASP A O 1
ATOM 3418 N N . THR A 1 449 ? 10.124 27.947 17.885 1.00 83.56 449 THR A N 1
ATOM 3419 C CA . THR A 1 449 ? 9.205 28.662 18.798 1.00 83.56 449 THR A CA 1
ATOM 3420 C C . THR A 1 449 ? 8.647 27.799 19.931 1.00 83.56 449 THR A C 1
ATOM 3422 O O . THR A 1 449 ? 8.138 28.339 20.914 1.00 83.56 449 THR A O 1
ATOM 3425 N N . ASN A 1 450 ? 8.740 26.469 19.821 1.00 81.44 450 ASN A N 1
ATOM 3426 C CA . ASN A 1 450 ? 8.171 25.486 20.752 1.00 81.44 450 ASN A CA 1
ATOM 3427 C C . ASN A 1 450 ? 6.634 25.550 20.909 1.00 81.44 450 ASN A C 1
ATOM 3429 O O . ASN A 1 450 ? 6.077 25.067 21.902 1.00 81.44 450 ASN A O 1
ATOM 3433 N N . LEU A 1 451 ? 5.948 26.125 19.915 1.00 79.75 451 LEU A N 1
ATOM 3434 C CA . LEU A 1 451 ? 4.490 26.234 19.828 1.00 79.75 451 LEU A CA 1
ATOM 3435 C C . LEU A 1 451 ? 3.914 25.235 18.817 1.00 79.75 451 LEU A C 1
ATOM 3437 O O . LEU A 1 451 ? 4.540 24.938 17.800 1.00 79.75 451 LEU A O 1
ATOM 3441 N N . LEU A 1 452 ? 2.696 24.754 19.076 1.00 83.06 452 LEU A N 1
ATOM 3442 C CA . LEU A 1 452 ? 1.898 24.010 18.099 1.00 83.06 452 LEU A CA 1
ATOM 3443 C C . LEU A 1 452 ? 1.565 24.933 16.913 1.00 83.06 452 LEU A C 1
ATOM 3445 O O . LEU A 1 452 ? 0.951 25.978 17.117 1.00 83.06 452 LEU A O 1
ATOM 3449 N N . GLU A 1 453 ? 1.995 24.567 15.703 1.00 80.69 453 GLU A N 1
ATOM 3450 C CA . GLU A 1 453 ? 1.801 25.364 14.480 1.00 80.69 453 GLU A CA 1
ATOM 3451 C C . GLU A 1 453 ? 0.688 24.789 13.584 1.00 80.69 453 GLU A C 1
ATOM 3453 O O . GLU A 1 453 ? -0.039 25.557 12.960 1.00 80.69 453 GLU A O 1
ATOM 3458 N N . ASP A 1 454 ? 0.514 23.461 13.550 1.00 75.75 454 ASP A N 1
ATOM 3459 C CA . ASP A 1 454 ? -0.615 22.796 12.876 1.00 75.75 454 ASP A CA 1
ATOM 3460 C C . ASP A 1 454 ? -1.042 21.522 13.634 1.00 75.75 454 ASP A C 1
ATOM 3462 O O . ASP A 1 454 ? -0.243 20.886 14.331 1.00 75.75 454 ASP A O 1
ATOM 3466 N N . GLU A 1 455 ? -2.309 21.146 13.481 1.00 77.00 455 GLU A N 1
ATOM 3467 C CA . GLU A 1 455 ? -2.903 19.905 13.985 1.00 77.00 455 GLU A CA 1
ATOM 3468 C C . GLU A 1 455 ? -3.608 19.212 12.819 1.00 77.00 455 GLU A C 1
ATOM 3470 O O . GLU A 1 455 ? -4.529 19.757 12.210 1.00 77.00 455 GLU A O 1
ATOM 3475 N N . ILE A 1 456 ? -3.166 17.996 12.509 1.00 63.28 456 ILE A N 1
ATOM 3476 C CA . ILE A 1 456 ? -3.685 17.197 11.405 1.00 63.28 456 ILE A CA 1
ATOM 3477 C C . ILE A 1 456 ? -4.401 15.994 12.012 1.00 63.28 456 ILE A C 1
ATOM 3479 O O . ILE A 1 456 ? -3.812 15.198 12.745 1.00 63.28 456 ILE A O 1
ATOM 3483 N N . MET A 1 457 ? -5.698 15.865 11.732 1.00 57.41 457 MET A N 1
ATOM 3484 C CA . MET A 1 457 ? -6.457 14.695 12.170 1.00 57.41 457 MET A CA 1
ATOM 3485 C C . MET A 1 457 ? -5.974 13.474 11.393 1.00 57.41 457 MET A C 1
ATOM 3487 O O . MET A 1 457 ? -5.807 13.538 10.180 1.00 57.41 457 MET A O 1
ATOM 3491 N N . CYS A 1 458 ? -5.800 12.338 12.061 1.00 55.31 458 CYS A N 1
ATOM 3492 C CA . CYS A 1 458 ? -5.214 11.146 11.449 1.00 55.31 458 CYS A CA 1
ATOM 3493 C C . CYS A 1 458 ? -5.949 10.631 10.199 1.00 55.31 458 CYS A C 1
ATOM 3495 O O . CYS A 1 458 ? -5.310 10.135 9.278 1.00 55.31 458 CYS A O 1
ATOM 3497 N N . ALA A 1 459 ? -7.270 10.814 10.109 1.00 44.16 459 ALA A N 1
ATOM 3498 C CA . ALA A 1 459 ? -8.055 10.484 8.911 1.00 44.16 459 ALA A CA 1
ATOM 3499 C C . ALA A 1 459 ? -7.719 11.346 7.665 1.00 44.16 459 ALA A C 1
ATOM 3501 O O . ALA A 1 459 ? -8.211 11.061 6.569 1.00 44.16 459 ALA A O 1
ATOM 3502 N N . GLN A 1 460 ? -6.905 12.397 7.844 1.00 40.78 460 GLN A N 1
ATOM 3503 C CA . GLN A 1 460 ? -6.353 13.292 6.820 1.00 40.78 460 GLN A CA 1
ATOM 3504 C C . GLN A 1 460 ? -4.897 12.941 6.453 1.00 40.78 460 GLN A C 1
ATOM 3506 O O . GLN A 1 460 ? -4.273 13.677 5.691 1.00 40.78 460 GLN A O 1
ATOM 3511 N N . ILE A 1 461 ? -4.330 11.856 6.987 1.00 49.59 461 ILE A N 1
ATOM 3512 C CA . ILE A 1 461 ? -3.042 11.331 6.523 1.00 49.59 461 ILE A CA 1
ATOM 3513 C C . ILE A 1 461 ? -3.299 10.532 5.234 1.00 49.59 461 ILE A C 1
ATOM 3515 O O . ILE A 1 461 ? -4.232 9.738 5.153 1.00 49.59 461 ILE A O 1
ATOM 3519 N N . VAL A 1 462 ? -2.517 10.825 4.195 1.00 38.00 462 VAL A N 1
ATOM 3520 C CA . VAL A 1 462 ? -2.706 10.361 2.805 1.00 38.00 462 VAL A CA 1
ATOM 3521 C C . VAL A 1 462 ? -1.876 9.112 2.523 1.00 38.00 462 VAL A C 1
ATOM 3523 O O . VAL A 1 462 ? -2.369 8.159 1.922 1.00 38.00 462 VAL A O 1
ATOM 3526 N N . THR A 1 463 ? -0.627 9.111 2.987 1.00 43.25 463 THR A N 1
ATOM 3527 C CA . THR A 1 463 ? 0.236 7.930 3.075 1.00 43.25 463 THR A CA 1
ATOM 3528 C C . THR A 1 463 ? 1.154 8.065 4.282 1.00 43.25 463 THR A C 1
ATOM 3530 O O . THR A 1 463 ? 1.518 9.178 4.673 1.00 43.25 463 THR A O 1
ATOM 3533 N N . VAL A 1 464 ? 1.581 6.924 4.820 1.00 48.84 464 VAL A N 1
ATOM 3534 C CA . VAL A 1 464 ? 2.800 6.832 5.627 1.00 48.84 464 VAL A CA 1
ATOM 3535 C C . VAL A 1 464 ? 3.674 5.732 5.035 1.00 48.84 464 VAL A C 1
ATOM 3537 O O . VAL A 1 464 ? 3.149 4.665 4.699 1.00 48.84 464 VAL A O 1
ATOM 3540 N N . SER A 1 465 ? 4.967 5.998 4.842 1.00 45.66 465 SER A N 1
ATOM 3541 C CA . SER A 1 465 ? 5.916 5.029 4.285 1.00 45.66 465 SER A CA 1
ATOM 3542 C C . SER A 1 465 ? 7.342 5.213 4.814 1.00 45.66 465 SER A C 1
ATOM 3544 O O . SER A 1 465 ? 7.904 6.305 4.787 1.00 45.66 465 SER A O 1
ATOM 3546 N N . SER A 1 466 ? 7.955 4.114 5.262 1.00 46.59 466 SER A N 1
ATOM 3547 C CA . SER A 1 466 ? 9.373 4.070 5.648 1.00 46.59 466 SER A CA 1
ATOM 3548 C C . SER A 1 466 ? 10.297 3.890 4.435 1.00 46.59 466 SER A C 1
ATOM 3550 O O . SER A 1 466 ? 10.011 3.078 3.546 1.00 46.59 466 SER A O 1
ATOM 3552 N N . ARG A 1 467 ? 11.430 4.606 4.424 1.00 47.34 467 ARG A N 1
ATOM 3553 C CA . ARG A 1 467 ? 12.540 4.430 3.471 1.00 47.34 467 ARG A CA 1
ATOM 3554 C C . ARG A 1 467 ? 13.664 3.593 4.083 1.00 47.34 467 ARG A C 1
ATOM 3556 O O . ARG A 1 467 ? 14.410 4.059 4.943 1.00 47.34 467 ARG A O 1
ATOM 3563 N N . ALA A 1 468 ? 13.837 2.376 3.566 1.00 41.03 468 ALA A N 1
ATOM 3564 C CA . ALA A 1 468 ? 14.695 1.354 4.169 1.00 41.03 468 ALA A CA 1
ATOM 3565 C C . ALA A 1 468 ? 16.182 1.735 4.345 1.00 41.03 468 ALA A C 1
ATOM 3567 O O . ALA A 1 468 ? 16.811 1.234 5.272 1.00 41.03 468 ALA A O 1
ATOM 3568 N N . LYS A 1 469 ? 16.748 2.623 3.511 1.00 37.78 469 LYS A N 1
ATOM 3569 C CA . LYS A 1 469 ? 18.154 3.060 3.638 1.00 37.78 469 LYS A CA 1
ATOM 3570 C C . LYS A 1 469 ? 18.416 4.153 4.682 1.00 37.78 469 LYS A C 1
ATOM 3572 O O . LYS A 1 469 ? 19.567 4.314 5.073 1.00 37.78 469 LYS A O 1
ATOM 3577 N N . PHE A 1 470 ? 17.401 4.903 5.119 1.00 42.03 470 PHE A N 1
ATOM 3578 C CA . PHE A 1 470 ? 17.609 6.140 5.896 1.00 42.03 470 PHE A CA 1
ATOM 3579 C C . PHE A 1 470 ? 16.856 6.197 7.230 1.00 42.03 470 PHE A C 1
ATOM 3581 O O . PHE A 1 470 ? 17.000 7.174 7.952 1.00 42.03 470 PHE A O 1
ATOM 3588 N N . GLN A 1 471 ? 16.040 5.184 7.554 1.00 51.50 471 GLN A N 1
ATOM 3589 C CA . GLN A 1 471 ? 15.100 5.189 8.694 1.00 51.50 471 GLN A CA 1
ATOM 3590 C C . GLN A 1 471 ? 14.056 6.331 8.650 1.00 51.50 471 GLN A C 1
ATOM 3592 O O . GLN A 1 471 ? 13.270 6.496 9.581 1.00 51.50 471 GLN A O 1
ATOM 3597 N N . GLU A 1 472 ? 14.001 7.081 7.544 1.00 55.44 472 GLU A N 1
ATOM 3598 C CA . GLU A 1 472 ? 13.064 8.181 7.336 1.00 55.44 472 GLU A CA 1
ATOM 3599 C C . GLU A 1 472 ? 11.626 7.672 7.189 1.00 55.44 472 GLU A C 1
ATOM 3601 O O . GLU A 1 472 ? 11.336 6.849 6.312 1.00 55.44 472 GLU A O 1
ATOM 3606 N N . LEU A 1 473 ? 10.709 8.223 7.991 1.00 62.72 473 LEU A N 1
ATOM 3607 C CA . LEU A 1 473 ? 9.273 7.979 7.856 1.00 62.72 473 LEU A CA 1
ATOM 3608 C C . LEU A 1 473 ? 8.611 9.155 7.134 1.00 62.72 473 LEU A C 1
ATOM 3610 O O . LEU A 1 473 ? 8.487 10.255 7.678 1.00 62.72 473 LEU A O 1
ATOM 3614 N N . LEU A 1 474 ? 8.171 8.922 5.901 1.00 60.62 474 LEU A N 1
ATOM 3615 C CA . LEU A 1 474 ? 7.420 9.893 5.117 1.00 60.62 474 LEU A CA 1
ATOM 3616 C C . LEU A 1 474 ? 5.958 9.907 5.574 1.00 60.62 474 LEU A C 1
ATOM 3618 O O . LEU A 1 474 ? 5.324 8.857 5.610 1.00 60.62 474 LEU A O 1
ATOM 3622 N N . VAL A 1 475 ? 5.412 11.086 5.873 1.00 67.25 475 VAL A N 1
ATOM 3623 C CA . VAL A 1 475 ? 3.996 11.309 6.207 1.00 67.25 475 VAL A CA 1
ATOM 3624 C C . VAL A 1 475 ? 3.416 12.325 5.224 1.00 67.25 475 VAL A C 1
ATOM 3626 O O . VAL A 1 475 ? 3.753 13.511 5.264 1.00 67.25 475 VAL A O 1
ATOM 3629 N N . THR A 1 476 ? 2.528 11.875 4.339 1.00 55.03 476 THR A N 1
ATOM 3630 C CA . THR A 1 476 ? 1.860 12.731 3.344 1.00 55.03 476 THR A CA 1
ATOM 3631 C C . THR A 1 476 ? 0.488 13.165 3.846 1.00 55.03 476 THR A C 1
ATOM 3633 O O . THR A 1 476 ? -0.222 12.393 4.487 1.00 55.03 476 THR A O 1
ATOM 3636 N N . THR A 1 477 ? 0.075 14.387 3.520 1.00 58.28 477 THR A N 1
ATOM 3637 C CA . THR A 1 477 ? -1.236 14.972 3.848 1.00 58.28 477 THR A CA 1
ATOM 3638 C C . THR A 1 477 ? -1.719 15.830 2.664 1.00 58.28 477 THR A C 1
ATOM 3640 O O . THR A 1 477 ? -0.890 16.206 1.833 1.00 58.28 477 THR A O 1
ATOM 3643 N N . PRO A 1 478 ? -3.004 16.233 2.567 1.00 50.72 478 PRO A N 1
ATOM 3644 C CA . PRO A 1 478 ? -3.496 17.051 1.451 1.00 50.72 478 PRO A CA 1
ATOM 3645 C C . PRO A 1 478 ? -2.853 18.445 1.354 1.00 50.72 478 PRO A C 1
ATOM 3647 O O . PRO A 1 478 ? -2.976 19.103 0.326 1.00 50.72 478 PRO A O 1
ATOM 3650 N N . LYS A 1 479 ? -2.199 18.912 2.429 1.00 58.03 479 LYS A N 1
ATOM 3651 C CA . LYS A 1 479 ? -1.491 20.201 2.494 1.00 58.03 479 LYS A CA 1
ATOM 3652 C C . LYS A 1 479 ? 0.003 20.082 2.168 1.00 58.03 479 LYS A C 1
ATOM 3654 O O . LYS A 1 479 ? 0.592 21.028 1.649 1.00 58.03 479 LYS A O 1
ATOM 3659 N N . ALA A 1 480 ? 0.637 18.996 2.615 1.00 68.31 480 ALA A N 1
ATOM 3660 C CA . ALA A 1 480 ? 2.080 18.935 2.829 1.00 68.31 480 ALA A CA 1
ATOM 3661 C C . ALA A 1 480 ? 2.602 17.502 3.034 1.00 68.31 480 ALA A C 1
ATOM 3663 O O . ALA A 1 480 ? 1.868 16.593 3.420 1.00 68.31 480 ALA A O 1
ATOM 3664 N N . GLU A 1 481 ? 3.906 17.348 2.832 1.00 69.69 481 GLU A N 1
ATOM 3665 C CA . GLU A 1 481 ? 4.670 16.106 2.933 1.00 69.69 481 GLU A CA 1
ATOM 3666 C C . GLU A 1 481 ? 5.801 16.317 3.949 1.00 69.69 481 GLU A C 1
ATOM 3668 O O . GLU A 1 481 ? 6.626 17.223 3.787 1.00 69.69 481 GLU A O 1
ATOM 3673 N N . TYR A 1 482 ? 5.806 15.513 5.011 1.00 74.31 482 TYR A N 1
ATOM 3674 C CA . TYR A 1 482 ? 6.711 15.627 6.153 1.00 74.31 482 TYR A CA 1
ATOM 3675 C C . TYR A 1 482 ? 7.633 14.410 6.206 1.00 74.31 482 TYR A C 1
ATOM 3677 O O . TYR A 1 482 ? 7.165 13.282 6.078 1.00 74.31 482 TYR A O 1
ATOM 3685 N N . VAL A 1 483 ? 8.929 14.623 6.429 1.00 72.25 483 VAL A N 1
ATOM 3686 C CA . VAL A 1 483 ? 9.914 13.543 6.592 1.00 72.25 483 VAL A CA 1
ATOM 3687 C C . VAL A 1 483 ? 10.344 13.496 8.051 1.00 72.25 483 VAL A C 1
ATOM 3689 O O . VAL A 1 483 ? 11.022 14.419 8.507 1.00 72.25 483 VAL A O 1
ATOM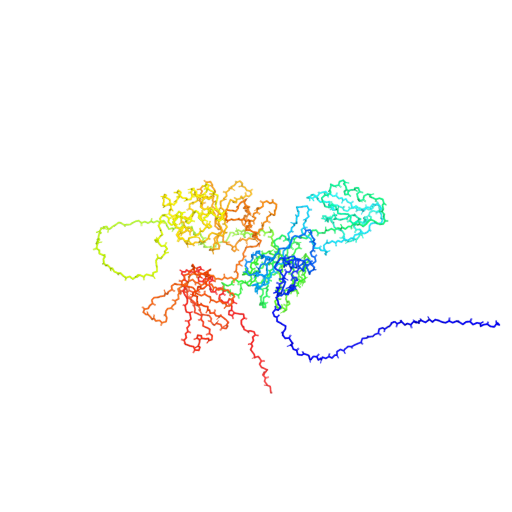 3692 N N . LEU A 1 484 ? 9.946 12.458 8.787 1.00 73.50 484 LEU A N 1
ATOM 3693 C CA . LEU A 1 484 ? 10.478 12.158 10.116 1.00 73.50 484 LEU A CA 1
ATOM 3694 C C . LEU A 1 484 ? 11.916 11.670 9.957 1.00 73.50 484 LEU A C 1
ATOM 3696 O O . LEU A 1 484 ? 12.149 10.675 9.278 1.00 73.50 484 LEU A O 1
ATOM 3700 N N . VAL A 1 485 ? 12.858 12.392 10.559 1.00 69.94 485 VAL A N 1
ATOM 3701 C CA . VAL A 1 485 ? 14.304 12.146 10.424 1.00 69.94 485 VAL A CA 1
ATOM 3702 C C . VAL A 1 485 ? 14.822 11.204 11.519 1.00 69.94 485 VAL A C 1
ATOM 3704 O O . VAL A 1 485 ? 15.869 10.592 11.359 1.00 69.94 485 VAL A O 1
ATOM 3707 N N . ASP A 1 486 ? 14.097 11.101 12.633 1.00 68.88 486 ASP A N 1
ATOM 3708 C CA . ASP A 1 486 ? 14.429 10.271 13.795 1.00 68.88 486 ASP A CA 1
ATOM 3709 C C . ASP A 1 486 ? 13.143 9.946 14.582 1.00 68.88 486 ASP A C 1
ATOM 3711 O O . ASP A 1 486 ? 12.211 10.756 14.603 1.00 68.88 486 ASP A O 1
ATOM 3715 N N . ASN A 1 487 ? 13.086 8.781 15.235 1.00 70.38 487 ASN A N 1
ATOM 3716 C CA . ASN A 1 487 ? 11.996 8.388 16.127 1.00 70.38 487 ASN A CA 1
ATOM 3717 C C . ASN A 1 487 ? 12.491 8.318 17.573 1.00 70.38 487 ASN A C 1
ATOM 3719 O O . ASN A 1 487 ? 13.212 7.404 17.967 1.00 70.38 487 ASN A O 1
ATOM 3723 N N . PHE A 1 488 ? 11.984 9.217 18.409 1.00 69.06 488 PHE A N 1
ATOM 3724 C CA . PHE A 1 488 ? 12.307 9.258 19.827 1.00 69.06 488 PHE A CA 1
ATOM 3725 C C . PHE A 1 488 ? 11.880 7.991 20.580 1.00 69.06 488 PHE A C 1
ATOM 3727 O O . PHE A 1 488 ? 12.505 7.666 21.577 1.00 69.06 488 PHE A O 1
ATOM 3734 N N . ILE A 1 489 ? 10.829 7.286 20.153 1.00 62.34 489 ILE A N 1
ATOM 3735 C CA . ILE A 1 489 ? 10.127 6.317 21.016 1.00 62.34 489 ILE A CA 1
ATOM 3736 C C . ILE A 1 489 ? 10.647 4.869 20.906 1.00 62.34 489 ILE A C 1
ATOM 3738 O O . ILE A 1 489 ? 10.335 4.053 21.770 1.00 62.34 489 ILE A O 1
ATOM 3742 N N . GLY A 1 490 ? 11.470 4.532 19.908 1.00 51.78 490 GLY A N 1
ATOM 3743 C CA . GLY A 1 490 ? 12.059 3.191 19.801 1.00 51.78 490 GLY A CA 1
ATOM 3744 C C . GLY A 1 490 ? 12.597 2.836 18.411 1.00 51.78 490 GLY A C 1
ATOM 3745 O O . GLY A 1 490 ? 12.478 3.647 17.485 1.00 51.78 490 GLY A O 1
ATOM 3746 N N . PRO A 1 491 ? 13.173 1.627 18.242 1.00 38.25 491 PRO A N 1
ATOM 3747 C CA . PRO A 1 491 ? 13.660 1.148 16.949 1.00 38.25 491 PRO A CA 1
ATOM 3748 C C . PRO A 1 491 ? 12.551 1.217 15.893 1.00 38.25 491 PRO A C 1
ATOM 3750 O O . PRO A 1 491 ? 11.393 0.931 16.194 1.00 38.25 491 PRO A O 1
ATOM 3753 N N . ALA A 1 492 ? 12.930 1.649 14.685 1.00 38.03 492 ALA A N 1
ATOM 3754 C CA . ALA A 1 492 ? 12.059 2.090 13.594 1.00 38.03 492 ALA A CA 1
ATOM 3755 C C . ALA A 1 492 ? 10.649 1.466 13.593 1.00 38.03 492 ALA A C 1
ATOM 3757 O O . ALA A 1 492 ? 10.464 0.307 13.223 1.00 38.03 492 ALA A O 1
ATOM 3758 N N . ILE A 1 493 ? 9.635 2.263 13.949 1.00 38.16 493 ILE A N 1
ATOM 3759 C CA . ILE A 1 493 ? 8.238 1.875 13.743 1.00 38.16 493 ILE A CA 1
ATOM 3760 C C . ILE A 1 493 ? 7.977 1.970 12.235 1.00 38.16 493 ILE A C 1
ATOM 3762 O O . ILE A 1 493 ? 7.793 3.062 11.695 1.00 38.16 493 ILE A O 1
ATOM 3766 N N . TRP A 1 494 ? 7.994 0.825 11.550 1.00 34.91 494 TRP A N 1
ATOM 3767 C CA . TRP A 1 494 ? 7.779 0.701 10.104 1.00 34.91 494 TRP A CA 1
ATOM 3768 C C . TRP A 1 494 ? 6.309 0.943 9.730 1.00 34.91 494 TRP A C 1
ATOM 3770 O O . TRP A 1 494 ? 5.612 0.043 9.266 1.00 34.91 494 TRP A O 1
ATOM 3780 N N . VAL A 1 495 ? 5.819 2.169 9.929 1.00 36.62 495 VAL A N 1
ATOM 3781 C CA . VAL A 1 495 ? 4.455 2.546 9.545 1.00 36.62 495 VAL A CA 1
ATOM 3782 C C . VAL A 1 495 ? 4.361 2.586 8.017 1.00 36.62 495 VAL A C 1
ATOM 3784 O O . VAL A 1 495 ? 4.746 3.560 7.369 1.00 36.62 495 VAL A O 1
ATOM 3787 N N . ARG A 1 496 ? 3.839 1.509 7.432 1.00 34.09 496 ARG A N 1
ATOM 3788 C CA . ARG A 1 496 ? 3.265 1.511 6.087 1.00 34.09 496 ARG A CA 1
ATOM 3789 C C . ARG A 1 496 ? 1.751 1.513 6.227 1.00 34.09 496 ARG A C 1
ATOM 3791 O O . ARG A 1 496 ? 1.186 0.544 6.707 1.00 34.09 496 ARG A O 1
ATOM 3798 N N . ALA A 1 497 ? 1.139 2.600 5.763 1.00 32.03 497 ALA A N 1
ATOM 3799 C CA . ALA A 1 497 ? -0.274 2.938 5.933 1.00 32.03 497 ALA A CA 1
ATOM 3800 C C . ALA A 1 497 ? -0.720 3.240 7.383 1.00 32.03 497 ALA A C 1
ATOM 3802 O O . ALA A 1 497 ? -0.448 2.533 8.341 1.00 32.03 497 ALA A O 1
ATOM 3803 N N . VAL A 1 498 ? -1.419 4.366 7.496 1.00 34.28 498 VAL A N 1
ATOM 3804 C CA . VAL A 1 498 ? -2.107 4.956 8.654 1.00 34.28 498 VAL A CA 1
ATOM 3805 C C . VAL A 1 498 ? -3.004 5.995 7.950 1.00 34.28 498 VAL A C 1
ATOM 3807 O O . VAL A 1 498 ? -2.467 6.818 7.210 1.00 34.28 498 VAL A O 1
ATOM 3810 N N . LEU A 1 499 ? -4.343 5.982 7.983 1.00 38.41 499 LEU A N 1
ATOM 3811 C CA . LEU A 1 499 ? -5.340 5.363 8.881 1.00 38.41 499 LEU A CA 1
ATOM 3812 C C . LEU A 1 499 ? -6.700 5.154 8.123 1.00 38.41 499 LEU A C 1
ATOM 3814 O O . LEU A 1 499 ? -6.727 5.506 6.941 1.00 38.41 499 LEU A O 1
ATOM 3818 N N . PRO A 1 500 ? -7.829 4.634 8.691 1.00 41.38 500 PRO A N 1
ATOM 3819 C CA . PRO A 1 500 ? -8.228 4.508 10.107 1.00 41.38 500 PRO A CA 1
ATOM 3820 C C . PRO A 1 500 ? -8.377 3.075 10.664 1.00 41.38 500 PRO A C 1
ATOM 3822 O O . PRO A 1 500 ? -8.554 2.110 9.929 1.00 41.38 500 PRO A O 1
ATOM 3825 N N . PHE A 1 501 ? -8.340 2.956 11.997 1.00 40.47 501 PHE A N 1
ATOM 3826 C CA . PHE A 1 501 ? -8.479 1.691 12.729 1.00 40.47 501 PHE A CA 1
ATOM 3827 C C . PHE A 1 501 ? -9.922 1.153 12.711 1.00 40.47 501 PHE A C 1
ATOM 3829 O O . PHE A 1 501 ? -10.873 1.912 12.906 1.00 40.47 501 PHE A O 1
ATOM 3836 N N . THR A 1 502 ? -10.111 -0.169 12.617 1.00 44.38 502 THR A N 1
ATOM 3837 C CA . THR A 1 502 ? -11.447 -0.806 12.672 1.00 44.38 502 THR A CA 1
ATOM 3838 C C . THR A 1 502 ? -12.021 -0.949 14.092 1.00 44.38 502 THR A C 1
ATOM 3840 O O . THR A 1 502 ? -12.862 -1.821 14.342 1.00 44.38 502 THR A O 1
ATOM 3843 N N . CYS A 1 503 ? -11.567 -0.142 15.055 1.00 50.91 503 CYS A N 1
ATOM 3844 C CA . CYS A 1 503 ? -12.097 -0.135 16.416 1.00 50.91 503 CYS A CA 1
ATOM 3845 C C . CYS A 1 503 ? -12.456 1.281 16.884 1.00 50.91 503 CYS A C 1
ATOM 3847 O O . CYS A 1 503 ? -11.707 2.237 16.714 1.00 50.91 503 CYS A O 1
ATOM 3849 N N . THR A 1 504 ? -13.633 1.424 17.493 1.00 62.44 504 THR A N 1
ATOM 3850 C CA . THR A 1 504 ? -14.096 2.696 18.063 1.00 62.44 504 THR A CA 1
ATOM 3851 C C . THR A 1 504 ? -13.987 2.641 19.575 1.00 62.44 504 THR A C 1
ATOM 3853 O O . THR A 1 504 ? -14.586 1.780 20.217 1.00 62.44 504 THR A O 1
ATOM 3856 N N . GLN A 1 505 ? -13.218 3.562 20.153 1.00 69.12 505 GLN A N 1
ATOM 3857 C CA . GLN A 1 505 ? -12.936 3.589 21.587 1.00 69.12 505 GLN A CA 1
ATOM 3858 C C . GLN A 1 505 ? -13.155 4.966 22.221 1.00 69.12 505 GLN A C 1
ATOM 3860 O O . GLN A 1 505 ? -13.155 5.987 21.533 1.00 69.12 505 GLN A O 1
ATOM 3865 N N . GLY A 1 506 ? -13.365 5.011 23.538 1.00 65.81 506 GLY A N 1
ATOM 3866 C CA . GLY A 1 506 ? -13.543 6.263 24.279 1.00 65.81 506 GLY A CA 1
ATOM 3867 C C . GLY A 1 506 ? -14.339 6.131 25.578 1.00 65.81 506 GLY A C 1
ATOM 3868 O O . GLY A 1 506 ? -14.819 5.058 25.951 1.00 65.81 506 GLY A O 1
ATOM 3869 N N . VAL A 1 507 ? -14.491 7.252 26.289 1.00 77.19 507 VAL A N 1
ATOM 3870 C CA . VAL A 1 507 ? -15.173 7.307 27.593 1.00 77.19 507 VAL A CA 1
ATOM 3871 C C . VAL A 1 507 ? -16.648 7.671 27.434 1.00 77.19 507 VAL A C 1
ATOM 3873 O O . VAL A 1 507 ? -16.981 8.802 27.089 1.00 77.19 507 VAL A O 1
ATOM 3876 N N . LEU A 1 508 ? -17.537 6.753 27.813 1.00 83.31 508 LEU A N 1
ATOM 3877 C CA . LEU A 1 508 ? -18.989 6.952 27.827 1.00 83.31 508 LEU A CA 1
ATOM 3878 C C . LEU A 1 508 ? -19.529 6.948 29.261 1.00 83.31 508 LEU A C 1
ATOM 3880 O O . LEU A 1 508 ? -19.002 6.271 30.148 1.00 83.31 508 LEU A O 1
ATOM 3884 N N . LYS A 1 509 ? -20.618 7.681 29.510 1.00 89.12 509 LYS A N 1
ATOM 3885 C CA . LYS A 1 509 ? -21.407 7.535 30.743 1.00 89.12 509 LYS A CA 1
ATOM 3886 C C . LYS A 1 509 ? -22.416 6.405 30.544 1.00 89.12 509 LYS A C 1
ATOM 3888 O O . LYS A 1 509 ? -23.194 6.451 29.599 1.00 89.12 509 LYS A O 1
ATOM 3893 N N . VAL A 1 510 ? -22.446 5.432 31.448 1.00 88.06 510 VAL A N 1
ATOM 3894 C CA . VAL A 1 510 ? -23.463 4.371 31.473 1.00 88.06 510 VAL A CA 1
ATOM 3895 C C . VAL A 1 510 ? -24.610 4.791 32.387 1.00 88.06 510 VAL A C 1
ATOM 3897 O O . VAL A 1 510 ? -24.370 5.176 33.538 1.00 88.06 510 VAL A O 1
ATOM 3900 N N . ALA A 1 511 ? -25.849 4.704 31.904 1.00 81.38 511 ALA A N 1
ATOM 3901 C CA . ALA A 1 511 ? -27.027 4.935 32.733 1.00 81.38 511 ALA A CA 1
ATOM 3902 C C . ALA A 1 511 ? -27.181 3.839 33.804 1.00 81.38 511 ALA A C 1
ATOM 3904 O O . ALA A 1 511 ? -26.954 2.655 33.557 1.00 81.38 511 ALA A O 1
ATOM 3905 N N . SER A 1 512 ? -27.592 4.231 35.010 1.00 65.06 512 SER A N 1
ATOM 3906 C CA . SER A 1 512 ? -27.937 3.295 36.082 1.00 65.06 512 SER A CA 1
ATOM 3907 C C . SER A 1 512 ? -29.415 2.923 35.994 1.00 65.06 512 SER A C 1
ATOM 3909 O O . SER A 1 512 ? -30.272 3.801 36.017 1.00 65.06 512 SER A O 1
ATOM 3911 N N . SER A 1 513 ? -29.730 1.624 36.014 1.00 53.72 513 SER A N 1
ATOM 3912 C CA . SER A 1 513 ? -31.116 1.145 36.162 1.00 53.72 513 SER A CA 1
ATOM 3913 C C . SER A 1 513 ? -31.741 1.505 37.523 1.00 53.72 513 SER A C 1
ATOM 3915 O O . SER A 1 513 ? -32.948 1.355 37.699 1.00 53.72 513 SER A O 1
ATOM 3917 N N . ARG A 1 514 ? -30.946 1.964 38.502 1.00 51.62 514 ARG A N 1
ATOM 3918 C CA . ARG A 1 514 ? -31.420 2.463 39.803 1.00 51.62 514 ARG A CA 1
ATOM 3919 C C . ARG A 1 514 ? -31.312 3.989 39.823 1.00 51.62 514 ARG A C 1
ATOM 3921 O O . ARG A 1 514 ? -30.197 4.512 39.820 1.00 51.62 514 ARG A O 1
ATOM 3928 N N . ARG A 1 515 ? -32.462 4.678 39.893 1.00 47.44 515 ARG A N 1
ATOM 3929 C CA . ARG A 1 515 ? -32.608 6.150 39.773 1.00 47.44 515 ARG A CA 1
ATOM 3930 C C . ARG A 1 515 ? -31.776 6.971 40.777 1.00 47.44 515 ARG A C 1
ATOM 3932 O O . ARG A 1 515 ? -31.509 8.136 40.522 1.00 47.44 515 ARG A O 1
ATOM 3939 N N . PHE A 1 516 ? -31.349 6.364 41.885 1.00 46.72 516 PHE A N 1
ATOM 3940 C CA . PHE A 1 516 ? -30.631 7.019 42.988 1.00 46.72 516 PHE A CA 1
ATOM 3941 C C . PHE A 1 516 ? -29.094 6.947 42.897 1.00 46.72 516 PHE A C 1
ATOM 3943 O O . PHE A 1 516 ? -28.407 7.399 43.806 1.00 46.72 516 PHE A O 1
ATOM 3950 N N . ILE A 1 517 ? -28.529 6.366 41.831 1.00 51.06 517 ILE A N 1
ATOM 3951 C CA . ILE A 1 517 ? -27.073 6.287 41.627 1.00 51.06 517 ILE A CA 1
ATOM 3952 C C . ILE A 1 517 ? -26.737 6.896 40.265 1.00 51.06 517 ILE A C 1
ATOM 3954 O O . ILE A 1 517 ? -27.177 6.387 39.236 1.00 51.06 517 ILE A O 1
ATOM 3958 N N . GLY A 1 518 ? -25.949 7.974 40.263 1.00 55.88 518 GLY A N 1
ATOM 3959 C CA . GLY A 1 518 ? -25.601 8.728 39.055 1.00 55.88 518 GLY A CA 1
ATOM 3960 C C . GLY A 1 518 ? -24.873 7.909 37.978 1.00 55.88 518 GLY A C 1
ATOM 3961 O O . GLY A 1 518 ? -24.240 6.887 38.257 1.00 55.88 518 GLY A O 1
ATOM 3962 N N . SER A 1 519 ? -24.953 8.384 36.730 1.00 66.81 519 SER A N 1
ATOM 3963 C CA . SER A 1 519 ? -24.371 7.724 35.555 1.00 66.81 519 SER A CA 1
ATOM 3964 C C . SER A 1 519 ? -22.864 7.495 35.715 1.00 66.81 519 SER A C 1
ATOM 3966 O O . SER A 1 519 ? -22.110 8.449 35.931 1.00 66.81 519 SER A O 1
ATOM 3968 N N . LYS A 1 520 ? -22.400 6.251 35.571 1.00 81.25 520 LYS A N 1
ATOM 3969 C CA . LYS A 1 520 ? -20.992 5.897 35.803 1.00 81.25 520 LYS A CA 1
ATOM 3970 C C . LYS A 1 520 ? -20.201 6.004 34.503 1.00 81.25 520 LYS A C 1
ATOM 3972 O O . LYS A 1 520 ? -20.531 5.322 33.537 1.00 81.25 520 LYS A O 1
ATOM 3977 N N . LYS A 1 521 ? -19.145 6.826 34.479 1.00 82.94 521 LYS A N 1
ATOM 3978 C CA . LYS A 1 521 ? -18.170 6.820 33.375 1.00 82.94 521 LYS A CA 1
ATOM 3979 C C . LYS A 1 521 ? -17.500 5.442 33.284 1.00 82.94 521 LYS A C 1
ATOM 3981 O O . LYS A 1 521 ? -17.136 4.871 34.312 1.00 82.94 521 LYS A O 1
ATOM 3986 N N . ARG A 1 522 ? -17.327 4.938 32.065 1.00 80.75 522 ARG A N 1
ATOM 3987 C CA . ARG A 1 522 ? -16.533 3.755 31.711 1.00 80.75 522 ARG A CA 1
ATOM 3988 C C . ARG A 1 522 ? -15.789 4.025 30.408 1.00 80.75 522 ARG A C 1
ATOM 3990 O O . ARG A 1 522 ? -16.265 4.810 29.592 1.00 80.75 522 ARG A O 1
ATOM 3997 N N . PHE A 1 523 ? -14.654 3.365 30.219 1.00 74.25 523 PHE A N 1
ATOM 3998 C CA . PHE A 1 523 ? -14.002 3.309 28.912 1.00 74.25 523 PHE A CA 1
ATOM 3999 C C . PHE A 1 523 ? -14.606 2.145 28.126 1.00 74.25 523 PHE A C 1
ATOM 4001 O O . PHE A 1 523 ? -14.833 1.081 28.705 1.00 74.25 523 PHE A O 1
ATOM 4008 N N . PHE A 1 524 ? -14.892 2.338 26.845 1.00 77.62 524 PHE A N 1
ATOM 4009 C CA . PHE A 1 524 ? -15.398 1.296 25.959 1.00 77.62 524 PHE A CA 1
ATOM 4010 C C . PHE A 1 524 ? -14.494 1.148 24.740 1.00 77.62 524 PHE A C 1
ATOM 4012 O O . PHE A 1 524 ? -13.943 2.134 24.258 1.00 77.62 524 PHE A O 1
ATOM 4019 N N . VAL A 1 525 ? -14.401 -0.082 24.242 1.00 64.25 525 VAL A N 1
ATOM 4020 C CA . VAL A 1 525 ? -13.793 -0.447 22.959 1.00 64.25 525 VAL A CA 1
ATOM 4021 C C . VAL A 1 525 ? -14.819 -1.266 22.184 1.00 64.25 525 VAL A C 1
ATOM 4023 O O . VAL A 1 525 ? -15.349 -2.246 22.708 1.00 64.25 525 VAL A O 1
ATOM 4026 N N . LEU A 1 526 ? -15.113 -0.858 20.957 1.00 69.06 526 LEU A N 1
ATOM 4027 C CA . LEU A 1 526 ? -15.939 -1.574 19.993 1.00 69.06 526 LEU A CA 1
ATOM 4028 C C . LEU A 1 526 ? -15.029 -2.107 18.889 1.00 69.06 526 LEU A C 1
ATOM 4030 O O . LEU A 1 526 ? -14.388 -1.312 18.207 1.00 69.06 526 LEU A O 1
ATOM 4034 N N . GLN A 1 527 ? -14.961 -3.426 18.729 1.00 61.34 527 GLN A N 1
ATOM 4035 C CA . GLN A 1 527 ? -14.112 -4.101 17.745 1.00 61.34 527 GLN A CA 1
ATOM 4036 C C . GLN A 1 527 ? -14.964 -5.128 16.995 1.00 61.34 527 GLN A C 1
ATOM 4038 O O . GLN A 1 527 ? -15.413 -6.119 17.579 1.00 61.34 527 GLN A O 1
ATOM 4043 N N . GLY A 1 528 ? -15.260 -4.853 15.721 1.00 67.56 528 GLY A N 1
ATOM 4044 C CA . GLY A 1 528 ? -16.337 -5.547 15.011 1.00 67.56 528 GLY A CA 1
ATOM 4045 C C . GLY A 1 528 ? -17.641 -5.511 15.823 1.00 67.56 528 GLY A C 1
ATOM 4046 O O . GLY A 1 528 ? -17.958 -4.509 16.461 1.00 67.56 528 GLY A O 1
ATOM 4047 N N . ALA A 1 529 ? -18.365 -6.631 15.872 1.00 75.00 529 ALA A N 1
ATOM 4048 C CA . ALA A 1 529 ? -19.597 -6.754 16.654 1.00 75.00 529 ALA A CA 1
ATOM 4049 C C . ALA A 1 529 ? -19.395 -6.815 18.188 1.00 75.00 529 ALA A C 1
ATOM 4051 O O . ALA A 1 529 ? -20.377 -6.950 18.913 1.00 75.00 529 ALA A O 1
ATOM 4052 N N . ARG A 1 530 ? -18.167 -6.743 18.723 1.00 75.38 530 ARG A N 1
ATOM 4053 C CA . ARG A 1 530 ? -17.903 -6.898 20.164 1.00 75.38 530 ARG A CA 1
ATOM 4054 C C . ARG A 1 530 ? -17.705 -5.549 20.856 1.00 75.38 530 ARG A C 1
ATOM 4056 O O . ARG A 1 530 ? -16.695 -4.879 20.650 1.00 75.38 530 ARG A O 1
ATOM 4063 N N . LEU A 1 531 ? -18.623 -5.194 21.756 1.00 81.25 531 LEU A N 1
ATOM 4064 C CA . LEU A 1 531 ? -18.521 -4.021 22.628 1.00 81.25 531 LEU A CA 1
ATOM 4065 C C . LEU A 1 531 ? -17.986 -4.424 24.009 1.00 81.25 531 LEU A C 1
ATOM 4067 O O . LEU A 1 531 ? -18.653 -5.135 24.758 1.00 81.25 531 LEU A O 1
ATOM 4071 N N . THR A 1 532 ? -16.806 -3.937 24.387 1.00 74.81 532 THR A N 1
ATOM 4072 C CA . THR A 1 532 ? -16.165 -4.249 25.674 1.00 74.81 532 THR A CA 1
ATOM 4073 C C . THR A 1 532 ? -16.038 -3.001 26.544 1.00 74.81 532 THR A C 1
ATOM 4075 O O . THR A 1 532 ? -15.396 -2.028 26.162 1.00 74.81 532 THR A O 1
ATOM 4078 N N . GLY A 1 533 ? -16.653 -3.022 27.731 1.00 77.44 533 GLY A N 1
ATOM 4079 C CA . GLY A 1 533 ? -16.643 -1.917 28.694 1.00 77.44 533 GLY A CA 1
ATOM 4080 C C . GLY A 1 533 ? -15.767 -2.182 29.922 1.00 77.44 533 GLY A C 1
ATOM 4081 O O . GLY A 1 533 ? -15.962 -3.167 30.636 1.00 77.44 533 GLY A O 1
ATOM 4082 N N . PHE A 1 534 ? -14.864 -1.254 30.232 1.00 70.81 534 PHE A N 1
ATOM 4083 C CA . PHE A 1 534 ? -13.891 -1.320 31.326 1.00 70.81 534 PHE A CA 1
ATOM 4084 C C . PHE A 1 534 ? -14.197 -0.297 32.436 1.00 70.81 534 PHE A C 1
ATOM 4086 O O . PHE A 1 534 ? -14.761 0.773 32.194 1.00 70.81 534 PHE A O 1
ATOM 4093 N N . LYS A 1 535 ? -13.803 -0.599 33.685 1.00 72.62 535 LYS A N 1
ATOM 4094 C CA . LYS A 1 535 ? -13.966 0.324 34.832 1.00 72.62 535 LYS A CA 1
ATOM 4095 C C . LYS A 1 535 ? -13.043 1.550 34.731 1.00 72.62 535 LYS A C 1
ATOM 4097 O O . LYS A 1 535 ? -13.412 2.622 35.206 1.00 72.62 535 LYS A O 1
ATOM 4102 N N . LYS A 1 536 ? -11.867 1.388 34.120 1.00 61.88 536 LYS A N 1
ATOM 4103 C CA . LYS A 1 536 ? -10.913 2.444 33.755 1.00 61.88 536 LYS A CA 1
ATOM 4104 C C . LYS A 1 536 ? -10.255 2.086 32.419 1.00 61.88 536 LYS A C 1
ATOM 4106 O O . LYS A 1 536 ? -10.078 0.913 32.120 1.00 61.88 536 LYS A O 1
ATOM 4111 N N . GLU A 1 537 ? -9.859 3.111 31.685 1.00 46.00 537 GLU A N 1
ATOM 4112 C CA . GLU A 1 537 ? -9.017 3.089 30.477 1.00 46.00 537 GLU A CA 1
ATOM 4113 C C . GLU A 1 537 ? -7.716 2.291 30.668 1.00 46.00 537 GLU A C 1
ATOM 4115 O O . GLU A 1 537 ? -7.433 1.367 29.916 1.00 46.00 537 GLU A O 1
ATOM 4120 N N . SER A 1 538 ? -7.016 2.510 31.787 1.00 46.34 538 SER A N 1
ATOM 4121 C CA . SER A 1 538 ? -5.791 1.787 32.171 1.00 46.34 538 SER A CA 1
ATOM 4122 C C . SER A 1 538 ? -5.955 0.272 32.393 1.00 46.34 538 SER A C 1
ATOM 4124 O O . SER A 1 538 ? -5.004 -0.380 32.808 1.00 46.34 538 SER A O 1
ATOM 4126 N N . MET A 1 539 ? -7.157 -0.283 32.207 1.00 48.19 539 MET A N 1
ATOM 4127 C CA . MET A 1 539 ? -7.441 -1.718 32.306 1.00 48.19 539 MET A CA 1
ATOM 4128 C C . MET A 1 539 ? -7.600 -2.396 30.935 1.00 48.19 539 MET A C 1
ATOM 4130 O O . MET A 1 539 ? -7.757 -3.611 30.904 1.00 48.19 539 MET A O 1
ATOM 4134 N N . VAL A 1 540 ? -7.576 -1.651 29.821 1.00 42.75 540 VAL A N 1
ATOM 4135 C CA . VAL A 1 540 ? -7.770 -2.207 28.464 1.00 42.75 540 VAL A CA 1
ATOM 4136 C C . VAL A 1 540 ? -6.685 -3.229 28.107 1.00 42.75 540 VAL A C 1
ATOM 4138 O O . VAL A 1 540 ? -6.997 -4.279 27.557 1.00 42.75 540 VAL A O 1
ATOM 4141 N N . HIS A 1 541 ? -5.435 -2.962 28.499 1.00 41.38 541 HIS A N 1
ATOM 4142 C CA . HIS A 1 541 ? -4.269 -3.815 28.222 1.00 41.38 541 HIS A CA 1
ATOM 4143 C C . HIS A 1 541 ? -3.805 -4.641 29.438 1.00 41.38 541 HIS A C 1
ATOM 4145 O O . HIS A 1 541 ? -2.723 -5.221 29.419 1.00 41.38 541 HIS A O 1
ATOM 4151 N N . GLN A 1 542 ? -4.584 -4.684 30.526 1.00 40.53 542 GLN A N 1
ATOM 4152 C CA . GLN A 1 542 ? -4.219 -5.454 31.720 1.00 40.53 542 GLN A CA 1
ATOM 4153 C C . GLN A 1 542 ? -4.705 -6.904 31.603 1.00 40.53 542 GLN A C 1
ATOM 4155 O O . GLN A 1 542 ? -5.908 -7.168 31.575 1.00 40.53 542 GLN A O 1
ATOM 4160 N N . VAL A 1 543 ? -3.766 -7.853 31.591 1.00 36.53 543 VAL A N 1
ATOM 4161 C CA . VAL A 1 543 ? -4.064 -9.293 31.635 1.00 36.53 543 VAL A CA 1
ATOM 4162 C C . VAL A 1 543 ? -4.920 -9.601 32.872 1.00 36.53 543 VAL A C 1
ATOM 4164 O O . VAL A 1 543 ? -4.613 -9.166 33.981 1.00 36.53 543 VAL A O 1
ATOM 4167 N N . GLY A 1 544 ? -6.041 -10.305 32.683 1.00 40.75 544 GLY A N 1
ATOM 4168 C CA . GLY A 1 544 ? -7.002 -10.603 33.756 1.00 40.75 544 GLY A CA 1
ATOM 4169 C C . GLY A 1 544 ? -7.932 -9.446 34.166 1.00 40.75 544 GLY A C 1
ATOM 4170 O O . GLY A 1 544 ? -8.666 -9.570 35.151 1.00 40.75 544 GLY A O 1
ATOM 4171 N N . ALA A 1 545 ? -7.949 -8.320 33.441 1.00 53.19 545 ALA A N 1
ATOM 4172 C CA . ALA A 1 545 ? -8.832 -7.195 33.746 1.00 53.19 545 ALA A CA 1
ATOM 4173 C C . ALA A 1 545 ? -10.326 -7.566 33.724 1.00 53.19 545 ALA A C 1
ATOM 4175 O O . ALA A 1 545 ? -10.870 -8.028 32.720 1.00 53.19 545 ALA A O 1
ATOM 4176 N N . LYS A 1 546 ? -11.035 -7.254 34.820 1.00 53.19 546 LYS A N 1
ATOM 4177 C CA . LYS A 1 546 ? -12.497 -7.406 34.921 1.00 53.19 546 LYS A CA 1
ATOM 4178 C C . LYS A 1 546 ? -13.223 -6.391 34.025 1.00 53.19 546 LYS A C 1
ATOM 4180 O O . LYS A 1 546 ? -13.559 -5.286 34.461 1.00 53.19 546 LYS A O 1
ATOM 4185 N N . SER A 1 547 ? -13.456 -6.785 32.777 1.00 73.94 547 SER A N 1
ATOM 4186 C CA . SER A 1 547 ? -14.280 -6.084 31.789 1.00 73.94 547 SER A CA 1
ATOM 4187 C C . SER A 1 547 ? -15.712 -6.637 31.753 1.00 73.94 547 SER A C 1
ATOM 4189 O O . SER A 1 547 ? -16.027 -7.653 32.371 1.00 73.94 547 SER A O 1
ATOM 4191 N N . SER A 1 548 ? -16.603 -5.959 31.031 1.00 73.69 548 SER A N 1
ATOM 4192 C CA . SER A 1 548 ? -17.900 -6.500 30.616 1.00 73.69 548 SER A CA 1
ATOM 4193 C C . SER A 1 548 ? -17.996 -6.425 29.095 1.00 73.69 548 SER A C 1
ATOM 4195 O O . SER A 1 548 ? -18.150 -5.327 28.556 1.00 73.69 548 SER A O 1
ATOM 4197 N N . SER A 1 549 ? -17.860 -7.571 28.425 1.00 78.31 549 SER A N 1
ATOM 4198 C CA . SER A 1 549 ? -18.098 -7.717 26.982 1.00 78.31 549 SER A CA 1
ATOM 4199 C C . SER A 1 549 ? -19.590 -7.915 26.696 1.00 78.31 549 SER A C 1
ATOM 4201 O O . SER A 1 549 ? -20.297 -8.496 27.515 1.00 78.31 549 SER A O 1
ATOM 4203 N N . LEU A 1 550 ? -20.040 -7.452 25.534 1.00 81.50 550 LEU A N 1
ATOM 4204 C CA . LEU A 1 550 ? -21.368 -7.663 24.964 1.00 81.50 550 LEU A CA 1
ATOM 4205 C C . LEU A 1 550 ? -21.202 -7.886 23.455 1.00 81.50 550 LEU A C 1
ATOM 4207 O O . LEU A 1 550 ? -20.472 -7.133 22.805 1.00 81.50 550 LEU A O 1
ATOM 4211 N N . MET A 1 551 ? -21.871 -8.895 22.900 1.00 81.19 551 MET A N 1
ATOM 4212 C CA . MET A 1 551 ? -21.968 -9.064 21.449 1.00 81.19 551 MET A CA 1
ATOM 4213 C C . MET A 1 551 ? -23.146 -8.241 20.925 1.00 81.19 551 MET A C 1
ATOM 4215 O O . MET A 1 551 ? -24.220 -8.244 21.518 1.00 81.19 551 MET A O 1
ATOM 4219 N N . LEU A 1 552 ? -22.928 -7.510 19.833 1.00 81.50 552 LEU A N 1
ATOM 4220 C CA . LEU A 1 552 ? -23.916 -6.636 19.196 1.00 81.50 552 LEU A CA 1
ATOM 4221 C C . LEU A 1 552 ? -24.587 -7.272 17.971 1.00 81.50 552 LEU A C 1
ATOM 4223 O O . LEU A 1 552 ? -25.274 -6.576 17.224 1.00 81.50 552 LEU A O 1
ATOM 4227 N N . THR A 1 553 ? -24.408 -8.578 17.765 1.00 79.56 553 THR A N 1
ATOM 4228 C CA . THR A 1 553 ? -25.193 -9.354 16.798 1.00 79.56 553 THR A CA 1
ATOM 4229 C C . THR A 1 553 ? -26.680 -9.146 17.089 1.00 79.56 553 THR A C 1
ATOM 4231 O O . THR A 1 553 ? -27.107 -9.235 18.242 1.00 79.56 553 THR A O 1
ATOM 4234 N N . ASP A 1 554 ? -27.440 -8.781 16.058 1.00 79.50 554 ASP A N 1
ATOM 4235 C CA . ASP A 1 554 ? -28.882 -8.498 16.113 1.00 79.50 554 ASP A CA 1
ATOM 4236 C C . ASP A 1 554 ? -29.300 -7.440 17.158 1.00 79.50 554 ASP A C 1
ATOM 4238 O O . ASP A 1 554 ? -30.453 -7.373 17.597 1.00 79.50 554 ASP A O 1
ATOM 4242 N N . ALA A 1 555 ? -28.368 -6.572 17.569 1.00 81.50 555 ALA A N 1
ATOM 4243 C CA . ALA A 1 555 ? -28.649 -5.490 18.500 1.00 81.50 555 ALA A CA 1
ATOM 4244 C C . ALA A 1 555 ? -29.411 -4.351 17.813 1.00 81.50 555 ALA A C 1
ATOM 4246 O O . ALA A 1 555 ? -28.888 -3.678 16.923 1.00 81.50 555 ALA A O 1
ATOM 4247 N N . LYS A 1 556 ? -30.620 -4.050 18.299 1.00 85.62 556 LYS A N 1
ATOM 4248 C CA . LYS A 1 556 ? -31.320 -2.820 17.916 1.00 85.62 556 LYS A CA 1
ATOM 4249 C C . LYS A 1 556 ? -30.650 -1.628 18.603 1.00 85.62 556 LYS A C 1
ATOM 4251 O O . LYS A 1 556 ? -30.421 -1.661 19.816 1.00 85.62 556 LYS A O 1
ATOM 4256 N N . ILE A 1 557 ? -30.378 -0.569 17.844 1.00 87.94 557 ILE A N 1
ATOM 4257 C CA . ILE A 1 557 ? -29.722 0.648 18.336 1.00 87.94 557 ILE A CA 1
ATOM 4258 C C . ILE A 1 557 ? -30.642 1.850 18.103 1.00 87.94 557 ILE A C 1
ATOM 4260 O O . ILE A 1 557 ? -31.164 2.054 17.011 1.00 87.94 557 ILE A O 1
ATOM 4264 N N . GLU A 1 558 ? -30.880 2.622 19.161 1.00 88.50 558 GLU A N 1
ATOM 4265 C CA . GLU A 1 558 ? -31.755 3.802 19.181 1.00 88.50 558 GLU A CA 1
ATOM 4266 C C . GLU A 1 558 ? -30.931 5.009 19.647 1.00 88.50 558 GLU A C 1
ATOM 4268 O O . GLU A 1 558 ? -30.195 4.888 20.624 1.00 88.50 558 GLU A O 1
ATOM 4273 N N . SER A 1 559 ? -31.035 6.176 19.004 1.00 88.56 559 SER A N 1
ATOM 4274 C CA . SER A 1 559 ? -30.193 7.338 19.342 1.00 88.56 559 SER A CA 1
ATOM 4275 C C . SER A 1 559 ? -30.962 8.651 19.458 1.00 88.56 559 SER A C 1
ATOM 4277 O O . SER A 1 559 ? -31.800 8.953 18.613 1.00 88.56 559 SER A O 1
ATOM 4279 N N . ASP A 1 560 ? -30.593 9.467 20.446 1.00 87.81 560 ASP A N 1
ATOM 4280 C CA . ASP A 1 560 ? -31.020 10.859 20.603 1.00 87.81 560 ASP A CA 1
ATOM 4281 C C . ASP A 1 560 ? -29.797 11.799 20.518 1.00 87.81 560 ASP A C 1
ATOM 4283 O O . ASP A 1 560 ? -29.048 11.935 21.498 1.00 87.81 560 ASP A O 1
ATOM 4287 N N . PRO A 1 561 ? -29.601 12.482 19.371 1.00 77.12 561 PRO A N 1
ATOM 4288 C CA . PRO A 1 561 ? -28.548 13.480 19.189 1.00 77.12 561 PRO A CA 1
ATOM 4289 C C . PRO A 1 561 ? -28.690 14.742 20.052 1.00 77.12 561 PRO A C 1
ATOM 4291 O O . PRO A 1 561 ? -27.700 15.445 20.235 1.00 77.12 561 PRO A O 1
ATOM 4294 N N . LYS A 1 562 ? -29.875 15.057 20.598 1.00 77.81 562 LYS A N 1
ATOM 4295 C CA . LYS A 1 562 ? -30.061 16.223 21.484 1.00 77.81 562 LYS A CA 1
ATOM 4296 C C . LYS A 1 562 ? -29.529 15.938 22.887 1.00 77.81 562 LYS A C 1
ATOM 4298 O O . LYS A 1 562 ? -28.888 16.800 23.481 1.00 77.81 562 LYS A O 1
ATOM 4303 N N . ALA A 1 563 ? -29.748 14.725 23.396 1.00 81.06 563 ALA A N 1
ATOM 4304 C CA . ALA A 1 563 ? -29.185 14.266 24.668 1.00 81.06 563 ALA A CA 1
ATOM 4305 C C . ALA A 1 563 ? -27.760 13.681 24.550 1.00 81.06 563 ALA A C 1
ATOM 4307 O O . ALA A 1 563 ? -27.149 13.366 25.573 1.00 81.06 563 ALA A O 1
ATOM 4308 N N . LEU A 1 564 ? -27.233 13.516 23.328 1.00 85.06 564 LEU A N 1
ATOM 4309 C CA . LEU A 1 564 ? -25.989 12.790 23.027 1.00 85.06 564 LEU A CA 1
ATOM 4310 C C . LEU A 1 564 ? -26.009 11.341 23.555 1.00 85.06 564 LEU A C 1
ATOM 4312 O O . LEU A 1 564 ? -25.004 10.836 24.068 1.00 85.06 564 LEU A O 1
ATOM 4316 N N . THR A 1 565 ? -27.165 10.673 23.454 1.00 88.31 565 THR A N 1
ATOM 4317 C CA . THR A 1 565 ? -27.369 9.308 23.970 1.00 88.31 565 THR A CA 1
ATOM 4318 C C . THR A 1 565 ? -27.655 8.286 22.885 1.00 88.31 565 THR A C 1
ATOM 4320 O O . THR A 1 565 ? -28.314 8.580 21.891 1.00 88.31 565 THR A O 1
ATOM 4323 N N . PHE A 1 566 ? -27.206 7.057 23.117 1.00 89.06 566 PHE A N 1
ATOM 4324 C CA . PHE A 1 566 ? -27.588 5.888 22.337 1.00 89.06 566 PHE A CA 1
ATOM 4325 C C . PHE A 1 566 ? -27.919 4.722 23.272 1.00 89.06 566 PHE A C 1
ATOM 4327 O O . PHE A 1 566 ? -27.256 4.503 24.288 1.00 89.06 566 PHE A O 1
ATOM 4334 N N . ALA A 1 567 ? -28.986 4.000 22.949 1.00 89.31 567 ALA A N 1
ATOM 4335 C CA . ALA A 1 567 ? -29.460 2.829 23.661 1.00 89.31 567 ALA A CA 1
ATOM 4336 C C . ALA A 1 567 ? -29.267 1.589 22.785 1.00 89.31 567 ALA A C 1
ATOM 4338 O O . ALA A 1 567 ? -29.729 1.546 21.648 1.00 89.31 567 ALA A O 1
ATOM 4339 N N . ILE A 1 568 ? -28.590 0.589 23.339 1.00 89.12 568 ILE A N 1
ATOM 4340 C CA . ILE A 1 568 ? -28.286 -0.691 22.700 1.00 89.12 568 ILE A CA 1
ATOM 4341 C C . ILE A 1 568 ? -29.173 -1.766 23.335 1.00 89.12 568 ILE A C 1
ATOM 4343 O O . ILE A 1 568 ? -29.239 -1.877 24.566 1.00 89.12 568 ILE A O 1
ATOM 4347 N N . ASN A 1 569 ? -29.856 -2.548 22.500 1.00 86.81 569 ASN A N 1
ATOM 4348 C CA . ASN A 1 569 ? -30.828 -3.552 22.919 1.00 86.81 569 ASN A CA 1
ATOM 4349 C C . ASN A 1 569 ? -30.630 -4.877 22.157 1.00 86.81 569 ASN A C 1
ATOM 4351 O O . ASN A 1 569 ? -31.176 -5.065 21.068 1.00 86.81 569 ASN A O 1
ATOM 4355 N N . THR A 1 570 ? -29.829 -5.781 22.729 1.00 85.44 570 THR A N 1
ATOM 4356 C CA . THR A 1 570 ? -29.610 -7.151 22.228 1.00 85.44 570 THR A CA 1
ATOM 4357 C C . THR A 1 570 ? -30.818 -8.052 22.528 1.00 85.44 570 THR A C 1
ATOM 4359 O O . THR A 1 570 ? -31.602 -7.727 23.425 1.00 85.44 570 THR A O 1
ATOM 4362 N N . PRO A 1 571 ? -30.970 -9.213 21.862 1.00 79.56 571 PRO A N 1
ATOM 4363 C CA . PRO A 1 571 ? -32.010 -10.191 22.208 1.00 79.56 571 PRO A CA 1
ATOM 4364 C C . PRO A 1 571 ? -32.001 -10.597 23.697 1.00 79.56 571 PRO A C 1
ATOM 4366 O O . PRO A 1 571 ? -33.053 -10.698 24.327 1.00 79.56 571 PRO A O 1
ATOM 4369 N N . GLU A 1 572 ? -30.816 -10.722 24.302 1.00 78.50 572 GLU A N 1
ATOM 4370 C CA . GLU A 1 572 ? -30.611 -11.005 25.736 1.00 78.50 572 GLU A CA 1
ATOM 4371 C C . GLU A 1 572 ? -31.167 -9.892 26.651 1.00 78.50 572 GLU A C 1
ATOM 4373 O O . GLU A 1 572 ? -31.716 -10.140 27.733 1.00 78.50 572 GLU A O 1
ATOM 4378 N N . PHE A 1 573 ? -31.030 -8.630 26.229 1.00 80.75 573 PHE A N 1
ATOM 4379 C CA . PHE A 1 573 ? -31.587 -7.480 26.938 1.00 80.75 573 PHE A CA 1
ATOM 4380 C C . PHE A 1 573 ? -33.105 -7.382 26.756 1.00 80.75 573 PHE A C 1
ATOM 4382 O O . PHE A 1 573 ? -33.794 -7.097 27.737 1.00 80.75 573 PHE A O 1
ATOM 4389 N N . GLN A 1 574 ? -33.636 -7.726 25.578 1.00 75.81 574 GLN A N 1
ATOM 4390 C CA . GLN A 1 574 ? -35.081 -7.819 25.338 1.00 75.81 574 GLN A CA 1
ATOM 4391 C C . GLN A 1 574 ? -35.735 -8.868 26.251 1.00 75.81 574 GLN A C 1
ATOM 4393 O O . GLN A 1 574 ? -36.648 -8.529 27.004 1.00 75.81 574 GLN A O 1
ATOM 4398 N N . GLN A 1 575 ? -35.208 -10.100 26.275 1.00 75.62 575 GLN A N 1
ATOM 4399 C CA . GLN A 1 575 ? -35.693 -11.183 27.148 1.00 75.62 575 GLN A CA 1
ATOM 4400 C C . GLN A 1 575 ? -35.663 -10.820 28.641 1.00 75.62 575 GLN A C 1
ATOM 4402 O O . GLN A 1 575 ? -36.471 -11.317 29.420 1.00 75.62 575 GLN A O 1
ATOM 4407 N N . SER A 1 576 ? -34.736 -9.950 29.053 1.00 75.31 576 SER A N 1
ATOM 4408 C CA . SER A 1 576 ? -34.564 -9.549 30.452 1.00 75.31 576 SER A CA 1
ATOM 4409 C C . SER A 1 576 ? -35.087 -8.145 30.792 1.00 75.31 576 SER A C 1
ATOM 4411 O O . SER A 1 576 ? -34.798 -7.647 31.885 1.00 75.31 576 SER A O 1
ATOM 4413 N N . GLY A 1 577 ? -35.858 -7.516 29.893 1.00 73.69 577 GLY A N 1
ATOM 4414 C CA . GLY A 1 577 ? -36.523 -6.222 30.106 1.00 73.69 577 GLY A CA 1
ATOM 4415 C C . GLY A 1 577 ? -35.575 -5.030 30.295 1.00 73.69 577 GLY A C 1
ATOM 4416 O O . GLY A 1 577 ? -35.922 -4.058 30.968 1.00 73.69 577 GLY A O 1
ATOM 4417 N N . LYS A 1 578 ? -34.351 -5.110 29.765 1.00 78.75 578 LYS A N 1
ATOM 4418 C CA . LYS A 1 578 ? -33.265 -4.135 29.972 1.00 78.75 578 LYS A CA 1
ATOM 4419 C C . LYS A 1 578 ? -32.897 -3.441 28.661 1.00 78.75 578 LYS A C 1
ATOM 4421 O O . LYS A 1 578 ? -33.276 -3.876 27.584 1.00 78.75 578 LYS A O 1
ATOM 4426 N N . LYS A 1 579 ? -32.114 -2.363 28.755 1.00 82.06 579 LYS A N 1
ATOM 4427 C CA . LYS A 1 579 ? -31.323 -1.825 27.639 1.00 82.06 579 LYS A CA 1
ATOM 4428 C C . LYS A 1 579 ? -30.085 -1.093 28.148 1.00 82.06 579 LYS A C 1
ATOM 4430 O O . LYS A 1 579 ? -30.115 -0.501 29.230 1.00 82.06 579 LYS A O 1
ATOM 4435 N N . LEU A 1 580 ? -28.999 -1.131 27.383 1.00 86.81 580 LEU A N 1
ATOM 4436 C CA . LEU A 1 580 ? -27.749 -0.447 27.711 1.00 86.81 580 LEU A CA 1
ATOM 4437 C C . LEU A 1 580 ? -27.792 0.976 27.148 1.00 86.81 580 LEU A C 1
ATOM 4439 O O . LEU A 1 580 ? -27.579 1.174 25.957 1.00 86.81 580 LEU A O 1
ATOM 4443 N N . ILE A 1 581 ? -28.078 1.964 27.999 1.00 89.81 581 ILE A N 1
ATOM 4444 C CA . ILE A 1 581 ? -28.079 3.382 27.607 1.00 89.81 581 ILE A CA 1
ATOM 4445 C C . ILE A 1 581 ? -26.715 4.001 27.918 1.00 89.81 581 ILE A C 1
ATOM 4447 O O . ILE A 1 581 ? -26.226 3.936 29.054 1.00 89.81 581 ILE A O 1
ATOM 4451 N N . LEU A 1 582 ? -26.127 4.620 26.900 1.00 91.12 582 LEU A N 1
ATOM 4452 C CA . LEU A 1 582 ? -24.817 5.251 26.912 1.00 91.12 582 LEU A CA 1
ATOM 4453 C C . LEU A 1 582 ? -24.958 6.732 26.533 1.00 91.12 582 LEU A C 1
ATOM 4455 O O . LEU A 1 582 ? -25.751 7.084 25.663 1.00 91.12 582 LEU A O 1
ATOM 4459 N N . THR A 1 583 ? -24.200 7.608 27.192 1.00 90.75 583 THR A N 1
ATOM 4460 C CA . THR A 1 583 ? -24.134 9.047 26.884 1.00 90.75 583 THR A CA 1
ATOM 4461 C C . THR A 1 583 ? -22.703 9.434 26.547 1.00 90.75 583 THR A C 1
ATOM 4463 O O . THR A 1 583 ? -21.790 9.206 27.351 1.00 90.75 583 THR A O 1
ATOM 4466 N N . ALA A 1 584 ? -22.508 10.064 25.394 1.00 82.31 584 ALA A N 1
ATOM 4467 C CA . ALA A 1 584 ? -21.226 10.636 25.016 1.00 82.31 584 ALA A CA 1
ATOM 4468 C C . ALA A 1 584 ? -20.936 11.932 25.807 1.00 82.31 584 ALA A C 1
ATOM 4470 O O . ALA A 1 584 ? -21.859 12.664 26.171 1.00 82.31 584 ALA A O 1
ATOM 4471 N N . PRO A 1 585 ? -19.663 12.252 26.103 1.00 77.56 585 PRO A N 1
ATOM 4472 C CA . PRO A 1 585 ? -19.292 13.477 26.812 1.00 77.56 585 PRO A CA 1
ATOM 4473 C C . PRO A 1 585 ? -19.293 14.730 25.920 1.00 77.56 585 PRO A C 1
ATOM 4475 O O . PRO A 1 585 ? -19.218 15.834 26.452 1.00 77.56 585 PRO A O 1
ATOM 4478 N N . SER A 1 586 ? -19.350 14.576 24.594 1.00 64.69 586 SER A N 1
ATOM 4479 C CA . SER A 1 586 ? -19.358 15.663 23.608 1.00 64.69 586 SER A CA 1
ATOM 4480 C C . SER A 1 586 ? -20.009 15.207 22.298 1.00 64.69 586 SER A C 1
ATOM 4482 O O . SER A 1 586 ? -20.108 14.006 22.037 1.00 64.69 586 SER A O 1
ATOM 4484 N N . SER A 1 587 ? -20.402 16.152 21.438 1.00 51.16 587 SER A N 1
ATOM 4485 C CA . SER A 1 587 ? -20.950 15.843 20.109 1.00 51.16 587 SER A CA 1
ATOM 4486 C C . SER A 1 587 ? -19.937 15.140 19.193 1.00 51.16 587 SER A C 1
ATOM 4488 O O . SER A 1 587 ? -20.330 14.312 18.378 1.00 51.16 587 SER A O 1
ATOM 4490 N N . ARG A 1 588 ? -18.628 15.399 19.368 1.00 49.31 588 ARG A N 1
ATOM 4491 C CA . ARG A 1 588 ? -17.549 14.673 18.668 1.00 49.31 588 ARG A CA 1
ATOM 4492 C C . ARG A 1 588 ? -17.560 13.188 19.035 1.00 49.31 588 ARG A C 1
ATOM 4494 O O . ARG A 1 588 ? -17.570 12.346 18.143 1.00 49.31 588 ARG A O 1
ATOM 4501 N N . GLU A 1 589 ? -17.612 12.871 20.329 1.00 63.94 589 GLU A N 1
ATOM 4502 C CA . GLU A 1 589 ? -17.702 11.477 20.779 1.00 63.94 589 GLU A CA 1
ATOM 4503 C C . GLU A 1 589 ? -19.024 10.827 20.354 1.00 63.94 589 GLU A C 1
ATOM 4505 O O . GLU A 1 589 ? -19.018 9.682 19.917 1.00 63.94 589 GLU A O 1
ATOM 4510 N N . PHE A 1 590 ? -20.147 11.550 20.420 1.00 71.00 590 PHE A N 1
ATOM 4511 C CA . PHE A 1 590 ? -21.443 11.026 19.982 1.00 71.00 590 PHE A CA 1
ATOM 4512 C C . PHE A 1 590 ? -21.414 10.587 18.514 1.00 71.00 590 PHE A C 1
ATOM 4514 O O . PHE A 1 590 ? -21.752 9.443 18.217 1.00 71.00 590 PHE A O 1
ATOM 4521 N N . ASN A 1 591 ? -20.945 11.465 17.620 1.00 53.94 591 ASN A N 1
ATOM 4522 C CA . ASN A 1 591 ? -20.868 11.195 16.184 1.00 53.94 591 ASN A CA 1
ATOM 4523 C C . ASN A 1 591 ? -19.951 9.999 15.877 1.00 53.94 591 ASN A C 1
ATOM 4525 O O . ASN A 1 591 ? -20.315 9.141 15.072 1.00 53.94 591 ASN A O 1
ATOM 4529 N N . LYS A 1 592 ? -18.797 9.902 16.556 1.00 67.06 592 LYS A N 1
ATOM 4530 C CA . LYS A 1 592 ? -17.868 8.768 16.431 1.00 67.06 592 LYS A CA 1
ATOM 4531 C C . LYS A 1 592 ? -18.550 7.445 16.795 1.00 67.06 592 LYS A C 1
ATOM 4533 O O . 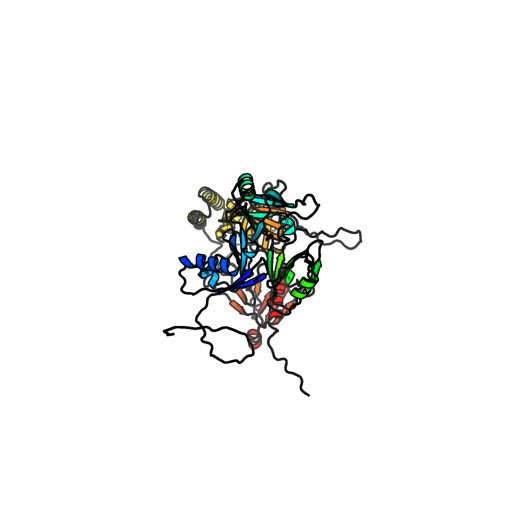LYS A 1 592 ? -18.555 6.502 16.008 1.00 67.06 592 LYS A O 1
ATOM 4538 N N . TRP A 1 593 ? -19.186 7.402 17.965 1.00 74.56 593 TRP A N 1
ATOM 4539 C CA . TRP A 1 593 ? -19.817 6.192 18.485 1.00 74.56 593 TRP A CA 1
ATOM 4540 C C . TRP A 1 593 ? -21.047 5.745 17.688 1.00 74.56 593 TRP A C 1
ATOM 4542 O O . TRP A 1 593 ? -21.166 4.556 17.401 1.00 74.56 593 TRP A O 1
ATOM 4552 N N . ILE A 1 594 ? -21.942 6.657 17.293 1.00 75.12 594 ILE A N 1
ATOM 4553 C CA . ILE A 1 594 ? -23.151 6.268 16.549 1.00 75.12 594 ILE A CA 1
ATOM 4554 C C . ILE A 1 594 ? -22.833 5.781 15.127 1.00 75.12 594 ILE A C 1
ATOM 4556 O O . ILE A 1 594 ? -23.486 4.861 14.641 1.00 75.12 594 ILE A O 1
ATOM 4560 N N . THR A 1 595 ? -21.788 6.324 14.491 1.00 57.72 595 THR A N 1
ATOM 4561 C CA . THR A 1 595 ? -21.329 5.878 13.163 1.00 57.72 595 THR A CA 1
ATOM 4562 C C . THR A 1 595 ? -20.883 4.415 13.198 1.00 57.72 595 THR A C 1
ATOM 4564 O O . THR A 1 595 ? -21.380 3.596 12.426 1.00 57.72 595 THR A O 1
ATOM 4567 N N . ALA A 1 596 ? -20.003 4.063 14.141 1.00 61.19 596 ALA A N 1
ATOM 4568 C CA . ALA A 1 596 ? -19.487 2.701 14.274 1.00 61.19 596 ALA A CA 1
ATOM 4569 C C . ALA A 1 596 ? -20.555 1.690 14.725 1.00 61.19 596 ALA A C 1
ATOM 4571 O O . ALA A 1 596 ? -20.548 0.542 14.288 1.00 61.19 596 ALA A O 1
ATOM 4572 N N . LEU A 1 597 ? -21.501 2.112 15.568 1.00 75.75 597 LEU A N 1
ATOM 4573 C CA . LEU A 1 597 ? -22.610 1.267 16.013 1.00 75.75 597 LEU A CA 1
ATOM 4574 C C . LEU A 1 597 ? -23.616 0.974 14.886 1.00 75.75 597 LEU A C 1
ATOM 4576 O O . LEU A 1 597 ? -24.017 -0.177 14.709 1.00 75.75 597 LEU A O 1
ATOM 4580 N N . ASN A 1 598 ? -23.981 1.976 14.081 1.00 67.56 598 ASN A N 1
ATOM 4581 C CA . ASN A 1 598 ? -24.915 1.794 12.963 1.00 67.56 598 ASN A CA 1
ATOM 4582 C C . ASN A 1 598 ? -24.344 0.897 11.849 1.00 67.56 598 ASN A C 1
ATOM 4584 O O . ASN A 1 598 ? -25.102 0.178 11.198 1.00 67.56 598 ASN A O 1
ATOM 4588 N N . ALA A 1 599 ? -23.020 0.886 11.657 1.00 57.56 599 ALA A N 1
ATOM 4589 C CA . ALA A 1 599 ? -22.360 -0.006 10.700 1.00 57.56 599 ALA A CA 1
ATOM 4590 C C . ALA A 1 599 ? -22.586 -1.501 11.011 1.00 57.56 599 ALA A C 1
ATOM 4592 O O . ALA A 1 599 ? -22.609 -2.324 10.098 1.00 57.56 599 ALA A O 1
ATOM 4593 N N . LEU A 1 600 ? -22.794 -1.853 12.285 1.00 62.84 600 LEU A N 1
ATOM 4594 C CA . LEU A 1 600 ? -22.979 -3.236 12.731 1.00 62.84 600 LEU A CA 1
ATOM 4595 C C . LEU A 1 600 ? -24.421 -3.711 12.556 1.00 62.84 600 LEU A C 1
ATOM 4597 O O . LEU A 1 600 ? -24.634 -4.809 12.046 1.00 62.84 600 LEU A O 1
ATOM 4601 N N . ALA A 1 601 ? -25.402 -2.871 12.900 1.00 57.31 601 ALA A N 1
ATOM 4602 C CA . ALA A 1 601 ? -26.828 -3.187 12.758 1.00 57.31 601 ALA A CA 1
ATOM 4603 C C . ALA A 1 601 ? -27.203 -3.582 11.314 1.00 57.31 601 ALA A C 1
ATOM 4605 O O . ALA A 1 601 ? -28.035 -4.460 11.100 1.00 57.31 601 ALA A O 1
ATOM 4606 N N . ASN A 1 602 ? -26.527 -2.992 10.324 1.00 48.28 602 ASN A N 1
ATOM 4607 C CA . ASN A 1 602 ? -26.749 -3.263 8.902 1.00 48.28 602 ASN A CA 1
ATOM 4608 C C . ASN A 1 602 ? -26.059 -4.541 8.375 1.00 48.28 602 ASN A C 1
ATOM 4610 O O . ASN A 1 602 ? -26.237 -4.875 7.206 1.00 48.28 602 ASN A O 1
ATOM 4614 N N . SER A 1 603 ? -25.278 -5.256 9.196 1.00 44.00 603 SER A N 1
ATOM 4615 C CA . SER A 1 603 ? -24.539 -6.464 8.782 1.00 44.00 603 SER A CA 1
ATOM 4616 C C . SER A 1 603 ? -25.214 -7.801 9.125 1.00 44.00 603 SER A C 1
ATOM 4618 O O . SER A 1 603 ? -24.830 -8.820 8.559 1.00 44.00 603 SER A O 1
ATOM 4620 N N . GLY A 1 604 ? -26.220 -7.820 10.012 1.00 38.00 604 GLY A N 1
ATOM 4621 C CA . GLY A 1 604 ? -26.875 -9.062 10.467 1.00 38.00 604 GLY A CA 1
ATOM 4622 C C . GLY A 1 604 ? -28.041 -9.561 9.596 1.00 38.00 604 GLY A C 1
ATOM 4623 O O . GLY A 1 604 ? -28.449 -10.712 9.699 1.00 38.00 604 GLY A O 1
ATOM 4624 N N . GLY A 1 605 ? -28.593 -8.713 8.723 1.00 33.34 605 GLY A N 1
ATOM 4625 C CA . GLY A 1 605 ? -29.921 -8.914 8.121 1.00 33.34 605 GLY A CA 1
ATOM 4626 C C . GLY A 1 605 ? -30.058 -9.941 6.985 1.00 33.34 605 GLY A C 1
ATOM 4627 O O . GLY A 1 605 ? -31.036 -9.859 6.247 1.00 33.34 605 GLY A O 1
ATOM 4628 N N . SER A 1 606 ? -29.110 -10.862 6.781 1.00 34.69 606 SER A N 1
ATOM 4629 C CA . SER A 1 606 ? -29.043 -11.731 5.585 1.00 34.69 606 SER A CA 1
ATOM 4630 C C . SER A 1 606 ? -29.328 -13.225 5.819 1.00 34.69 606 SER A C 1
ATOM 4632 O O . SER A 1 606 ? -29.051 -14.041 4.940 1.00 34.69 606 SER A O 1
ATOM 4634 N N . GLY A 1 607 ? -29.925 -13.604 6.956 1.00 33.91 607 GLY A N 1
ATOM 4635 C CA . GLY A 1 607 ? -30.312 -14.992 7.248 1.00 33.91 607 GLY A CA 1
ATOM 4636 C C . GLY A 1 607 ? -31.704 -15.129 7.869 1.00 33.91 607 GLY A C 1
ATOM 4637 O O . GLY A 1 607 ? -31.831 -15.099 9.088 1.00 33.91 607 GLY A O 1
ATOM 4638 N N . GLY A 1 608 ? -32.749 -15.329 7.054 1.00 27.72 608 GLY A N 1
ATOM 4639 C CA . GLY A 1 608 ? -34.103 -15.578 7.573 1.00 27.72 608 GLY A CA 1
ATOM 4640 C C . GLY A 1 608 ? -35.227 -15.638 6.530 1.00 27.72 608 GLY A C 1
ATOM 4641 O O . GLY A 1 608 ? -35.743 -14.610 6.115 1.00 27.72 608 GLY A O 1
ATOM 4642 N N . SER A 1 609 ? -35.630 -16.860 6.160 1.00 32.38 609 SER A N 1
ATOM 4643 C CA . SER A 1 609 ? -36.972 -17.241 5.664 1.00 32.38 609 SER A CA 1
ATOM 4644 C C . SER A 1 609 ? -37.750 -16.252 4.768 1.00 32.38 609 SER A C 1
ATOM 4646 O O . SER A 1 609 ? -38.682 -15.588 5.223 1.00 32.38 609 SER A O 1
ATOM 4648 N N . GLY A 1 610 ? -37.480 -16.276 3.459 1.00 27.28 610 GLY A N 1
ATOM 4649 C CA . GLY A 1 610 ? -38.441 -15.851 2.434 1.00 27.28 610 GLY A CA 1
ATOM 4650 C C . GLY A 1 610 ? -39.194 -17.058 1.865 1.00 27.28 610 GLY A C 1
ATOM 4651 O O . GLY A 1 610 ? -38.730 -17.661 0.902 1.00 27.28 610 GLY A O 1
ATOM 4652 N N . GLY A 1 611 ? -40.322 -17.442 2.470 1.00 29.20 611 GLY A N 1
ATOM 4653 C CA . GLY A 1 611 ? -41.209 -18.464 1.897 1.00 29.20 611 GLY A CA 1
ATOM 4654 C C . GLY A 1 611 ? -41.997 -17.904 0.702 1.00 29.20 611 GLY A C 1
ATOM 4655 O O . GLY A 1 611 ? -42.384 -16.734 0.750 1.00 29.20 611 GLY A O 1
ATOM 4656 N N . PRO A 1 612 ? -42.244 -18.683 -0.368 1.00 32.38 612 PRO A N 1
ATOM 4657 C CA . PRO A 1 612 ? -43.035 -18.205 -1.497 1.00 32.38 612 PRO A CA 1
ATOM 4658 C C . PRO A 1 612 ? -44.509 -18.024 -1.088 1.00 32.38 612 PRO A C 1
ATOM 4660 O O . PRO A 1 612 ? -45.036 -18.864 -0.353 1.00 32.38 612 PRO A O 1
ATOM 4663 N N . PRO A 1 613 ? -45.205 -16.978 -1.568 1.00 29.31 613 PRO A N 1
ATOM 4664 C CA . PRO A 1 613 ? -46.654 -16.901 -1.437 1.00 29.31 613 PRO A CA 1
ATOM 4665 C C . PRO A 1 613 ? -47.298 -18.004 -2.285 1.00 29.31 613 PRO A C 1
ATOM 4667 O O . PRO A 1 613 ? -46.999 -18.141 -3.472 1.00 29.31 613 PRO A O 1
ATOM 4670 N N . SER A 1 614 ? -48.177 -18.794 -1.674 1.00 36.22 614 SER A N 1
ATOM 4671 C CA . SER A 1 614 ? -48.959 -19.819 -2.363 1.00 36.22 614 SER A CA 1
ATOM 4672 C C . SER A 1 614 ? -50.077 -19.205 -3.206 1.00 36.22 614 SER A C 1
ATOM 4674 O O . SER A 1 614 ? -50.770 -18.294 -2.744 1.00 36.22 614 SER A O 1
ATOM 4676 N N . ALA A 1 615 ? -50.290 -19.780 -4.389 1.00 32.81 615 ALA A N 1
ATOM 4677 C CA . ALA A 1 615 ? -51.628 -19.953 -4.952 1.00 32.81 615 ALA A CA 1
ATOM 4678 C C . ALA A 1 615 ? -52.183 -21.310 -4.485 1.00 32.81 615 ALA A C 1
ATOM 4680 O O . ALA A 1 615 ? -51.341 -22.211 -4.253 1.00 32.81 615 ALA A O 1
#

Sequence (615 aa):
MAMAIAPTSRHQAQRNASMSSASSGGAALVAVGSCSVRVIDLDDGSTRVVSWDPEVPEQAFEGLIEAQLRALFGVTDEAWVDLIDTANSSLVQISKDVLAQVAHPLCLCLSPKTEALAPMKRSEVFEVLFHDRALGMTIRELNDSVIVNQFKRRPDGAPGPAEASGRIQVDDVIYKVQGARTVGRSYDSVVQMLQTPSRPLAIQFFRPFVRDGLYAVEFRGPSLNMTITTDDANVVVKDLPMAHPNIVGYAEAHGVRQFDVIHAVDGEVIRGLEYNRAIALLSRPARPMVVVFARSKLAPQTPSRSTGVMTSRFSFASTVAPSPRAGGPGSRRGSASSNQSGAADHMLVEDMLEFCEGLAADGALTAPEVELLKEMVLSMRADVCGAVKRRNRNALVAIVRSPTMRVWDHLLKTRESILLAGPVTLKRKKRYHLLLTDHERLLLVNRDTNLLEDEIMCAQIVTVSSRAKFQELLVTTPKAEYVLVDNFIGPAIWVRAVLPFTCTQGVLKVASSRRFIGSKKRFFVLQGARLTGFKKESMVHQVGAKSSSLMLTDAKIESDPKALTFAINTPEFQQSGKKLILTAPSSREFNKWITALNALANSGGSGGSGGPPSA

Radius of gyration: 31.7 Å; chains: 1; bounding box: 82×108×108 Å

Foldseek 3Di:
DDDDDDDDDDDDDDDDDDDDDDDDDDDDPPDPDWQKAWEAELQARAIDIDTDDPPDDFVCQQVVRQVSCCVVVQFDPQKDKWKAFLQFRATFDRTPVRSSPRPGYIYIDIDGPDQLDAGDGPVQKDKDWAADLDQQFDWDDDRQFIWTAGGHADPVRHGGNQVVVVPDDGRWTFQDKPNHGDRNPDPVVVVVSSNDPDGRIMTMTGDRDDPAQKDKDFDADQDQQWDWDADPWAIWTADRHAPDVLFGGNCLVSLDDGGWGFQHKNRGGDGTRNVVVVCVRSNDPDPRMMTMTHQDPDQDPPDDDDDDDDDDDDDDDDDDDDDDDDDDDDDDDDDDDDDDDDVQPDDDLVNLLVLLVVCCVVVLDPPVLSVLLNVCSVVVPPLSSLCSSVSLSQLSLQCSVQVLQPCSNVCSVVPWRWPWWAWKDFPPPWIWIWTQTPVQKTWTQTNVVSHTPDIDRQSQWRWWAADPPQLWIWTDGSVGIITGNDTRGDDRRGRGDTDDRQKFKDWKFWDDPDPPDDTQIWIWIDHQQKIKTANDPVQPPPVPGDIDIDGLQQWDKDDDLVQLKIWTADPVQVVVVHITIIHDPDSVSSSRVVNSSVVRNVPNPDDDDDDDDDD

Secondary structure (DSSP, 8-state):
-------------------------------S--EEEEEEETTT--EEEEEE-TT--HHHHHHHHHHHHHHHTTB-TTEEEEEEETTT-PBPP--HHHHTT--SPEEEEEEESBTTB---BGGGEEEEEE-SSS-SEEEEEETTEEEEEEE---TTSPPPHHHHTSS--TT-EEEEETTEE-TTS-HHHHHHHHH-S-SSEEEEEE-----TTEEEEEE-SS-----EEE-SSSEEE-----SBTTB--HHHHTT--TT-EEEEETTEE--SS-HHHHHHHHT---SSEEEEEEPPSS---PPP-----------------------------------SS-TTT---HHHHHHHHHHHHHTTSS-HHHHHHHHHHHHTT-HHHHHHHTTT-HHHHHHHHHSTT-TTHHHHHHHTPPEEEEEEEEESSS-EEEEEEETTTEEEEEETTT-SEEEEEEGGG--EEEEETTTTEEEEE-SS-EEEE---TTSS----------SEEEEEEEEPPSSTTSPPEEEEEEEETTEEEEESSGGGTT-TT---EEEE-TT-EEEEETTTTEEEEE-HHHHHTT--EEEE-SSHHHHHHHHHHHHHHHTTSTT-S--PPPP-

pLDDT: mean 71.39, std 22.83, range [22.52, 97.81]